Protein AF-A0A933JNE2-F1 (afdb_monomer_lite)

Structure (mmCIF, N/CA/C/O backbone):
data_AF-A0A933JNE2-F1
#
_entry.id   AF-A0A933JNE2-F1
#
loop_
_atom_site.group_PDB
_atom_site.id
_atom_site.type_symbol
_atom_site.label_atom_id
_atom_site.label_alt_id
_atom_site.label_comp_id
_atom_site.label_asym_id
_atom_site.label_entity_id
_atom_site.label_seq_id
_atom_site.pdbx_PDB_ins_code
_atom_site.Cartn_x
_atom_site.Cartn_y
_atom_site.Cartn_z
_atom_site.occupancy
_atom_site.B_iso_or_equiv
_atom_site.auth_seq_id
_atom_site.auth_comp_id
_atom_site.auth_asym_id
_atom_site.auth_atom_id
_atom_site.pdbx_PDB_model_num
ATOM 1 N N . MET A 1 1 ? -47.353 36.370 -9.604 1.00 39.28 1 MET A N 1
ATOM 2 C CA . MET A 1 1 ? -47.146 35.500 -8.425 1.00 39.28 1 MET A CA 1
ATOM 3 C C . MET A 1 1 ? -45.690 35.075 -8.412 1.00 39.28 1 MET A C 1
ATOM 5 O O . MET A 1 1 ? -45.284 34.356 -9.314 1.00 39.28 1 MET A O 1
ATOM 9 N N . ALA A 1 2 ? -44.898 35.591 -7.473 1.00 29.66 2 ALA A N 1
ATOM 10 C CA . ALA A 1 2 ? -43.509 35.173 -7.297 1.00 29.66 2 ALA A CA 1
ATOM 11 C C . ALA A 1 2 ? -43.471 33.804 -6.597 1.00 29.66 2 ALA A C 1
ATOM 13 O O . ALA A 1 2 ? -44.218 33.590 -5.641 1.00 29.66 2 ALA A O 1
ATOM 14 N N . GLN A 1 3 ? -42.635 32.882 -7.083 1.00 29.09 3 GLN A N 1
ATOM 15 C CA . GLN A 1 3 ? -42.349 31.626 -6.384 1.00 29.09 3 GLN A CA 1
ATOM 16 C C . GLN A 1 3 ? -41.684 31.934 -5.031 1.00 29.09 3 GLN A C 1
ATOM 18 O O . GLN A 1 3 ? -40.798 32.792 -4.984 1.00 29.09 3 GLN A O 1
ATOM 23 N N . PRO A 1 4 ? -42.073 31.263 -3.931 1.00 31.86 4 PRO A N 1
ATOM 24 C CA . PRO A 1 4 ? -41.374 31.417 -2.665 1.00 31.86 4 PRO A CA 1
ATOM 25 C C . PRO A 1 4 ? -39.956 30.858 -2.804 1.00 31.86 4 PRO A C 1
ATOM 27 O O . PRO A 1 4 ? -39.759 29.740 -3.281 1.00 31.86 4 PRO A O 1
ATOM 30 N N . ALA A 1 5 ? -38.967 31.652 -2.393 1.00 30.69 5 ALA A N 1
ATOM 31 C CA . ALA A 1 5 ? -37.583 31.215 -2.306 1.00 30.69 5 ALA A CA 1
ATOM 32 C C . ALA A 1 5 ? -37.489 29.999 -1.372 1.00 30.69 5 ALA A C 1
ATOM 34 O O . ALA A 1 5 ? -37.900 30.070 -0.212 1.00 30.69 5 ALA A O 1
ATOM 35 N N . SER A 1 6 ? -36.946 28.887 -1.876 1.00 28.55 6 SER A N 1
ATOM 36 C CA . SER A 1 6 ? -36.643 27.720 -1.050 1.00 28.55 6 SER A CA 1
ATOM 37 C C . SER A 1 6 ? -35.710 28.126 0.098 1.00 28.55 6 SER A C 1
ATOM 39 O O . SER A 1 6 ? -34.719 28.826 -0.144 1.00 28.55 6 SER A O 1
ATOM 41 N N . PRO A 1 7 ? -35.982 27.707 1.346 1.00 31.91 7 PRO A N 1
ATOM 42 C CA . PRO A 1 7 ? -35.099 28.002 2.462 1.00 31.91 7 PRO A CA 1
ATOM 43 C C . PRO A 1 7 ? -33.737 27.350 2.210 1.00 31.91 7 PRO A C 1
ATOM 45 O O . PRO A 1 7 ? -33.644 26.137 2.027 1.00 31.91 7 PRO A O 1
ATOM 48 N N . LYS A 1 8 ? -32.674 28.165 2.204 1.00 31.14 8 LYS A N 1
ATOM 49 C CA . LYS A 1 8 ? -31.290 27.685 2.153 1.00 31.14 8 LYS A CA 1
ATOM 50 C C . LYS A 1 8 ? -31.056 26.774 3.360 1.00 31.14 8 LYS A C 1
ATOM 52 O O . LYS A 1 8 ? -31.113 27.221 4.505 1.00 31.14 8 LYS A O 1
ATOM 57 N N . SER A 1 9 ? -30.831 25.490 3.107 1.00 33.97 9 SER A N 1
ATOM 58 C CA . SER A 1 9 ? -30.460 24.516 4.128 1.00 33.97 9 SER A CA 1
ATOM 59 C C . SER A 1 9 ? -29.060 24.847 4.649 1.00 33.97 9 SER A C 1
ATOM 61 O O . SER A 1 9 ? -28.072 24.608 3.961 1.00 33.97 9 SER A O 1
ATOM 63 N N . GLY A 1 10 ? -28.970 25.428 5.844 1.00 33.34 10 GLY A N 1
ATOM 64 C CA . GLY A 1 10 ? -27.703 25.635 6.544 1.00 33.34 10 GLY A CA 1
ATOM 65 C C . GLY A 1 10 ? -27.459 24.513 7.548 1.00 33.34 10 GLY A C 1
ATOM 66 O O . GLY A 1 10 ? -28.303 24.273 8.413 1.00 33.34 10 GLY A O 1
ATOM 67 N N . ALA A 1 11 ? -26.314 23.838 7.454 1.00 32.31 11 ALA A N 1
ATOM 68 C CA . ALA A 1 11 ? -25.819 22.988 8.530 1.00 32.31 11 ALA A CA 1
ATOM 69 C C . ALA A 1 11 ? -25.201 23.881 9.615 1.00 32.31 11 ALA A C 1
ATOM 71 O O . ALA A 1 11 ? -24.413 24.774 9.315 1.00 32.31 11 ALA A O 1
ATOM 72 N N . ARG A 1 12 ? -25.560 23.656 10.882 1.00 32.06 12 ARG A N 1
ATOM 73 C CA . ARG A 1 12 ? -24.868 24.269 12.025 1.00 32.06 12 ARG A CA 1
ATOM 74 C C . ARG A 1 12 ? -24.023 23.200 12.686 1.00 32.06 12 ARG A C 1
ATOM 76 O O . ARG A 1 12 ? -24.576 22.182 13.097 1.00 32.06 12 ARG A O 1
ATOM 83 N N . ILE A 1 13 ? -22.722 23.453 12.785 1.00 32.38 13 ILE A N 1
ATOM 84 C CA . ILE A 1 13 ? -21.795 22.620 13.545 1.00 32.38 13 ILE A CA 1
ATOM 85 C C . ILE A 1 13 ? -21.547 23.314 14.877 1.00 32.38 13 ILE A C 1
ATOM 87 O O . ILE A 1 13 ? -21.077 24.449 14.916 1.00 32.38 13 ILE A O 1
ATOM 91 N N . ARG A 1 14 ? -21.892 22.638 15.972 1.00 32.91 14 ARG A N 1
ATOM 92 C CA . ARG A 1 14 ? -21.521 23.061 17.324 1.00 32.91 14 ARG A CA 1
ATOM 93 C C . ARG A 1 14 ? -20.392 22.154 17.789 1.00 32.91 14 ARG A C 1
ATOM 95 O O . ARG A 1 14 ? -20.586 20.943 17.848 1.00 32.91 14 ARG A O 1
ATOM 102 N N . LEU A 1 15 ? -19.232 22.746 18.063 1.00 31.47 15 LEU A N 1
ATOM 103 C CA . LEU A 1 15 ? -18.099 22.059 18.672 1.00 31.47 15 LEU A CA 1
ATOM 104 C C . LEU A 1 15 ? -18.174 22.265 20.181 1.00 31.47 15 LEU A C 1
ATOM 106 O O . LEU A 1 15 ? -18.100 23.399 20.654 1.00 31.47 15 LEU A O 1
ATOM 110 N N . GLU A 1 16 ? -18.327 21.179 20.931 1.00 35.25 16 GLU A N 1
ATOM 111 C CA . GLU A 1 16 ? -18.240 21.214 22.390 1.00 35.25 16 GLU A CA 1
ATOM 112 C C . GLU A 1 16 ? -16.967 20.504 22.841 1.00 35.25 16 GLU A C 1
ATOM 114 O O . GLU A 1 16 ? -16.711 19.350 22.487 1.00 35.25 16 GLU A O 1
ATOM 119 N N . ARG A 1 17 ? -16.147 21.226 23.613 1.00 42.09 17 ARG A N 1
ATOM 120 C CA . ARG A 1 17 ? -14.959 20.685 24.274 1.00 42.09 17 ARG A CA 1
ATOM 121 C C . ARG A 1 17 ? -15.436 19.783 25.410 1.00 42.09 17 ARG A C 1
ATOM 123 O O . ARG A 1 17 ? -15.979 20.287 26.389 1.00 42.09 17 ARG A O 1
ATOM 130 N N . LEU A 1 18 ? -15.261 18.469 25.271 1.00 40.31 18 LEU A N 1
ATOM 131 C CA . LEU A 1 18 ? -15.885 17.505 26.184 1.00 40.31 18 LEU A CA 1
ATOM 132 C C . LEU A 1 18 ? -15.128 17.335 27.508 1.00 40.31 18 LEU A C 1
ATOM 134 O O . LEU A 1 18 ? -15.763 17.060 28.521 1.00 40.31 18 LEU A O 1
ATOM 138 N N . ARG A 1 19 ? -13.795 17.500 27.531 1.00 43.75 19 ARG A N 1
ATOM 139 C CA . ARG A 1 19 ? -12.983 17.389 28.758 1.00 43.75 19 ARG A CA 1
ATOM 140 C C . ARG A 1 19 ? -11.591 18.013 28.620 1.00 43.75 19 ARG A C 1
ATOM 142 O O . ARG A 1 19 ? -11.017 18.040 27.533 1.00 43.75 19 ARG A O 1
ATOM 149 N N . THR A 1 20 ? -11.049 18.456 29.751 1.00 39.88 20 THR A N 1
ATOM 150 C CA . THR A 1 20 ? -9.620 18.716 29.977 1.00 39.88 20 THR A CA 1
ATOM 151 C C . THR A 1 20 ? -9.209 17.966 31.229 1.00 39.88 20 THR A C 1
ATOM 153 O O . THR A 1 20 ? -9.529 18.413 32.328 1.00 39.88 20 THR A O 1
ATOM 156 N N . ASP A 1 21 ? -8.513 16.846 31.072 1.00 39.81 21 ASP A N 1
ATOM 157 C CA . ASP A 1 21 ? -7.804 16.238 32.195 1.00 39.81 21 ASP A CA 1
ATOM 158 C C . ASP A 1 21 ? -6.364 16.759 32.155 1.00 39.81 21 ASP A C 1
ATOM 160 O O . ASP A 1 21 ? -5.617 16.418 31.244 1.00 39.81 21 ASP A O 1
ATOM 164 N N . GLY A 1 22 ? -6.044 17.650 33.102 1.00 41.50 22 GLY A N 1
ATOM 165 C CA . GLY A 1 22 ? -4.709 18.114 33.512 1.00 41.50 22 GLY A CA 1
ATOM 166 C C . GLY A 1 22 ? -3.630 18.290 32.434 1.00 41.50 22 GLY A C 1
ATOM 167 O O . GLY A 1 22 ? -3.086 17.309 31.948 1.00 41.50 22 GLY A O 1
ATOM 168 N N . ASP A 1 23 ? -3.271 19.546 32.155 1.00 35.56 23 ASP A N 1
ATOM 169 C CA . ASP A 1 23 ? -2.060 20.130 31.534 1.00 35.56 23 ASP A CA 1
ATOM 170 C C . ASP A 1 23 ? -1.286 19.451 30.383 1.00 35.56 23 ASP A C 1
ATOM 172 O O . ASP A 1 23 ? -0.431 20.117 29.800 1.00 35.56 23 ASP A O 1
ATOM 176 N N . ARG A 1 24 ? -1.546 18.204 29.969 1.00 39.09 24 ARG A N 1
ATOM 177 C CA . ARG A 1 24 ? -0.808 17.531 28.879 1.00 39.09 24 ARG A CA 1
ATOM 178 C C . ARG A 1 24 ? -1.603 16.514 28.048 1.00 39.09 24 ARG A C 1
ATOM 180 O O . ARG A 1 24 ? -1.019 15.917 27.148 1.00 39.09 24 ARG A O 1
ATOM 187 N N . ALA A 1 25 ? -2.901 16.306 28.282 1.00 40.25 25 ALA A N 1
ATOM 188 C CA . ALA A 1 25 ? -3.691 15.335 27.515 1.00 40.25 25 ALA A CA 1
ATOM 189 C C . ALA A 1 25 ? -4.644 16.016 26.513 1.00 40.25 25 ALA A C 1
ATOM 191 O O . ALA A 1 25 ? -5.371 16.944 26.864 1.00 40.25 25 ALA A O 1
ATOM 192 N N . GLY A 1 26 ? -4.624 15.547 25.259 1.00 41.38 26 GLY A N 1
ATOM 193 C CA . GLY A 1 26 ? -5.385 16.095 24.130 1.00 41.38 26 GLY A CA 1
ATOM 194 C C . GLY A 1 26 ? -6.882 16.296 24.394 1.00 41.38 26 GLY A C 1
ATOM 195 O O . GLY A 1 26 ? -7.504 15.585 25.185 1.00 41.38 26 GLY A O 1
ATOM 196 N N . ALA A 1 27 ? -7.466 17.291 23.728 1.00 41.12 27 ALA A N 1
ATOM 197 C CA . ALA A 1 27 ? -8.881 17.612 23.853 1.00 41.12 27 ALA A CA 1
ATOM 198 C C . ALA A 1 27 ? -9.731 16.763 22.889 1.00 41.12 27 ALA A C 1
ATOM 200 O O . ALA A 1 27 ? -9.460 16.675 21.691 1.00 41.12 27 ALA A O 1
ATOM 201 N N . ILE A 1 28 ? -10.796 16.157 23.420 1.00 41.47 28 ILE A N 1
ATOM 202 C CA . ILE A 1 28 ? -11.819 15.469 22.625 1.00 41.47 28 ILE A CA 1
ATOM 203 C C . ILE A 1 28 ? -12.909 16.485 22.284 1.00 41.47 28 ILE A C 1
ATOM 205 O O . ILE A 1 28 ? -13.459 17.138 23.179 1.00 41.47 28 ILE A O 1
ATOM 209 N N . TYR A 1 29 ? -13.228 16.606 20.998 1.00 41.78 29 TYR A N 1
ATOM 210 C CA . TYR A 1 29 ? -14.284 17.481 20.506 1.00 41.78 29 TYR A CA 1
ATOM 211 C C . TYR A 1 29 ? -15.392 16.622 19.907 1.00 41.78 29 TYR A C 1
ATOM 213 O O . TYR A 1 29 ? -15.140 15.704 19.127 1.00 41.78 29 TYR A O 1
ATOM 221 N N . SER A 1 30 ? -16.635 16.933 20.256 1.00 36.19 30 SER A N 1
ATOM 222 C CA . SER A 1 30 ? -17.784 16.431 19.504 1.00 36.19 30 SER A CA 1
ATOM 223 C C . SER A 1 30 ? -18.273 17.525 18.568 1.00 36.19 30 SER A C 1
ATOM 225 O O . SER A 1 30 ? -18.368 18.689 18.960 1.00 36.19 30 SER A O 1
ATOM 227 N N . ALA A 1 31 ? -18.554 17.154 17.323 1.00 34.78 31 ALA A N 1
ATOM 228 C CA . ALA A 1 31 ? -19.227 17.997 16.355 1.00 34.78 31 ALA A CA 1
ATOM 229 C C . ALA A 1 31 ? -20.646 17.458 16.162 1.00 34.78 31 ALA A C 1
ATOM 231 O O . ALA A 1 31 ? -20.853 16.312 15.758 1.00 34.78 31 ALA A O 1
ATOM 232 N N . GLU A 1 32 ? -21.642 18.288 16.455 1.00 34.62 32 GLU A N 1
ATOM 233 C CA . GLU A 1 32 ? -23.030 17.969 16.141 1.00 34.62 32 GLU A CA 1
ATOM 234 C C . GLU A 1 32 ? -23.385 18.574 14.782 1.00 34.62 32 GLU A C 1
ATOM 236 O O . GLU A 1 32 ? -23.378 19.796 14.639 1.00 34.62 32 GLU A O 1
ATOM 241 N N . VAL A 1 33 ? -23.722 17.736 13.796 1.00 34.25 33 VAL A N 1
ATOM 242 C CA . VAL A 1 33 ? -24.198 18.189 12.483 1.00 34.25 33 VAL A CA 1
ATOM 243 C C . VAL A 1 33 ? -25.713 18.027 12.437 1.00 34.25 33 VAL A C 1
ATOM 245 O O . VAL A 1 33 ? -26.245 16.911 12.434 1.00 34.25 33 VAL A O 1
ATOM 248 N N . ARG A 1 34 ? -26.427 19.157 12.402 1.00 33.75 34 ARG A N 1
ATOM 249 C CA . ARG A 1 34 ? -27.883 19.181 12.200 1.00 33.75 34 ARG A CA 1
ATOM 250 C C . ARG A 1 34 ? -28.217 19.456 10.743 1.00 33.75 34 ARG A C 1
ATOM 252 O O . ARG A 1 34 ? -27.881 20.523 10.232 1.00 33.75 34 ARG A O 1
ATOM 259 N N . THR A 1 35 ? -28.935 18.533 10.113 1.00 40.62 35 THR A N 1
ATOM 260 C CA . THR A 1 35 ? -29.678 18.803 8.874 1.00 40.62 35 THR A CA 1
ATOM 261 C C . THR A 1 35 ? -31.159 19.024 9.209 1.00 40.62 35 THR A C 1
ATOM 263 O O . THR A 1 35 ? -31.573 18.874 10.360 1.00 40.62 35 THR A O 1
ATOM 266 N N . GLN A 1 36 ? -31.988 19.384 8.222 1.00 35.78 36 GLN A N 1
ATOM 267 C CA . GLN A 1 36 ? -33.435 19.554 8.431 1.00 35.78 36 GLN A CA 1
ATOM 268 C C . GLN A 1 36 ? -34.155 18.251 8.838 1.00 35.78 36 GLN A C 1
ATOM 270 O O . GLN A 1 36 ? -35.266 18.322 9.363 1.00 35.78 36 GLN A O 1
ATOM 275 N N . HIS A 1 37 ? -33.543 17.075 8.630 1.00 29.48 37 HIS A N 1
ATOM 276 C CA . HIS A 1 37 ? -34.217 15.778 8.792 1.00 29.48 37 HIS A CA 1
ATOM 277 C C . HIS A 1 37 ? -33.430 14.724 9.587 1.00 29.48 37 HIS A C 1
ATOM 279 O O . HIS A 1 37 ? -34.010 13.710 9.971 1.00 29.48 37 HIS A O 1
ATOM 285 N N . THR A 1 38 ? -32.152 14.954 9.894 1.00 30.89 38 THR A N 1
ATOM 286 C CA . THR A 1 38 ? -31.308 14.012 10.643 1.00 30.89 38 THR A CA 1
ATOM 287 C C . THR A 1 38 ? -30.329 14.728 11.572 1.00 30.89 38 THR A C 1
ATOM 289 O O . THR A 1 38 ? -29.866 15.842 11.311 1.00 30.89 38 THR A O 1
ATOM 292 N N . ARG A 1 39 ? -30.010 14.061 12.685 1.00 32.91 39 ARG A N 1
ATOM 293 C CA . ARG A 1 39 ? -28.972 14.464 13.636 1.00 32.91 39 ARG A CA 1
ATOM 294 C C . ARG A 1 39 ? -27.818 13.478 13.492 1.00 32.91 39 ARG A C 1
ATOM 296 O O . ARG A 1 39 ? -28.020 12.295 13.745 1.00 32.91 39 ARG A O 1
ATOM 303 N N . HIS A 1 40 ? -26.650 13.961 13.087 1.00 37.72 40 HIS A N 1
ATOM 304 C CA . HIS A 1 40 ? -25.430 13.159 13.027 1.00 37.72 40 HIS A CA 1
ATOM 305 C C . HIS A 1 40 ? -24.471 13.653 14.112 1.00 37.72 40 HIS A C 1
ATOM 307 O O . HIS A 1 40 ? -24.239 14.859 14.238 1.00 37.72 40 HIS A O 1
ATOM 313 N N . SER A 1 41 ? -23.941 12.737 14.919 1.00 32.44 41 SER A N 1
ATOM 314 C CA . SER A 1 41 ? -22.856 13.021 15.860 1.00 32.44 41 SER A CA 1
ATOM 315 C C . SER A 1 41 ? -21.535 12.587 15.243 1.00 32.44 41 SER A C 1
ATOM 317 O O . SER A 1 41 ? -21.427 11.474 14.737 1.00 32.44 41 SER A O 1
ATOM 319 N N . LEU A 1 42 ? -20.540 13.463 15.295 1.00 35.41 42 LEU A N 1
ATOM 320 C CA . LEU A 1 42 ? -19.166 13.209 14.886 1.00 35.41 42 LEU A CA 1
ATOM 321 C C . LEU A 1 42 ? -18.289 13.356 16.133 1.00 35.41 42 LEU A C 1
ATOM 323 O O . LEU A 1 42 ? -18.215 14.442 16.702 1.00 35.41 42 LEU A O 1
ATOM 327 N N . GLU A 1 43 ? -17.627 12.288 16.571 1.00 35.19 43 GLU A N 1
ATOM 328 C CA . GLU A 1 43 ? -16.579 12.395 17.594 1.00 35.19 43 GLU A CA 1
ATOM 329 C C . GLU A 1 43 ? -15.221 12.546 16.908 1.00 35.19 43 GLU A C 1
ATOM 331 O O . GLU A 1 43 ? -14.829 11.701 16.102 1.00 35.19 43 GLU A O 1
ATOM 336 N N . VAL A 1 44 ? -14.519 13.638 17.216 1.00 37.56 44 VAL A N 1
ATOM 337 C CA . VAL A 1 44 ? -13.175 13.933 16.715 1.00 37.56 44 VAL A CA 1
ATOM 338 C C . VAL A 1 44 ? -12.232 13.995 17.913 1.00 37.56 44 VAL A C 1
ATOM 340 O O . VAL A 1 44 ? -12.310 14.887 18.760 1.00 37.56 44 VAL A O 1
ATOM 343 N N . VAL A 1 45 ? -11.342 13.011 18.008 1.00 38.16 45 VAL A N 1
ATOM 344 C CA . VAL A 1 45 ? -10.314 12.957 19.051 1.00 38.16 45 VAL A CA 1
ATOM 345 C C . VAL A 1 45 ? -9.063 13.642 18.511 1.00 38.16 45 VAL A C 1
ATOM 347 O O . VAL A 1 45 ? -8.475 13.150 17.553 1.00 38.16 45 VAL A O 1
ATOM 350 N N . PHE A 1 46 ? -8.643 14.751 19.123 1.00 40.78 46 PHE A N 1
ATOM 351 C CA . PHE A 1 46 ? -7.347 15.363 18.833 1.00 40.78 46 PHE A CA 1
ATOM 352 C C . PHE A 1 46 ? -6.360 15.009 19.949 1.00 40.78 46 PHE A C 1
ATOM 354 O O . PHE A 1 46 ? -6.632 15.232 21.131 1.00 40.78 46 PHE A O 1
ATOM 361 N N . ALA A 1 47 ? -5.201 14.467 19.578 1.00 35.44 47 ALA A N 1
ATOM 362 C CA . ALA A 1 47 ? -4.085 14.220 20.485 1.00 35.44 47 ALA A CA 1
ATOM 363 C C . ALA A 1 47 ? -2.926 15.167 20.121 1.00 35.44 47 ALA A C 1
ATOM 365 O O . ALA A 1 47 ? -2.209 14.898 19.165 1.00 35.44 47 ALA A O 1
ATOM 366 N N . GLY A 1 48 ? -2.749 16.287 20.838 1.00 33.91 48 GLY A N 1
ATOM 367 C CA . GLY A 1 48 ? -1.633 17.218 20.585 1.00 33.91 48 GLY A CA 1
ATOM 368 C C . GLY A 1 48 ? -1.884 18.682 20.968 1.00 33.91 48 GLY A C 1
ATOM 369 O O . GLY A 1 48 ? -3.017 19.056 21.252 1.00 33.91 48 GLY A O 1
ATOM 370 N N . ILE A 1 49 ? -0.797 19.469 21.021 1.00 32.75 49 ILE A N 1
ATOM 371 C CA . ILE A 1 49 ? -0.583 20.664 21.874 1.00 32.75 49 ILE A CA 1
ATOM 372 C C . ILE A 1 49 ? -1.347 21.930 21.436 1.00 32.75 49 ILE A C 1
ATOM 374 O O . ILE A 1 49 ? -1.582 22.801 22.266 1.00 32.75 49 ILE A O 1
ATOM 378 N N . GLU A 1 50 ? -1.856 22.008 20.210 1.00 31.58 50 GLU A N 1
ATOM 379 C CA . GLU A 1 50 ? -2.815 23.042 19.804 1.00 31.58 50 GLU A CA 1
ATOM 380 C C . GLU A 1 50 ? -3.839 22.448 18.828 1.00 31.58 50 GLU A C 1
ATOM 382 O O . GLU A 1 50 ? -3.487 21.578 18.026 1.00 31.58 50 GLU A O 1
ATOM 387 N N . PRO A 1 51 ? -5.118 22.867 18.887 1.00 32.41 51 PRO A N 1
ATOM 388 C CA . PRO A 1 51 ? -6.107 22.418 17.920 1.00 32.41 51 PRO A CA 1
ATOM 389 C C . PRO A 1 51 ? -5.691 22.886 16.516 1.00 32.41 51 PRO A C 1
ATOM 391 O O . PRO A 1 51 ? -5.382 24.070 16.350 1.00 32.41 51 PRO A O 1
ATOM 394 N N . PRO A 1 52 ? -5.733 22.024 15.482 1.00 34.38 52 PRO A N 1
ATOM 395 C CA . PRO A 1 52 ? -5.645 22.519 14.118 1.00 34.38 52 PRO A CA 1
ATOM 396 C C . PRO A 1 52 ? -6.781 23.523 13.894 1.00 34.38 52 PRO A C 1
ATOM 398 O O . PRO A 1 52 ? -7.918 23.315 14.333 1.00 34.38 52 PRO A O 1
ATOM 401 N N . ARG A 1 53 ? -6.476 24.641 13.228 1.00 27.86 53 ARG A N 1
ATOM 402 C CA . ARG A 1 53 ? -7.497 25.603 12.801 1.00 27.86 53 ARG A CA 1
ATOM 403 C C . ARG A 1 53 ? -8.447 24.902 11.833 1.00 27.86 53 ARG A C 1
ATOM 405 O O . ARG A 1 53 ? -8.129 24.714 10.665 1.00 27.86 53 ARG A O 1
ATOM 412 N N . VAL A 1 54 ? -9.627 24.538 12.322 1.00 28.42 54 VAL A N 1
ATOM 413 C CA . VAL A 1 54 ? -10.729 24.082 11.476 1.00 28.42 54 VAL A CA 1
ATOM 414 C C . VAL A 1 54 ? -11.355 25.320 10.841 1.00 28.42 54 VAL A C 1
ATOM 416 O O . VAL A 1 54 ? -12.070 26.072 11.503 1.00 28.42 54 VAL A O 1
ATOM 419 N N . THR A 1 55 ? -11.068 25.552 9.563 1.00 24.52 55 THR A N 1
ATOM 420 C CA . THR A 1 55 ? -11.721 26.614 8.792 1.00 24.52 55 THR A CA 1
ATOM 421 C C . THR A 1 55 ? -13.039 26.081 8.237 1.00 24.52 55 THR A C 1
ATOM 423 O O . THR A 1 55 ? -13.064 25.090 7.510 1.00 24.52 55 THR A O 1
ATOM 426 N N . LEU A 1 56 ? -14.150 26.729 8.593 1.00 25.95 56 LEU A N 1
ATOM 427 C CA . LEU A 1 56 ? -15.451 26.489 7.970 1.00 25.95 56 LEU A CA 1
ATOM 428 C C . LEU A 1 56 ? -15.426 27.049 6.543 1.00 25.95 56 LEU A C 1
ATOM 430 O O . LEU A 1 56 ? -15.307 28.259 6.363 1.00 25.95 56 LEU A O 1
ATOM 434 N N . LEU A 1 57 ? -15.588 26.189 5.537 1.00 24.36 57 LEU A N 1
ATOM 435 C CA . LEU A 1 57 ? -16.016 26.628 4.210 1.00 24.36 57 LEU A CA 1
ATOM 436 C C . LEU A 1 57 ? -17.544 26.775 4.254 1.00 24.36 57 LEU A C 1
ATOM 438 O O . LEU A 1 57 ? -18.287 25.806 4.094 1.00 24.36 57 LEU A O 1
ATOM 442 N N . GLU A 1 58 ? -18.034 27.978 4.567 1.00 24.19 58 GLU A N 1
ATOM 443 C CA . GLU A 1 58 ? -19.459 28.288 4.433 1.00 24.19 58 GLU A CA 1
ATOM 444 C C . GLU A 1 58 ? -19.855 28.245 2.952 1.00 24.19 58 GLU A C 1
ATOM 446 O O . GLU A 1 58 ? -19.364 29.026 2.141 1.00 24.19 58 GLU A O 1
ATOM 451 N N . GLY A 1 59 ? -20.792 27.360 2.605 1.00 28.78 59 GLY A N 1
ATOM 452 C CA . GLY A 1 59 ? -21.463 27.384 1.304 1.00 28.78 59 GLY A CA 1
ATOM 453 C C . GLY A 1 59 ? -20.980 26.376 0.265 1.00 28.78 59 GLY A C 1
ATOM 454 O O . GLY A 1 59 ? -21.517 26.384 -0.842 1.00 28.78 59 GLY A O 1
ATOM 455 N N . GLU A 1 60 ? -20.058 25.472 0.593 1.00 28.59 60 GLU A N 1
ATOM 456 C CA . GLU A 1 60 ? -19.712 24.390 -0.328 1.00 28.59 60 GLU A CA 1
ATOM 457 C C . GLU A 1 60 ? -20.633 23.179 -0.134 1.00 28.59 60 GLU A C 1
ATOM 459 O O . GLU A 1 60 ? -20.887 22.698 0.973 1.00 28.59 60 GLU A O 1
ATOM 464 N N . THR A 1 61 ? -21.183 22.705 -1.250 1.00 33.09 61 THR A N 1
ATOM 465 C CA . THR A 1 61 ? -21.803 21.385 -1.370 1.00 33.09 61 THR A CA 1
ATOM 466 C C . THR A 1 61 ? -20.816 20.331 -0.863 1.00 33.09 61 THR A C 1
ATOM 468 O O . THR A 1 61 ? -19.607 20.510 -1.008 1.00 33.09 61 THR A O 1
ATOM 471 N N . LEU A 1 62 ? -21.306 19.225 -0.276 1.00 33.22 62 LEU A N 1
ATOM 472 C CA . LEU A 1 62 ? -20.455 18.045 -0.058 1.00 33.22 62 LEU A CA 1
ATOM 473 C C . LEU A 1 62 ? -19.659 17.819 -1.350 1.00 33.22 62 LEU A C 1
ATOM 475 O O . LEU A 1 62 ? -20.296 17.745 -2.407 1.00 33.22 62 LEU A O 1
ATOM 479 N N . PRO A 1 63 ? -18.315 17.768 -1.305 1.00 36.78 63 PRO A N 1
ATOM 480 C CA . PRO A 1 63 ? -17.539 17.632 -2.525 1.00 36.78 63 PRO A CA 1
ATOM 481 C C . PRO A 1 63 ? -18.031 16.381 -3.258 1.00 36.78 63 PRO A C 1
ATOM 483 O O . PRO A 1 63 ? -18.330 15.375 -2.610 1.00 36.78 63 PRO A O 1
ATOM 486 N N . SER A 1 64 ? -18.206 16.475 -4.579 1.00 38.22 64 SER A N 1
ATOM 487 C CA . SER A 1 64 ? -18.977 15.512 -5.389 1.00 38.22 64 SER A CA 1
ATOM 488 C C . SER A 1 64 ? -18.619 14.052 -5.103 1.00 38.22 64 SER A C 1
ATOM 490 O O . SER A 1 64 ? -19.510 13.216 -4.972 1.00 38.22 64 SER A O 1
ATOM 492 N N . TRP A 1 65 ? -17.340 13.772 -4.845 1.00 39.75 65 TRP A N 1
ATOM 493 C CA . TRP A 1 65 ? -16.839 12.448 -4.476 1.00 39.75 65 TRP A CA 1
ATOM 494 C C . TRP A 1 65 ? -17.505 11.838 -3.226 1.00 39.75 65 TRP A C 1
ATOM 496 O O . TRP A 1 65 ? -17.657 10.620 -3.147 1.00 39.75 65 TRP A O 1
ATOM 506 N N . ALA A 1 66 ? -17.923 12.645 -2.245 1.00 33.50 66 ALA A N 1
ATOM 507 C CA . ALA A 1 66 ? -18.566 12.185 -1.012 1.00 33.50 66 ALA A CA 1
ATOM 508 C C . ALA A 1 66 ? -20.054 11.858 -1.226 1.00 33.50 66 ALA A C 1
ATOM 510 O O . ALA A 1 66 ? -20.544 10.849 -0.717 1.00 33.50 66 ALA A O 1
ATOM 511 N N . ALA A 1 67 ? -20.760 12.667 -2.024 1.00 35.19 67 ALA A N 1
ATOM 512 C CA . ALA A 1 67 ? -22.128 12.369 -2.450 1.00 35.19 67 ALA A CA 1
ATOM 513 C C . ALA A 1 67 ? -22.170 11.121 -3.355 1.00 35.19 67 ALA A C 1
ATOM 515 O O . ALA A 1 67 ? -23.055 10.277 -3.221 1.00 35.19 67 ALA A O 1
ATOM 516 N N . GLU A 1 68 ? -21.163 10.961 -4.214 1.00 40.38 68 GLU A N 1
ATOM 517 C CA . GLU A 1 68 ? -21.002 9.818 -5.115 1.00 40.38 68 GLU A CA 1
ATOM 518 C C . GLU A 1 68 ? -20.585 8.541 -4.378 1.00 40.38 68 GLU A C 1
ATOM 520 O O . GLU A 1 68 ? -21.109 7.477 -4.690 1.00 40.38 68 GLU A O 1
ATOM 525 N N . SER A 1 69 ? -19.727 8.616 -3.355 1.00 38.00 69 SER A N 1
ATOM 526 C CA . SER A 1 69 ? -19.347 7.446 -2.542 1.00 38.00 69 SER A CA 1
ATOM 527 C C . SER A 1 69 ? -20.531 6.891 -1.743 1.00 38.00 69 SER A C 1
ATOM 529 O O . SER A 1 69 ? -20.713 5.677 -1.660 1.00 38.00 69 SER A O 1
ATOM 531 N N . LEU A 1 70 ? -21.387 7.772 -1.214 1.00 37.38 70 LEU A N 1
ATOM 532 C CA . LEU A 1 70 ? -22.641 7.382 -0.561 1.00 37.38 70 LEU A CA 1
ATOM 533 C C . LEU A 1 70 ? -23.678 6.856 -1.574 1.00 37.38 70 LEU A C 1
ATOM 535 O O . LEU A 1 70 ? -24.404 5.907 -1.277 1.00 37.38 70 LEU A O 1
ATOM 539 N N . GLY A 1 71 ? -23.712 7.406 -2.793 1.00 35.16 71 GLY A N 1
ATOM 540 C CA . GLY A 1 71 ? -24.545 6.904 -3.893 1.00 35.16 71 GLY A CA 1
ATOM 541 C C . GLY A 1 71 ? -24.102 5.535 -4.426 1.00 35.16 71 GLY A C 1
ATOM 542 O O . GLY A 1 71 ? -24.934 4.658 -4.665 1.00 35.16 71 GLY A O 1
ATOM 543 N N . ALA A 1 72 ? -22.794 5.307 -4.554 1.00 38.09 72 ALA A N 1
ATOM 544 C CA . ALA A 1 72 ? -22.207 4.034 -4.963 1.00 38.09 72 ALA A CA 1
ATOM 545 C C . ALA A 1 72 ? -22.453 2.940 -3.915 1.00 38.09 72 ALA A C 1
ATOM 547 O O . ALA A 1 72 ? -22.793 1.812 -4.280 1.00 38.09 72 ALA A O 1
ATOM 548 N N . LEU A 1 73 ? -22.383 3.296 -2.627 1.00 36.09 73 LEU A N 1
ATOM 549 C CA . LEU A 1 73 ? -22.758 2.434 -1.507 1.00 36.09 73 LEU A CA 1
ATOM 550 C C . LEU A 1 73 ? -24.232 2.004 -1.604 1.00 36.09 73 LEU A C 1
ATOM 552 O O . LEU A 1 73 ? -24.531 0.810 -1.556 1.00 36.09 73 LEU A O 1
ATOM 556 N N . ALA A 1 74 ? -25.148 2.945 -1.847 1.00 33.03 74 ALA A N 1
ATOM 557 C CA . ALA A 1 74 ? -26.567 2.642 -2.042 1.00 33.03 74 ALA A CA 1
ATOM 558 C C . ALA A 1 74 ? -26.820 1.746 -3.276 1.00 33.03 74 ALA A C 1
ATOM 560 O O . ALA A 1 74 ? -27.624 0.813 -3.222 1.00 33.03 74 ALA A O 1
ATOM 561 N N . ALA A 1 75 ? -26.093 1.965 -4.378 1.00 37.06 75 ALA A N 1
ATOM 562 C CA . ALA A 1 75 ? -26.207 1.162 -5.598 1.00 37.06 75 ALA A CA 1
ATOM 563 C C . ALA A 1 75 ? -25.601 -0.249 -5.464 1.00 37.06 75 ALA A C 1
ATOM 565 O O . ALA A 1 75 ? -26.024 -1.181 -6.153 1.00 37.06 75 ALA A O 1
ATOM 566 N N . GLN A 1 76 ? -24.591 -0.431 -4.613 1.00 36.28 76 GLN A N 1
ATOM 567 C CA . GLN A 1 76 ? -24.003 -1.739 -4.314 1.00 36.28 76 GLN A CA 1
ATOM 568 C C . GLN A 1 76 ? -24.921 -2.567 -3.402 1.00 36.28 76 GLN A C 1
ATOM 570 O O . GLN A 1 76 ? -25.108 -3.757 -3.651 1.00 36.28 76 GLN A O 1
ATOM 575 N N . ILE A 1 77 ? -25.578 -1.923 -2.431 1.00 35.28 77 ILE A N 1
ATOM 576 C CA . ILE A 1 77 ? -26.584 -2.543 -1.551 1.00 35.28 77 ILE A CA 1
ATOM 577 C C . ILE A 1 77 ? -27.852 -2.921 -2.338 1.00 35.28 77 ILE A C 1
ATOM 579 O O . ILE A 1 77 ? -28.381 -4.014 -2.167 1.00 35.28 77 ILE A O 1
ATOM 583 N N . GLY A 1 78 ? -28.300 -2.088 -3.284 1.00 32.94 78 GLY A N 1
ATOM 584 C CA . GLY A 1 78 ? -29.467 -2.391 -4.127 1.00 32.94 78 GLY A CA 1
ATOM 585 C C . GLY A 1 78 ? -29.295 -3.590 -5.075 1.00 32.94 78 GLY A C 1
ATOM 586 O O . GLY A 1 78 ? -30.285 -4.153 -5.539 1.00 32.94 78 GLY A O 1
ATOM 587 N N . ARG A 1 79 ? -28.054 -4.011 -5.357 1.00 37.91 79 ARG A N 1
ATOM 588 C CA . ARG A 1 79 ? -27.741 -5.132 -6.263 1.00 37.91 79 ARG A CA 1
ATOM 589 C C . ARG A 1 79 ? -27.670 -6.501 -5.575 1.00 37.91 79 ARG A C 1
ATOM 591 O O . ARG A 1 79 ? -27.666 -7.506 -6.278 1.00 37.91 79 ARG A O 1
ATOM 598 N N . SER A 1 80 ? -27.658 -6.571 -4.240 1.00 33.91 80 SER A N 1
ATOM 599 C CA . SER A 1 80 ? -27.483 -7.831 -3.493 1.00 33.91 80 SER A CA 1
ATOM 600 C C . SER A 1 80 ? -28.770 -8.641 -3.256 1.00 33.91 80 SER A C 1
ATOM 602 O O . SER A 1 80 ? -28.709 -9.725 -2.686 1.00 33.91 80 SER A O 1
ATOM 604 N N . GLY A 1 81 ? -29.934 -8.181 -3.735 1.00 29.86 81 GLY A N 1
ATOM 605 C CA . GLY A 1 81 ? -31.105 -9.041 -3.982 1.00 29.86 81 GLY A CA 1
ATOM 606 C C . GLY A 1 81 ? -31.761 -9.736 -2.775 1.00 29.86 81 GLY A C 1
ATOM 607 O O . GLY A 1 81 ? -32.639 -10.574 -2.978 1.00 29.86 81 GLY A O 1
ATOM 608 N N . ALA A 1 82 ? -31.408 -9.402 -1.533 1.00 31.73 82 ALA A N 1
ATOM 609 C CA . ALA A 1 82 ? -31.991 -10.029 -0.346 1.00 31.73 82 ALA A CA 1
ATOM 610 C C . ALA A 1 82 ? -33.386 -9.452 -0.020 1.00 31.73 82 ALA A C 1
ATOM 612 O O . ALA A 1 82 ? -33.542 -8.567 0.819 1.00 31.73 82 ALA A O 1
ATOM 613 N N . ARG A 1 83 ? -34.433 -9.962 -0.683 1.00 30.67 83 ARG A N 1
ATOM 614 C CA . ARG A 1 83 ? -35.833 -9.754 -0.269 1.00 30.67 83 ARG A CA 1
ATOM 615 C C . ARG A 1 83 ? -36.169 -10.691 0.896 1.00 30.67 83 ARG A C 1
ATOM 617 O O . ARG A 1 83 ? -36.695 -11.777 0.686 1.00 30.67 83 ARG A O 1
ATOM 624 N N . GLY A 1 84 ? -35.874 -10.266 2.119 1.00 28.00 84 GLY A N 1
ATOM 625 C CA . GLY A 1 84 ? -36.371 -10.882 3.352 1.00 28.00 84 GLY A CA 1
ATOM 626 C C . GLY A 1 84 ? -36.951 -9.794 4.250 1.00 28.00 84 GLY A C 1
ATOM 627 O O . GLY A 1 84 ? -36.309 -8.771 4.455 1.00 28.00 84 GLY A O 1
ATOM 628 N N . ALA A 1 85 ? -38.188 -9.965 4.712 1.00 27.19 85 ALA A N 1
ATOM 629 C CA . ALA A 1 85 ? -38.917 -8.974 5.499 1.00 27.19 85 ALA A CA 1
ATOM 630 C C . ALA A 1 85 ? -38.191 -8.621 6.814 1.00 27.19 85 ALA A C 1
ATOM 632 O O . ALA A 1 85 ? -37.882 -9.509 7.606 1.00 27.19 85 ALA A O 1
ATOM 633 N N . TRP A 1 86 ? -37.971 -7.326 7.057 1.00 28.34 86 TRP A N 1
ATOM 634 C CA . TRP A 1 86 ? -37.377 -6.802 8.293 1.00 28.34 86 TRP A CA 1
ATOM 635 C C . TRP A 1 86 ? -38.463 -6.366 9.302 1.00 28.34 86 TRP A C 1
ATOM 637 O O . TRP A 1 86 ? -39.528 -5.900 8.881 1.00 28.34 86 TRP A O 1
ATOM 647 N N . PRO A 1 87 ? -38.249 -6.490 10.630 1.00 26.94 87 PRO A N 1
ATOM 648 C CA . PRO A 1 87 ? -39.289 -6.238 11.632 1.00 26.94 87 PRO A CA 1
ATOM 649 C C . PRO A 1 87 ? -39.585 -4.741 11.826 1.00 26.94 87 PRO A C 1
ATOM 651 O O . PRO A 1 87 ? -38.682 -3.920 11.959 1.00 26.94 87 PRO A O 1
ATOM 654 N N . GLN A 1 88 ? -40.870 -4.389 11.951 1.00 25.67 88 GLN A N 1
ATOM 655 C CA . GLN A 1 88 ? -41.386 -3.017 12.127 1.00 25.67 88 GLN A CA 1
ATOM 656 C C . GLN A 1 88 ? -41.096 -2.353 13.498 1.00 25.67 88 GLN A C 1
ATOM 658 O O . GLN A 1 88 ? -41.660 -1.303 13.815 1.00 25.67 88 GLN A O 1
ATOM 663 N N . SER A 1 89 ? -40.226 -2.906 14.342 1.00 25.59 89 SER A N 1
ATOM 664 C CA . SER A 1 89 ? -40.050 -2.450 15.728 1.00 25.59 89 SER A CA 1
ATOM 665 C C . SER A 1 89 ? -38.816 -1.562 15.938 1.00 25.59 89 SER A C 1
ATOM 667 O O . SER A 1 89 ? -37.911 -1.937 16.674 1.00 25.59 89 SER A O 1
ATOM 669 N N . LEU A 1 90 ? -38.772 -0.359 15.350 1.00 24.56 90 LEU A N 1
ATOM 670 C CA . LEU A 1 90 ? -37.744 0.656 15.664 1.00 24.56 90 LEU A CA 1
ATOM 671 C C . LEU A 1 90 ? -38.338 2.075 15.783 1.00 24.56 90 LEU A C 1
ATOM 673 O O . LEU A 1 90 ? -37.985 2.995 15.047 1.00 24.56 90 LEU A O 1
ATOM 677 N N . ARG A 1 91 ? -39.227 2.285 16.765 1.00 23.78 91 ARG A N 1
ATOM 678 C CA . ARG A 1 91 ? -39.691 3.622 17.194 1.00 23.78 91 ARG A CA 1
ATOM 679 C C . ARG A 1 91 ? -39.283 3.907 18.642 1.00 23.78 91 ARG A C 1
ATOM 681 O O . ARG A 1 91 ? -40.101 3.758 19.541 1.00 23.78 91 ARG A O 1
ATOM 688 N N . ARG A 1 92 ? -38.022 4.308 18.844 1.00 23.94 92 ARG A N 1
ATOM 689 C CA . ARG A 1 92 ? -37.490 5.194 19.913 1.00 23.94 92 ARG A CA 1
ATOM 690 C C . ARG A 1 92 ? -35.974 5.007 19.990 1.00 23.94 92 ARG A C 1
ATOM 692 O O . ARG A 1 92 ? -35.513 3.937 20.359 1.00 23.94 92 ARG A O 1
ATOM 699 N N . TRP A 1 93 ? -35.214 6.047 19.660 1.00 25.83 93 TRP A N 1
ATOM 700 C CA . TRP A 1 93 ? -33.785 6.116 19.968 1.00 25.83 93 TRP A CA 1
ATOM 701 C C . TRP A 1 93 ? -33.614 7.038 21.177 1.00 25.83 93 TRP A C 1
ATOM 703 O O . TRP A 1 93 ? -34.079 8.179 21.162 1.00 25.83 93 TRP A O 1
ATOM 713 N N . ARG A 1 94 ? -33.019 6.513 22.249 1.00 25.69 94 ARG A N 1
ATOM 714 C CA . ARG A 1 94 ? -32.414 7.304 23.326 1.00 25.69 94 ARG A CA 1
ATOM 715 C C . ARG A 1 94 ? -30.926 7.383 23.002 1.00 25.69 94 ARG A C 1
ATOM 717 O O . ARG A 1 94 ? -30.375 6.382 22.558 1.00 25.69 94 ARG A O 1
ATOM 724 N N . ALA A 1 95 ? -30.304 8.539 23.230 1.00 26.31 95 ALA A N 1
ATOM 725 C CA . ALA A 1 95 ? -28.848 8.643 23.175 1.00 26.31 95 ALA A CA 1
ATOM 726 C C . ALA A 1 95 ? -28.232 7.532 24.045 1.00 26.31 95 ALA A C 1
ATOM 728 O O . ALA A 1 95 ? -28.737 7.332 25.159 1.00 26.31 95 ALA A O 1
ATOM 729 N N . PRO A 1 96 ? -27.221 6.784 23.560 1.00 36.44 96 PRO A N 1
ATOM 730 C CA . PRO A 1 96 ? -26.571 5.789 24.391 1.00 36.44 96 PRO A CA 1
ATOM 731 C C . PRO A 1 96 ? -26.025 6.496 25.641 1.00 36.44 96 PRO A C 1
ATOM 733 O O . PRO A 1 96 ? -25.410 7.561 25.524 1.00 36.44 96 PRO A O 1
ATOM 736 N N . PRO A 1 97 ? -26.314 5.965 26.838 1.00 34.53 97 PRO A N 1
ATOM 737 C CA . PRO A 1 97 ? -25.770 6.502 28.072 1.00 34.53 97 PRO A CA 1
ATOM 738 C C . PRO A 1 97 ? -24.253 6.307 28.016 1.00 34.53 97 PRO A C 1
ATOM 740 O O . PRO A 1 97 ? -23.813 5.176 27.872 1.00 34.53 97 PRO A O 1
ATOM 743 N N . GLU A 1 98 ? -23.494 7.406 28.054 1.00 44.44 98 GLU A N 1
ATOM 744 C CA . GLU A 1 98 ? -22.021 7.447 28.060 1.00 44.44 98 GLU A CA 1
ATOM 745 C C . GLU A 1 98 ? -21.365 6.560 26.987 1.00 44.44 98 GLU A C 1
ATOM 747 O O . GLU A 1 98 ? -21.113 5.376 27.197 1.00 44.44 98 GLU A O 1
ATOM 752 N N . ALA A 1 99 ? -21.057 7.132 25.816 1.00 54.34 99 ALA A N 1
ATOM 753 C CA . ALA A 1 99 ? -20.323 6.419 24.775 1.00 54.34 99 ALA A CA 1
ATOM 754 C C . ALA A 1 99 ? -18.989 5.900 25.340 1.00 54.34 99 ALA A C 1
ATOM 756 O O . ALA A 1 99 ? -18.033 6.649 25.539 1.00 54.34 99 ALA A O 1
ATOM 757 N N . THR A 1 100 ? -18.936 4.602 25.633 1.00 66.31 100 THR A N 1
ATOM 758 C CA . THR A 1 100 ? -17.704 3.950 26.053 1.00 66.31 100 THR A CA 1
ATOM 759 C C . THR A 1 100 ? -16.716 4.027 24.896 1.00 66.31 100 THR A C 1
ATOM 761 O O . THR A 1 100 ? -17.057 3.749 23.741 1.00 66.31 100 THR A O 1
ATOM 764 N N . LEU A 1 101 ? -15.490 4.457 25.199 1.00 72.75 101 LEU A N 1
ATOM 765 C CA . LEU A 1 101 ? -14.417 4.477 24.211 1.00 72.75 101 LEU A CA 1
ATOM 766 C C . LEU A 1 101 ? -14.209 3.052 23.659 1.00 72.75 101 LEU A C 1
ATOM 768 O O . LEU A 1 101 ? -14.320 2.083 24.431 1.00 72.75 101 LEU A O 1
ATOM 772 N N . PRO A 1 102 ? -13.908 2.905 22.352 1.00 83.06 102 PRO A N 1
ATOM 773 C CA . PRO A 1 102 ? -13.545 1.613 21.788 1.00 83.06 102 PRO A CA 1
ATOM 774 C C . PRO A 1 102 ? -12.401 0.979 22.588 1.00 83.06 102 PRO A C 1
ATOM 776 O O . PRO A 1 102 ? -11.483 1.666 23.036 1.00 83.06 102 PRO A O 1
ATOM 779 N N . ALA A 1 103 ? -12.470 -0.335 22.789 1.00 91.12 103 ALA A N 1
ATOM 780 C CA . ALA A 1 103 ? -11.400 -1.098 23.435 1.00 91.12 103 ALA A CA 1
ATOM 781 C C . ALA A 1 103 ? -10.436 -1.716 22.414 1.00 91.12 103 ALA A C 1
ATOM 783 O O . ALA A 1 103 ? -9.316 -2.082 22.768 1.00 91.12 103 ALA A O 1
ATOM 784 N N . PHE A 1 104 ? -10.862 -1.810 21.154 1.00 96.12 104 PHE A N 1
ATOM 785 C CA . PHE A 1 104 ? -10.138 -2.495 20.093 1.00 96.12 104 PHE A CA 1
ATOM 786 C C . PHE A 1 104 ? -10.055 -1.603 18.857 1.00 96.12 104 PHE A C 1
ATOM 788 O O . PHE A 1 104 ? -11.039 -0.978 18.458 1.00 96.12 104 PHE A O 1
ATOM 795 N N . TYR A 1 105 ? -8.880 -1.551 18.245 1.00 97.00 105 TYR A N 1
ATOM 796 C CA . TYR A 1 105 ? -8.600 -0.693 17.102 1.00 97.00 105 TYR A CA 1
ATOM 797 C C . TYR A 1 105 ? -7.938 -1.508 16.000 1.00 97.00 105 TYR A C 1
ATOM 799 O O . TYR A 1 105 ? -6.938 -2.179 16.245 1.00 97.00 105 TYR A O 1
ATOM 807 N N . VAL A 1 106 ? -8.486 -1.424 14.790 1.00 97.94 106 VAL A N 1
ATOM 808 C CA . VAL A 1 106 ? -7.852 -1.930 13.571 1.00 97.94 106 VAL A CA 1
ATOM 809 C C . VAL A 1 106 ? -7.446 -0.727 12.736 1.00 97.94 106 VAL A C 1
ATOM 811 O O . VAL A 1 106 ? -8.316 0.009 12.281 1.00 97.94 106 VAL A O 1
ATOM 814 N N . LEU A 1 107 ? -6.149 -0.498 12.563 1.00 97.69 107 LEU A N 1
ATOM 815 C CA . LEU A 1 107 ? -5.632 0.664 11.837 1.00 97.69 107 LEU A CA 1
ATOM 816 C C . LEU A 1 107 ? -4.998 0.221 10.516 1.00 97.69 107 LEU A C 1
ATOM 818 O O . LEU A 1 107 ? -4.278 -0.780 10.480 1.00 97.69 107 LEU A O 1
ATOM 822 N N . ASP A 1 108 ? -5.211 0.968 9.437 1.00 97.38 108 ASP A N 1
ATOM 823 C CA . ASP A 1 108 ? -4.313 0.875 8.288 1.00 97.38 108 ASP A CA 1
ATOM 824 C C . ASP A 1 108 ? -2.901 1.363 8.655 1.00 97.38 108 ASP A C 1
ATOM 826 O O . ASP A 1 108 ? -2.696 2.026 9.673 1.00 97.38 108 ASP A O 1
ATOM 830 N N . VAL A 1 109 ? -1.913 0.994 7.844 1.00 97.19 109 VAL A N 1
ATOM 831 C CA . VAL A 1 109 ? -0.509 1.351 8.048 1.00 97.19 109 VAL A CA 1
ATOM 832 C C . VAL A 1 109 ? -0.095 2.517 7.165 1.00 97.19 109 VAL A C 1
ATOM 834 O O . VAL A 1 109 ? 0.362 3.534 7.684 1.00 97.19 109 VAL A O 1
ATOM 837 N N . ASP A 1 110 ? -0.211 2.365 5.848 1.00 93.88 110 ASP A N 1
ATOM 838 C CA . ASP A 1 110 ? 0.255 3.376 4.901 1.00 93.88 110 ASP A CA 1
ATOM 839 C C . ASP A 1 110 ? -0.696 4.588 4.977 1.00 93.88 110 ASP A C 1
ATOM 841 O O . ASP A 1 110 ? -1.897 4.418 5.135 1.00 93.88 110 ASP A O 1
ATOM 845 N N . ASP A 1 111 ? -0.161 5.813 4.987 1.00 90.38 111 ASP A N 1
ATOM 846 C CA . ASP A 1 111 ? -0.918 7.079 5.083 1.00 90.38 111 ASP A CA 1
ATOM 847 C C . ASP A 1 111 ? -1.763 7.294 6.366 1.00 90.38 111 ASP A C 1
ATOM 849 O O . ASP A 1 111 ? -2.194 8.414 6.657 1.00 90.38 111 ASP A O 1
ATOM 853 N N . VAL A 1 112 ? -1.886 6.282 7.228 1.00 92.81 112 VAL A N 1
ATOM 854 C CA . VAL A 1 112 ? -2.489 6.375 8.567 1.00 92.81 112 VAL A CA 1
ATOM 855 C C . VAL A 1 112 ? -1.434 6.402 9.666 1.00 92.81 112 VAL A C 1
ATOM 857 O O . VAL A 1 112 ? -1.434 7.324 10.487 1.00 92.81 112 VAL A O 1
ATOM 860 N N . VAL A 1 113 ? -0.526 5.424 9.678 1.00 95.56 113 VAL A N 1
ATOM 861 C CA . VAL A 1 113 ? 0.552 5.293 10.673 1.00 95.56 113 VAL A CA 1
ATOM 862 C C . VAL A 1 113 ? 1.880 5.768 10.095 1.00 95.56 113 VAL A C 1
ATOM 864 O O . VAL A 1 113 ? 2.597 6.506 10.767 1.00 95.56 113 VAL A O 1
ATOM 867 N N . LEU A 1 114 ? 2.205 5.371 8.862 1.00 95.75 114 LEU A N 1
ATOM 868 C CA . LEU A 1 114 ? 3.459 5.711 8.197 1.00 95.75 114 LEU A CA 1
ATOM 869 C C . LEU A 1 114 ? 3.327 6.942 7.297 1.00 95.75 114 LEU A C 1
ATOM 871 O O . LEU A 1 114 ? 2.378 7.079 6.524 1.00 95.75 114 LEU A O 1
ATOM 875 N N . ASP A 1 115 ? 4.345 7.796 7.352 1.00 93.31 115 ASP A N 1
ATOM 876 C CA . ASP A 1 115 ? 4.485 8.981 6.515 1.00 93.31 115 ASP A CA 1
ATOM 877 C C . ASP A 1 115 ? 5.006 8.629 5.114 1.00 93.31 115 ASP A C 1
ATOM 879 O O . ASP A 1 115 ? 6.206 8.702 4.805 1.00 93.31 115 ASP A O 1
ATOM 883 N N . MET A 1 116 ? 4.082 8.207 4.251 1.00 91.31 116 MET A N 1
ATOM 884 C CA . MET A 1 116 ? 4.410 7.824 2.879 1.00 91.31 116 MET A CA 1
ATOM 885 C C . MET A 1 116 ? 4.709 9.032 1.990 1.00 91.31 116 MET A C 1
ATOM 887 O O . MET A 1 116 ? 5.543 8.931 1.089 1.00 91.31 116 MET A O 1
ATOM 891 N N . ASP A 1 117 ? 4.096 10.188 2.252 1.00 88.88 117 ASP A N 1
ATOM 892 C CA . ASP A 1 117 ? 4.346 11.403 1.471 1.00 88.88 117 ASP A CA 1
ATOM 893 C C . ASP A 1 117 ? 5.766 11.948 1.663 1.00 88.88 117 ASP A C 1
ATOM 895 O O . ASP A 1 117 ? 6.354 12.446 0.703 1.00 88.88 117 ASP A O 1
ATOM 899 N N . ARG A 1 118 ? 6.355 11.794 2.855 1.00 89.19 118 ARG A N 1
ATOM 900 C CA . ARG A 1 118 ? 7.755 12.170 3.107 1.00 89.19 118 ARG A CA 1
ATOM 901 C C . ARG A 1 118 ? 8.750 11.153 2.552 1.00 89.19 118 ARG A C 1
ATOM 903 O O . ARG A 1 118 ? 9.802 11.534 2.043 1.00 89.19 118 ARG A O 1
ATOM 910 N N . SER A 1 119 ? 8.442 9.863 2.657 1.00 92.94 119 SER A N 1
ATOM 911 C CA . SER A 1 119 ? 9.372 8.790 2.277 1.00 92.94 119 SER A CA 1
ATOM 912 C C . SER A 1 119 ? 9.393 8.511 0.767 1.00 92.94 119 SER A C 1
ATOM 914 O O . SER A 1 119 ? 10.448 8.178 0.220 1.00 92.94 119 SER A O 1
ATOM 916 N N . ARG A 1 120 ? 8.273 8.711 0.056 1.00 93.56 120 ARG A N 1
ATOM 917 C CA . ARG A 1 120 ? 8.168 8.450 -1.391 1.00 93.56 120 ARG A CA 1
ATOM 918 C C . ARG A 1 120 ? 9.161 9.261 -2.242 1.00 93.56 120 ARG A C 1
ATOM 920 O O . ARG A 1 120 ? 9.838 8.629 -3.052 1.00 93.56 120 ARG A O 1
ATOM 927 N N . PRO A 1 121 ? 9.313 10.593 -2.092 1.00 94.50 121 PRO A N 1
ATOM 928 C CA . PRO A 1 121 ? 10.265 11.359 -2.902 1.00 94.50 121 PRO A CA 1
ATOM 929 C C . PRO A 1 121 ? 11.715 10.882 -2.750 1.00 94.50 121 PRO A C 1
ATOM 931 O O . PRO A 1 121 ? 12.466 10.867 -3.723 1.00 94.50 121 PRO A O 1
ATOM 934 N N . VAL A 1 122 ? 12.103 10.439 -1.547 1.00 96.56 122 VAL A N 1
ATOM 935 C CA . VAL A 1 122 ? 13.436 9.870 -1.285 1.00 96.56 122 VAL A CA 1
ATOM 936 C C . VAL A 1 122 ? 13.625 8.568 -2.066 1.00 96.56 122 VAL A C 1
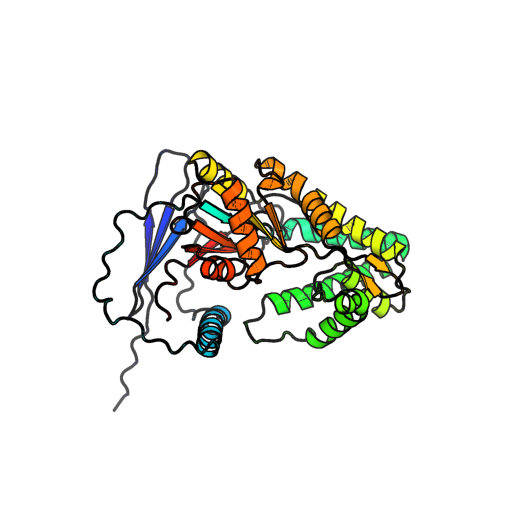ATOM 938 O O . VAL A 1 122 ? 14.647 8.383 -2.727 1.00 96.56 122 VAL A O 1
ATOM 941 N N . ALA A 1 123 ? 12.618 7.694 -2.053 1.00 97.56 123 ALA A N 1
ATOM 942 C CA . ALA A 1 123 ? 12.633 6.444 -2.805 1.00 97.56 123 ALA A CA 1
ATOM 943 C C . ALA A 1 123 ? 12.671 6.672 -4.327 1.00 97.56 123 ALA A C 1
ATOM 945 O O . ALA A 1 123 ? 13.442 6.034 -5.042 1.00 97.56 123 ALA A O 1
ATOM 946 N N . GLU A 1 124 ? 11.885 7.627 -4.834 1.00 97.50 124 GLU A N 1
ATOM 947 C CA . GLU A 1 124 ? 11.898 8.023 -6.248 1.00 97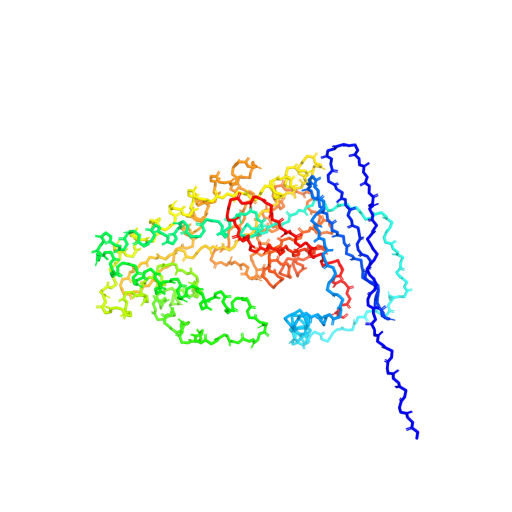.50 124 GLU A CA 1
ATOM 948 C C . GLU A 1 124 ? 13.256 8.593 -6.676 1.00 97.50 124 GLU A C 1
ATOM 950 O O . GLU A 1 124 ? 13.716 8.323 -7.788 1.00 97.50 124 GLU A O 1
ATOM 955 N N . HIS A 1 125 ? 13.917 9.359 -5.804 1.00 97.81 125 HIS A N 1
ATOM 956 C CA . HIS A 1 125 ? 15.264 9.860 -6.058 1.00 97.81 125 HIS A CA 1
ATOM 957 C C . HIS A 1 125 ? 16.288 8.719 -6.143 1.00 97.81 125 HIS A C 1
ATOM 959 O O . HIS A 1 125 ? 17.069 8.686 -7.093 1.00 97.81 125 HIS A O 1
ATOM 965 N N . ALA A 1 126 ? 16.245 7.751 -5.221 1.00 98.50 126 ALA A N 1
ATOM 966 C CA . ALA A 1 126 ? 17.127 6.580 -5.243 1.00 98.50 126 ALA A CA 1
ATOM 967 C C . ALA A 1 126 ? 16.939 5.723 -6.509 1.00 98.50 126 ALA A C 1
ATOM 969 O O . ALA A 1 126 ? 17.918 5.315 -7.136 1.00 98.50 126 ALA A O 1
ATOM 970 N N . LEU A 1 127 ? 15.687 5.537 -6.946 1.00 98.31 127 LEU A N 1
ATOM 971 C CA . LEU A 1 127 ? 15.364 4.910 -8.232 1.00 98.31 127 LEU A CA 1
ATOM 972 C C . LEU A 1 127 ? 16.021 5.662 -9.401 1.00 98.31 127 LEU A C 1
ATOM 974 O O . LEU A 1 127 ? 16.635 5.052 -10.275 1.00 98.31 127 LEU A O 1
ATOM 978 N N . GLY A 1 128 ? 15.933 6.995 -9.404 1.00 98.25 128 GLY A N 1
ATOM 979 C CA . GLY A 1 128 ? 16.563 7.846 -10.414 1.00 98.25 128 GLY A CA 1
ATOM 980 C C . GLY A 1 128 ? 18.084 7.785 -10.433 1.00 98.25 128 GLY A C 1
ATOM 981 O O . GLY A 1 128 ? 18.676 7.763 -11.513 1.00 98.25 128 GLY A O 1
ATOM 982 N N . ALA A 1 129 ? 18.711 7.748 -9.257 1.00 98.50 129 ALA A N 1
ATOM 983 C CA . ALA A 1 129 ? 20.155 7.606 -9.117 1.00 98.50 129 ALA A CA 1
ATOM 984 C C . ALA A 1 129 ? 20.621 6.267 -9.707 1.00 98.50 129 ALA A C 1
ATOM 986 O O . ALA A 1 129 ? 21.460 6.261 -10.605 1.00 98.50 129 ALA A O 1
ATOM 987 N N . SER A 1 130 ? 19.969 5.161 -9.330 1.00 98.50 130 SER A N 1
ATOM 988 C CA . SER A 1 130 ? 20.277 3.826 -9.861 1.00 98.50 130 SER A CA 1
ATOM 989 C C . SER A 1 130 ? 20.135 3.752 -11.391 1.00 98.50 130 SER A C 1
ATOM 991 O O . SER A 1 130 ? 20.988 3.200 -12.090 1.00 98.50 130 SER A O 1
ATOM 993 N N . LEU A 1 131 ? 19.097 4.384 -11.952 1.00 98.56 131 LEU A N 1
ATOM 994 C CA . LEU A 1 131 ? 18.924 4.485 -13.405 1.00 98.56 131 LEU A CA 1
ATOM 995 C C . LEU A 1 131 ? 19.980 5.373 -14.072 1.00 98.56 131 LEU A C 1
ATOM 997 O O . LEU A 1 131 ? 20.403 5.085 -15.193 1.00 98.56 131 LEU A O 1
ATOM 1001 N N . SER A 1 132 ? 20.394 6.454 -13.413 1.00 98.44 132 SER A N 1
ATOM 1002 C CA . SER A 1 132 ? 21.412 7.380 -13.919 1.00 98.44 132 SER A CA 1
ATOM 1003 C C . SER A 1 132 ? 22.790 6.734 -13.967 1.00 98.44 132 SER A C 1
ATOM 1005 O O . SER A 1 132 ? 23.492 6.907 -14.961 1.00 98.44 132 SER A O 1
ATOM 1007 N N . ASP A 1 133 ? 23.139 5.932 -12.963 1.00 98.25 133 ASP A N 1
ATOM 1008 C CA . ASP A 1 133 ? 24.386 5.163 -12.940 1.00 98.25 133 ASP A CA 1
ATOM 1009 C C . ASP A 1 133 ? 24.448 4.171 -14.108 1.00 98.25 133 ASP A C 1
ATOM 1011 O O . ASP A 1 133 ? 25.498 3.971 -14.721 1.00 98.25 133 ASP A O 1
ATOM 1015 N N . ARG A 1 134 ? 23.304 3.573 -14.465 1.00 97.94 134 ARG A N 1
ATOM 1016 C CA . ARG A 1 134 ? 23.221 2.582 -15.544 1.00 97.94 134 ARG A CA 1
ATOM 1017 C C . ARG A 1 134 ? 23.159 3.196 -16.942 1.00 97.94 134 ARG A C 1
ATOM 1019 O O . ARG A 1 134 ? 23.786 2.672 -17.861 1.00 97.94 134 ARG A O 1
ATOM 1026 N N . TYR A 1 135 ? 22.364 4.247 -17.123 1.00 98.12 135 TYR A N 1
ATOM 1027 C CA . TYR A 1 135 ? 21.985 4.768 -18.443 1.00 98.12 135 TYR A CA 1
ATOM 1028 C C . TYR A 1 135 ? 22.481 6.196 -18.721 1.00 98.12 135 TYR A C 1
ATOM 1030 O O . TYR A 1 135 ? 22.218 6.731 -19.801 1.00 98.12 135 TYR A O 1
ATOM 1038 N N . GLY A 1 136 ? 23.200 6.808 -17.778 1.00 98.38 136 GLY A N 1
ATOM 1039 C CA . GLY A 1 136 ? 23.624 8.207 -17.810 1.00 98.38 136 GLY A CA 1
ATOM 1040 C C . GLY A 1 136 ? 22.543 9.156 -17.284 1.00 98.38 136 GLY A C 1
ATOM 1041 O O . GLY A 1 136 ? 21.347 8.908 -17.443 1.00 98.38 136 GLY A O 1
ATOM 1042 N N . SER A 1 137 ? 22.959 10.280 -16.691 1.00 98.06 137 SER A N 1
ATOM 1043 C CA . SER A 1 137 ? 22.083 11.185 -15.927 1.00 98.06 137 SER A CA 1
ATOM 1044 C C . SER A 1 137 ? 20.841 11.651 -16.691 1.00 98.06 137 SER A C 1
ATOM 1046 O O . SER A 1 137 ? 19.734 11.586 -16.168 1.00 98.06 137 SER A O 1
ATOM 1048 N N . THR A 1 138 ? 20.986 12.077 -17.951 1.00 98.31 138 THR A N 1
ATOM 1049 C CA . THR A 1 138 ? 19.848 12.561 -18.753 1.00 98.31 138 THR A CA 1
ATOM 1050 C C . THR A 1 138 ? 18.807 11.469 -18.999 1.00 98.31 138 THR A C 1
ATOM 1052 O O . THR A 1 138 ? 17.606 11.718 -18.883 1.00 98.31 138 THR A O 1
ATOM 1055 N N . ARG A 1 139 ? 19.251 10.253 -19.337 1.00 98.38 139 ARG A N 1
ATOM 1056 C CA . ARG A 1 139 ? 18.355 9.132 -19.645 1.00 98.38 139 ARG A CA 1
ATOM 1057 C C . ARG A 1 139 ? 17.771 8.519 -18.376 1.00 98.38 139 ARG A C 1
ATOM 1059 O O . ARG A 1 139 ? 16.579 8.230 -18.361 1.00 98.38 139 ARG A O 1
ATOM 1066 N N . GLY A 1 140 ? 18.569 8.378 -17.318 1.00 98.44 140 GLY A N 1
ATOM 1067 C CA . GLY A 1 140 ? 18.105 7.889 -16.021 1.00 98.44 140 GLY A CA 1
ATOM 1068 C C . GLY A 1 140 ? 17.007 8.769 -15.430 1.00 98.44 140 GLY A C 1
ATOM 1069 O O . GLY A 1 140 ? 15.966 8.271 -15.010 1.00 98.44 140 GLY A O 1
ATOM 1070 N N . GLU A 1 141 ? 17.174 10.087 -15.515 1.00 98.31 141 GLU A N 1
ATOM 1071 C CA . GLU A 1 141 ? 16.154 11.045 -15.095 1.00 98.31 141 GLU A CA 1
ATOM 1072 C C . GLU A 1 141 ? 14.888 10.993 -15.979 1.00 98.31 141 GLU A C 1
ATOM 1074 O O . GLU A 1 141 ? 13.772 11.104 -15.471 1.00 98.31 141 GLU A O 1
ATOM 1079 N N . SER A 1 142 ? 15.025 10.772 -17.293 1.00 98.56 142 SER A N 1
ATOM 1080 C CA . SER A 1 142 ? 13.869 10.554 -18.182 1.00 98.56 142 SER A CA 1
ATOM 1081 C C . SER A 1 142 ? 13.067 9.308 -17.792 1.00 98.56 142 SER A C 1
ATOM 1083 O O . SER A 1 142 ? 11.844 9.370 -17.667 1.00 98.56 142 SER A O 1
ATOM 1085 N N . LEU A 1 143 ? 13.758 8.196 -17.520 1.00 98.75 143 LEU A N 1
ATOM 1086 C CA . LEU A 1 143 ? 13.148 6.948 -17.059 1.00 98.75 143 LEU A CA 1
ATOM 1087 C C . LEU A 1 143 ? 12.466 7.123 -15.696 1.00 98.75 143 LEU A C 1
ATOM 1089 O O . LEU A 1 143 ? 11.325 6.695 -15.530 1.00 98.75 143 LEU A O 1
ATOM 1093 N N . ARG A 1 144 ? 13.109 7.816 -14.745 1.00 98.50 144 ARG A N 1
ATOM 1094 C CA . ARG A 1 144 ? 12.506 8.144 -13.443 1.00 98.50 144 ARG A CA 1
ATOM 1095 C C . ARG A 1 144 ? 11.187 8.893 -13.620 1.00 98.50 144 ARG A C 1
ATOM 1097 O O . ARG A 1 144 ? 10.184 8.508 -13.022 1.00 98.50 144 ARG A O 1
ATOM 1104 N N . ARG A 1 145 ? 11.161 9.934 -14.460 1.00 98.50 145 ARG A N 1
ATOM 1105 C CA . ARG A 1 145 ? 9.928 10.687 -14.744 1.00 98.50 145 ARG A CA 1
ATOM 1106 C C . ARG A 1 145 ? 8.838 9.813 -15.356 1.00 98.50 145 ARG A C 1
ATOM 1108 O O . ARG A 1 145 ? 7.683 9.981 -14.983 1.00 98.50 145 ARG A O 1
ATOM 1115 N N . ALA A 1 146 ? 9.186 8.884 -16.245 1.00 98.50 146 ALA A N 1
ATOM 1116 C CA . ALA A 1 146 ? 8.221 7.949 -16.822 1.00 98.50 146 ALA A CA 1
ATOM 1117 C C . ALA A 1 146 ? 7.620 7.007 -15.761 1.00 98.50 146 ALA A C 1
ATOM 1119 O O . ALA A 1 146 ? 6.401 6.841 -15.714 1.00 98.50 146 ALA A O 1
ATOM 1120 N N . VAL A 1 147 ? 8.440 6.471 -14.847 1.00 98.44 147 VAL A N 1
ATOM 1121 C CA . VAL A 1 147 ? 7.959 5.660 -13.710 1.00 98.44 147 VAL A CA 1
ATOM 1122 C C . VAL A 1 147 ? 7.003 6.464 -12.822 1.00 98.44 147 VAL A C 1
ATOM 1124 O O . VAL A 1 147 ? 5.911 5.990 -12.503 1.00 98.44 147 VAL A O 1
ATOM 1127 N N . VAL A 1 148 ? 7.379 7.695 -12.458 1.00 97.44 148 VAL A N 1
ATOM 1128 C CA . VAL A 1 148 ? 6.543 8.589 -11.636 1.00 97.44 148 VAL A CA 1
ATOM 1129 C C . VAL A 1 148 ? 5.239 8.946 -12.356 1.00 97.44 148 VAL A C 1
ATOM 1131 O O . VAL A 1 148 ? 4.173 8.901 -11.747 1.00 97.44 148 VAL A O 1
ATOM 1134 N N . ALA A 1 149 ? 5.281 9.228 -13.660 1.00 97.50 149 ALA A N 1
ATOM 1135 C CA . ALA A 1 149 ? 4.082 9.503 -14.452 1.00 97.50 149 ALA A CA 1
ATOM 1136 C C . ALA A 1 149 ? 3.114 8.307 -14.464 1.00 97.50 149 ALA A C 1
ATOM 1138 O O . ALA A 1 149 ? 1.906 8.494 -14.294 1.00 97.50 149 ALA A O 1
ATOM 1139 N N . GLY A 1 150 ? 3.640 7.084 -14.590 1.00 97.69 150 GLY A N 1
ATOM 1140 C CA . GLY A 1 150 ? 2.862 5.853 -14.461 1.00 97.69 150 GLY A CA 1
ATOM 1141 C C . GLY A 1 150 ? 2.210 5.711 -13.083 1.00 97.69 150 GLY A C 1
ATOM 1142 O O . GLY A 1 150 ? 1.017 5.423 -12.982 1.00 97.69 150 GLY A O 1
ATOM 1143 N N . TYR A 1 151 ? 2.955 5.990 -12.012 1.00 96.06 151 TYR A N 1
ATOM 1144 C CA . TYR A 1 151 ? 2.412 5.996 -10.650 1.00 96.06 151 TYR A CA 1
ATOM 1145 C C . TYR A 1 151 ? 1.287 7.030 -10.472 1.00 96.06 151 TYR A C 1
ATOM 1147 O O . TYR A 1 151 ? 0.253 6.727 -9.874 1.00 96.06 151 TYR A O 1
ATOM 1155 N N . GLU A 1 152 ? 1.426 8.224 -11.048 1.00 95.06 152 GLU A N 1
ATOM 1156 C CA . GLU A 1 152 ? 0.402 9.269 -10.976 1.00 95.06 152 GLU A CA 1
ATOM 1157 C C . GLU A 1 152 ? -0.890 8.908 -11.734 1.00 95.06 152 GLU A C 1
ATOM 1159 O O . GLU A 1 152 ? -1.975 9.273 -11.279 1.00 95.06 152 GLU A O 1
ATOM 1164 N N . ILE A 1 153 ? -0.827 8.131 -12.826 1.00 96.56 153 ILE A N 1
ATOM 1165 C CA . ILE A 1 153 ? -2.033 7.556 -13.464 1.00 96.56 153 ILE A CA 1
ATOM 1166 C C . ILE A 1 153 ? -2.800 6.689 -12.453 1.00 96.56 153 ILE A C 1
ATOM 1168 O O . ILE A 1 153 ? -4.016 6.831 -12.298 1.00 96.56 153 ILE A O 1
ATOM 1172 N N . LEU A 1 154 ? -2.091 5.826 -11.721 1.00 94.81 154 LEU A N 1
ATOM 1173 C CA . LEU A 1 154 ? -2.693 4.922 -10.740 1.00 94.81 154 LEU A CA 1
ATOM 1174 C C . LEU A 1 154 ? -3.272 5.669 -9.536 1.00 94.81 154 LEU A C 1
ATOM 1176 O O . LEU A 1 154 ? -4.372 5.346 -9.089 1.00 94.81 154 LEU A O 1
ATOM 1180 N N . ARG A 1 155 ? -2.574 6.691 -9.024 1.00 90.19 155 ARG A N 1
ATOM 1181 C CA . ARG A 1 155 ? -3.091 7.538 -7.935 1.00 90.19 155 ARG A CA 1
ATOM 1182 C C . ARG A 1 155 ? -4.353 8.282 -8.343 1.00 90.19 155 ARG A C 1
ATOM 1184 O O . ARG A 1 155 ? -5.290 8.348 -7.550 1.00 90.19 155 ARG A O 1
ATOM 1191 N N . ARG A 1 156 ? -4.390 8.837 -9.561 1.00 90.88 156 ARG A N 1
ATOM 1192 C CA . ARG A 1 156 ? -5.597 9.489 -10.087 1.00 90.88 156 ARG A CA 1
ATOM 1193 C C . ARG A 1 156 ? -6.763 8.513 -10.138 1.00 90.88 156 ARG A C 1
ATOM 1195 O O . ARG A 1 156 ? -7.844 8.877 -9.698 1.00 90.88 156 ARG A O 1
ATOM 1202 N N . GLN A 1 157 ? -6.539 7.278 -10.592 1.00 92.31 157 GLN A N 1
ATOM 1203 C CA . GLN A 1 157 ? -7.582 6.253 -10.574 1.00 92.31 157 GLN A CA 1
ATOM 1204 C C . GLN A 1 157 ? -8.017 5.875 -9.151 1.00 92.31 157 GLN A C 1
ATOM 1206 O O . GLN A 1 157 ? -9.210 5.723 -8.910 1.00 92.31 157 GLN A O 1
ATOM 1211 N N . LEU A 1 158 ? -7.083 5.728 -8.208 1.00 84.62 158 LEU A N 1
ATOM 1212 C CA . LEU A 1 158 ? -7.397 5.395 -6.813 1.00 84.62 158 LEU A CA 1
ATOM 1213 C C . LEU A 1 158 ? -8.252 6.478 -6.138 1.00 84.62 158 LEU A C 1
ATOM 1215 O O . LEU A 1 158 ? -9.116 6.168 -5.326 1.00 84.62 158 LEU A O 1
ATOM 1219 N N . ARG A 1 159 ? -8.003 7.744 -6.485 1.00 81.75 159 ARG A N 1
ATOM 1220 C CA . ARG A 1 159 ? -8.724 8.916 -5.968 1.00 81.75 159 ARG A CA 1
ATOM 1221 C C . ARG A 1 159 ? -9.971 9.270 -6.780 1.00 81.75 159 ARG A C 1
ATOM 1223 O O . ARG A 1 159 ? -10.712 10.165 -6.375 1.00 81.75 159 ARG A O 1
ATOM 1230 N N . ALA A 1 160 ? -10.184 8.627 -7.927 1.00 80.94 160 ALA A N 1
ATOM 1231 C CA . ALA A 1 160 ? -11.352 8.878 -8.752 1.00 80.94 160 ALA A CA 1
ATOM 1232 C C . ALA A 1 160 ? -12.618 8.425 -8.007 1.00 80.94 160 ALA A C 1
ATOM 1234 O O . ALA A 1 160 ? -12.580 7.424 -7.284 1.00 80.94 160 ALA A O 1
ATOM 1235 N N . PRO A 1 161 ? -13.753 9.122 -8.186 1.00 78.56 161 PRO A N 1
ATOM 1236 C CA . PRO A 1 161 ? -15.010 8.659 -7.629 1.00 78.56 161 PRO A CA 1
ATOM 1237 C C . PRO A 1 161 ? -15.352 7.238 -8.075 1.00 78.56 161 PRO A C 1
ATOM 1239 O O . PRO A 1 161 ? -14.979 6.797 -9.165 1.00 78.56 161 PRO A O 1
ATOM 1242 N N . ALA A 1 162 ? -16.097 6.519 -7.238 1.00 76.31 162 ALA A N 1
ATOM 1243 C CA . ALA A 1 162 ? -16.517 5.162 -7.552 1.00 76.31 162 ALA A CA 1
ATOM 1244 C C . ALA A 1 162 ? -17.284 5.116 -8.888 1.00 76.31 162 ALA A C 1
ATOM 1246 O O . ALA A 1 162 ? -18.258 5.837 -9.085 1.00 76.31 162 ALA A O 1
ATOM 1247 N N . GLY A 1 163 ? -16.849 4.242 -9.800 1.00 82.12 163 GLY A N 1
ATOM 1248 C CA . GLY A 1 163 ? -17.419 4.119 -11.148 1.00 82.12 163 GLY A CA 1
ATOM 1249 C C . GLY A 1 163 ? -16.791 5.043 -12.197 1.00 82.12 163 GLY A C 1
ATOM 1250 O O . GLY A 1 163 ? -17.059 4.863 -13.383 1.00 82.12 163 GLY A O 1
ATOM 1251 N N . THR A 1 164 ? -15.919 5.968 -11.794 1.00 88.94 164 THR A N 1
ATOM 1252 C CA . THR A 1 164 ? -15.178 6.840 -12.709 1.00 88.94 164 THR A CA 1
ATOM 1253 C C . THR A 1 164 ? -13.842 6.208 -13.085 1.00 88.94 164 THR A C 1
ATOM 1255 O O . THR A 1 164 ? -13.072 5.761 -12.231 1.00 88.94 164 THR A O 1
ATOM 1258 N N . ILE A 1 165 ? -13.554 6.189 -14.386 1.00 93.00 165 ILE A N 1
ATOM 1259 C CA . ILE A 1 165 ? -12.285 5.717 -14.938 1.00 93.00 165 ILE A CA 1
ATOM 1260 C C . ILE A 1 165 ? -11.441 6.939 -15.297 1.00 93.00 165 ILE A C 1
ATOM 1262 O O . ILE A 1 165 ? -11.870 7.776 -16.090 1.00 93.00 165 ILE A O 1
ATOM 1266 N N . ALA A 1 166 ? -10.255 7.049 -14.704 1.00 93.00 166 ALA A N 1
ATOM 1267 C CA . ALA A 1 166 ? -9.328 8.137 -14.984 1.00 93.00 166 ALA A CA 1
ATOM 1268 C C . ALA A 1 166 ? -8.754 8.028 -16.408 1.00 93.00 166 ALA A C 1
ATOM 1270 O O . ALA A 1 166 ? -8.532 6.935 -16.933 1.00 93.00 166 ALA A O 1
ATOM 1271 N N . GLU A 1 167 ? -8.470 9.176 -17.022 1.00 94.94 167 GLU A N 1
ATOM 1272 C CA . GLU A 1 167 ? -7.841 9.240 -18.341 1.00 94.94 167 GLU A CA 1
ATOM 1273 C C . GLU A 1 167 ? -6.497 8.489 -18.366 1.00 94.94 167 GLU A C 1
ATOM 1275 O O . GLU A 1 167 ? -5.694 8.578 -17.431 1.00 94.94 167 GLU A O 1
ATOM 1280 N N . GLY A 1 168 ? -6.272 7.717 -19.434 1.00 95.88 168 GLY A N 1
ATOM 1281 C CA . GLY A 1 168 ? -5.078 6.888 -19.630 1.00 95.88 168 GLY A CA 1
ATOM 1282 C C . GLY A 1 168 ? -5.029 5.609 -18.785 1.00 95.88 168 GLY A C 1
ATOM 1283 O O . GLY A 1 168 ? -4.246 4.712 -19.092 1.00 95.88 168 GLY A O 1
ATOM 1284 N N . TYR A 1 169 ? -5.879 5.465 -17.761 1.00 97.50 169 TYR A N 1
ATOM 1285 C CA . TYR A 1 169 ? -5.852 4.290 -16.886 1.00 97.50 169 TYR A CA 1
ATOM 1286 C C . TYR A 1 169 ? -6.133 2.963 -17.616 1.00 97.50 169 TYR A C 1
ATOM 1288 O O . TYR A 1 169 ? -5.378 2.021 -17.379 1.00 97.50 169 TYR A O 1
ATOM 1296 N N . PRO A 1 170 ? -7.132 2.838 -18.518 1.00 97.88 170 PRO A N 1
ATOM 1297 C CA . PRO A 1 170 ? -7.398 1.567 -19.199 1.00 97.88 170 PRO A CA 1
ATOM 1298 C C . PRO A 1 170 ? -6.224 1.062 -20.039 1.00 97.88 170 PRO A C 1
ATOM 1300 O O . PRO A 1 170 ? -5.880 -0.117 -19.978 1.00 97.88 170 PRO A O 1
ATOM 1303 N N . GLU A 1 171 ? -5.585 1.959 -20.792 1.00 98.12 171 GLU A N 1
ATOM 1304 C CA . GLU A 1 171 ? -4.407 1.637 -21.599 1.00 98.12 171 GLU A CA 1
ATOM 1305 C C . GLU A 1 171 ? -3.232 1.239 -20.703 1.00 98.12 171 GLU A C 1
ATOM 1307 O O . GLU A 1 171 ? -2.593 0.207 -20.915 1.00 98.12 171 GLU A O 1
ATOM 1312 N N . PHE A 1 172 ? -2.998 2.001 -19.634 1.00 98.19 172 PHE A N 1
ATOM 1313 C CA . PHE A 1 172 ? -1.933 1.706 -18.686 1.00 98.19 172 PHE A CA 1
ATOM 1314 C C . PHE A 1 172 ? -2.145 0.365 -17.967 1.00 98.19 172 PHE A C 1
ATOM 1316 O O . PHE A 1 172 ? -1.213 -0.428 -17.824 1.00 98.19 172 PHE A O 1
ATOM 1323 N N . LEU A 1 173 ? -3.386 0.053 -17.582 1.00 98.12 173 LEU A N 1
ATOM 1324 C CA . LEU A 1 173 ? -3.757 -1.230 -16.988 1.00 98.12 173 LEU A CA 1
ATOM 1325 C C . LEU A 1 173 ? -3.543 -2.397 -17.962 1.00 98.12 173 LEU A C 1
ATOM 1327 O O . LEU A 1 173 ? -3.114 -3.472 -17.535 1.00 98.12 173 LEU A O 1
ATOM 1331 N N . ALA A 1 174 ? -3.800 -2.204 -19.258 1.00 98.19 174 ALA A N 1
ATOM 1332 C CA . ALA A 1 174 ? -3.519 -3.219 -20.271 1.00 98.19 174 ALA A CA 1
ATOM 1333 C C . ALA A 1 174 ? -2.014 -3.526 -20.353 1.00 98.19 174 ALA A C 1
ATOM 1335 O O . ALA A 1 174 ? -1.632 -4.698 -20.380 1.00 98.19 174 ALA A O 1
ATOM 1336 N N . ARG A 1 175 ? -1.155 -2.500 -20.288 1.00 98.50 175 ARG A N 1
ATOM 1337 C CA . ARG A 1 175 ? 0.311 -2.664 -20.250 1.00 98.50 175 ARG A CA 1
ATOM 1338 C C . ARG A 1 175 ? 0.789 -3.361 -18.977 1.00 98.50 175 ARG A C 1
ATOM 1340 O O . ARG A 1 175 ? 1.594 -4.288 -19.053 1.00 98.50 175 ARG A O 1
ATOM 1347 N N . ILE A 1 176 ? 0.241 -2.985 -17.819 1.00 98.44 176 ILE A N 1
ATOM 1348 C CA . ILE A 1 176 ? 0.488 -3.683 -16.547 1.00 98.44 176 ILE A CA 1
ATOM 1349 C C . ILE A 1 176 ? 0.124 -5.164 -16.682 1.00 98.44 176 ILE A C 1
ATOM 1351 O O . ILE A 1 176 ? 0.916 -6.037 -16.340 1.00 98.44 176 ILE A O 1
ATOM 1355 N N . THR A 1 177 ? -1.059 -5.456 -17.222 1.00 97.94 177 THR A N 1
ATOM 1356 C CA . THR A 1 177 ? -1.555 -6.829 -17.383 1.00 97.94 177 THR A CA 1
ATOM 1357 C C . THR A 1 177 ? -0.693 -7.630 -18.357 1.00 97.94 177 THR A C 1
ATOM 1359 O O . THR A 1 177 ? -0.416 -8.799 -18.098 1.00 97.94 177 THR A O 1
ATOM 1362 N N . HIS A 1 178 ? -0.211 -7.011 -19.438 1.00 98.12 178 HIS A N 1
ATOM 1363 C CA . HIS A 1 178 ? 0.717 -7.642 -20.377 1.00 98.12 178 HIS A CA 1
ATOM 1364 C C . HIS A 1 178 ? 2.005 -8.101 -19.682 1.00 98.12 178 HIS A C 1
ATOM 1366 O O . HIS A 1 178 ? 2.412 -9.259 -19.829 1.00 98.12 178 HIS A O 1
ATOM 1372 N N . TRP A 1 179 ? 2.618 -7.215 -18.894 1.00 98.50 179 TRP A N 1
ATOM 1373 C CA . TRP A 1 179 ? 3.822 -7.519 -18.123 1.00 98.50 179 TRP A CA 1
ATOM 1374 C C . TRP A 1 179 ? 3.561 -8.498 -16.974 1.00 98.50 179 TRP A C 1
ATOM 1376 O O . TRP A 1 179 ? 4.474 -9.208 -16.574 1.00 98.50 179 TRP A O 1
ATOM 1386 N N . GLN A 1 180 ? 2.329 -8.590 -16.472 1.00 98.25 180 GLN A N 1
ATOM 1387 C CA . GLN A 1 180 ? 1.927 -9.478 -15.374 1.00 98.25 180 GLN A CA 1
ATOM 1388 C C . GLN A 1 180 ? 1.153 -10.723 -15.845 1.00 98.25 180 GLN A C 1
ATOM 1390 O O . GLN A 1 180 ? 0.445 -11.351 -15.058 1.00 98.25 180 GLN A O 1
ATOM 1395 N N . ARG A 1 181 ? 1.282 -11.130 -17.114 1.00 98.25 181 ARG A N 1
ATOM 1396 C CA . ARG A 1 181 ? 0.571 -12.306 -17.651 1.00 98.25 181 ARG A CA 1
ATOM 1397 C C . ARG A 1 181 ? 0.906 -13.610 -16.916 1.00 98.25 181 ARG A C 1
ATOM 1399 O O . ARG A 1 181 ? 0.015 -14.430 -16.729 1.00 98.25 181 ARG A O 1
ATOM 1406 N N . GLY A 1 182 ? 2.146 -13.783 -16.451 1.00 97.19 182 GLY A N 1
ATOM 1407 C CA . GLY A 1 182 ? 2.565 -14.923 -15.625 1.00 97.19 182 GLY A CA 1
ATOM 1408 C C . GLY A 1 182 ? 1.853 -14.959 -14.270 1.00 97.19 182 GLY A C 1
ATOM 1409 O O . GLY A 1 182 ? 1.312 -15.989 -13.877 1.00 97.19 182 GLY A O 1
ATOM 1410 N N . LEU A 1 183 ? 1.767 -13.809 -13.596 1.00 96.19 183 LEU A N 1
ATOM 1411 C CA . LEU A 1 183 ? 0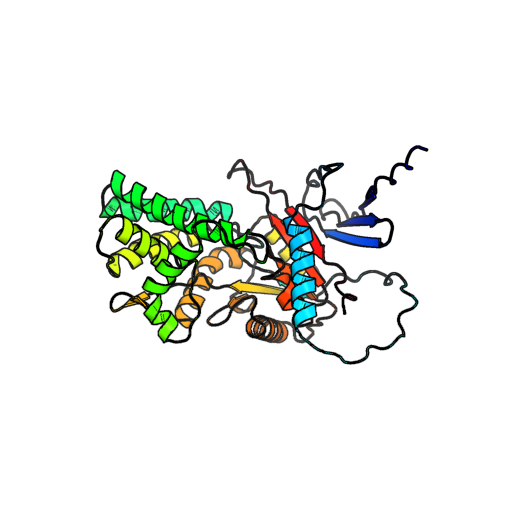.981 -13.625 -12.374 1.00 96.19 183 LEU A CA 1
ATOM 1412 C C . LEU A 1 183 ? -0.503 -13.958 -12.594 1.00 96.19 183 LEU A C 1
ATOM 1414 O O . LEU A 1 183 ? -1.100 -14.673 -11.787 1.00 96.19 183 LEU A O 1
ATOM 1418 N N . VAL A 1 184 ? -1.102 -13.458 -13.679 1.00 96.38 184 VAL A N 1
ATOM 1419 C CA . VAL A 1 184 ? -2.523 -13.690 -13.994 1.00 96.38 184 VAL A CA 1
ATOM 1420 C C . VAL A 1 184 ? -2.781 -15.158 -14.335 1.00 96.38 184 VAL A C 1
ATOM 1422 O O . VAL A 1 184 ? -3.764 -15.727 -13.864 1.00 96.38 184 VAL A O 1
ATOM 1425 N N . ALA A 1 185 ? -1.885 -15.802 -15.089 1.00 96.69 185 ALA A N 1
ATOM 1426 C CA . ALA A 1 185 ? -1.969 -17.228 -15.405 1.00 96.69 185 ALA A CA 1
ATOM 1427 C C . ALA A 1 185 ? -1.903 -18.114 -14.147 1.00 96.69 185 ALA A C 1
ATOM 1429 O O . ALA A 1 185 ? -2.546 -19.160 -14.102 1.00 96.69 185 ALA A O 1
ATOM 1430 N N . ALA A 1 186 ? -1.199 -17.666 -13.102 1.00 95.25 186 ALA A N 1
ATOM 1431 C CA . ALA A 1 186 ? -1.172 -18.312 -11.789 1.00 95.25 186 ALA A CA 1
ATOM 1432 C C . ALA A 1 186 ? -2.431 -18.043 -10.929 1.00 95.25 186 ALA A C 1
ATOM 1434 O O . ALA A 1 186 ? -2.501 -18.476 -9.780 1.00 95.25 186 ALA A O 1
ATOM 1435 N N . GLY A 1 187 ? -3.437 -17.338 -11.460 1.00 94.25 187 GLY A N 1
ATOM 1436 C CA . GLY A 1 187 ? -4.709 -17.074 -10.779 1.00 94.25 187 GLY A CA 1
ATOM 1437 C C . GLY A 1 187 ? -4.686 -15.879 -9.821 1.00 94.25 187 GLY A C 1
ATOM 1438 O O . GLY A 1 187 ? -5.614 -15.707 -9.027 1.00 94.25 187 GLY A O 1
ATOM 1439 N N . HIS A 1 188 ? -3.649 -15.041 -9.870 1.00 93.50 188 HIS A N 1
ATOM 1440 C CA . HIS A 1 188 ? -3.554 -13.841 -9.043 1.00 93.50 188 HIS A CA 1
ATOM 1441 C C . HIS A 1 188 ? -4.126 -12.603 -9.751 1.00 93.50 188 HIS A C 1
ATOM 1443 O O . HIS A 1 188 ? -4.173 -12.517 -10.977 1.00 93.50 188 HIS A O 1
ATOM 1449 N N . ARG A 1 189 ? -4.554 -11.606 -8.964 1.00 92.62 189 ARG A N 1
ATOM 1450 C CA . ARG A 1 189 ? -4.980 -10.301 -9.495 1.00 92.62 189 ARG A CA 1
ATOM 1451 C C . ARG A 1 189 ? -3.774 -9.404 -9.780 1.00 92.62 189 ARG A C 1
ATOM 1453 O O . ARG A 1 189 ? -2.860 -9.397 -8.951 1.00 92.62 189 ARG A O 1
ATOM 1460 N N . PRO A 1 190 ? -3.806 -8.586 -10.850 1.00 95.06 190 PRO A N 1
ATOM 1461 C CA . PRO A 1 190 ? -2.728 -7.654 -11.151 1.00 95.06 190 PRO A CA 1
ATOM 1462 C C . PRO A 1 190 ? -2.345 -6.771 -9.955 1.00 95.06 190 PRO A C 1
ATOM 1464 O O . PRO A 1 190 ? -3.197 -6.156 -9.308 1.00 95.06 190 PRO A O 1
ATOM 1467 N N . LYS A 1 191 ? -1.044 -6.681 -9.678 1.00 95.31 191 LYS A N 1
ATOM 1468 C CA . LYS A 1 191 ? -0.457 -5.794 -8.668 1.00 95.31 191 LYS A CA 1
ATOM 1469 C C . LYS A 1 191 ? -0.174 -4.454 -9.332 1.00 95.31 191 LYS A C 1
ATOM 1471 O O . LYS A 1 191 ? 0.950 -4.170 -9.740 1.00 95.31 191 LYS A O 1
ATOM 1476 N N . VAL A 1 192 ? -1.221 -3.647 -9.495 1.00 95.44 192 VAL A N 1
ATOM 1477 C CA . VAL A 1 192 ? -1.165 -2.427 -10.320 1.00 95.44 192 VAL A CA 1
ATOM 1478 C C . VAL A 1 192 ? -0.134 -1.407 -9.832 1.00 95.44 192 VAL A C 1
ATOM 1480 O O . VAL A 1 192 ? 0.431 -0.700 -10.648 1.00 95.44 192 VAL A O 1
ATOM 1483 N N . PHE A 1 193 ? 0.181 -1.386 -8.534 1.00 94.69 193 PHE A N 1
ATOM 1484 C CA . PHE A 1 193 ? 1.198 -0.510 -7.941 1.00 94.69 193 PHE A CA 1
ATOM 1485 C C . PHE A 1 193 ? 2.617 -1.129 -7.879 1.00 94.69 193 PHE A C 1
ATOM 1487 O O . PHE A 1 193 ? 3.478 -0.587 -7.188 1.00 94.69 193 PHE A O 1
ATOM 1494 N N . SER A 1 194 ? 2.898 -2.242 -8.570 1.00 96.94 194 SER A N 1
ATOM 1495 C CA . SER A 1 194 ? 4.244 -2.850 -8.609 1.00 96.94 194 SER A CA 1
ATOM 1496 C C . SER A 1 194 ? 5.263 -1.917 -9.270 1.00 96.94 194 SER A C 1
ATOM 1498 O O . SER A 1 194 ? 5.094 -1.501 -10.417 1.00 96.94 194 SER A O 1
ATOM 1500 N N . ARG A 1 195 ? 6.363 -1.628 -8.567 1.00 97.88 195 ARG A N 1
ATOM 1501 C CA . ARG A 1 195 ? 7.437 -0.741 -9.057 1.00 97.88 195 ARG A CA 1
ATOM 1502 C C . ARG A 1 195 ? 8.222 -1.395 -10.186 1.00 97.88 195 ARG A C 1
ATOM 1504 O O . ARG A 1 195 ? 8.631 -0.718 -11.121 1.00 97.88 195 ARG A O 1
ATOM 1511 N N . GLU A 1 196 ? 8.342 -2.713 -10.136 1.00 98.50 196 GLU A N 1
ATOM 1512 C CA . GLU A 1 196 ? 8.934 -3.547 -11.173 1.00 98.50 196 GLU A CA 1
ATOM 1513 C C . GLU A 1 196 ? 8.182 -3.395 -12.496 1.00 98.50 196 GLU A C 1
ATOM 1515 O O . GLU A 1 196 ? 8.796 -3.178 -13.539 1.00 98.50 196 GLU A O 1
ATOM 1520 N N . THR A 1 197 ? 6.847 -3.424 -12.446 1.00 98.50 197 THR A N 1
ATOM 1521 C CA . THR A 1 197 ? 6.018 -3.267 -13.648 1.00 98.50 197 THR A CA 1
ATOM 1522 C C . THR A 1 197 ? 6.078 -1.846 -14.200 1.00 98.50 197 THR A C 1
ATOM 1524 O O . THR A 1 197 ? 6.213 -1.669 -15.410 1.00 98.50 197 THR A O 1
ATOM 1527 N N . LEU A 1 198 ? 6.034 -0.830 -13.330 1.00 98.56 198 LEU A N 1
ATOM 1528 C CA . LEU A 1 198 ? 6.176 0.569 -13.749 1.00 98.56 198 LEU A CA 1
ATOM 1529 C C . LEU A 1 198 ? 7.530 0.824 -14.426 1.00 98.56 198 LEU A C 1
ATOM 1531 O O . LEU A 1 198 ? 7.593 1.519 -15.439 1.00 98.56 198 LEU A O 1
ATOM 1535 N N . LEU A 1 199 ? 8.606 0.233 -13.900 1.00 98.75 199 LEU A N 1
ATOM 1536 C CA . LEU A 1 199 ? 9.934 0.328 -14.494 1.00 98.75 199 LEU A CA 1
ATOM 1537 C C . LEU A 1 199 ? 10.027 -0.409 -15.836 1.00 98.75 199 LEU A C 1
ATOM 1539 O O . LEU A 1 199 ? 10.595 0.138 -16.778 1.00 98.75 199 LEU A O 1
ATOM 1543 N N . ALA A 1 200 ? 9.457 -1.610 -15.956 1.00 98.75 200 ALA A N 1
ATOM 1544 C CA . ALA A 1 200 ? 9.437 -2.348 -17.221 1.00 98.75 200 ALA A CA 1
ATOM 1545 C C . ALA A 1 200 ? 8.738 -1.558 -18.340 1.00 98.75 200 ALA A C 1
ATOM 1547 O O . ALA A 1 200 ? 9.273 -1.446 -19.440 1.00 98.75 200 ALA A O 1
ATOM 1548 N N . ILE A 1 201 ? 7.593 -0.945 -18.027 1.00 98.81 201 ILE A N 1
ATOM 1549 C CA . ILE A 1 201 ? 6.863 -0.040 -18.925 1.00 98.81 201 ILE A CA 1
ATOM 1550 C C . ILE A 1 201 ? 7.743 1.156 -19.324 1.00 98.81 201 ILE A C 1
ATOM 1552 O O . ILE A 1 201 ? 7.860 1.465 -20.507 1.00 98.81 201 ILE A O 1
ATOM 1556 N N . ALA A 1 202 ? 8.411 1.804 -18.365 1.00 98.75 202 ALA A N 1
ATOM 1557 C CA . ALA A 1 202 ? 9.280 2.944 -18.659 1.00 98.75 202 ALA A CA 1
ATOM 1558 C C . ALA A 1 202 ? 10.476 2.573 -19.558 1.00 98.75 202 ALA A C 1
ATOM 1560 O O . ALA A 1 202 ? 10.843 3.353 -20.440 1.00 98.75 202 ALA A O 1
ATOM 1561 N N . LEU A 1 203 ? 11.080 1.399 -19.348 1.00 98.75 203 LEU A N 1
ATOM 1562 C CA . LEU A 1 203 ? 12.160 0.871 -20.187 1.00 98.75 203 LEU A CA 1
ATOM 1563 C C . LEU A 1 203 ? 11.665 0.576 -21.610 1.00 98.75 203 LEU A C 1
ATOM 1565 O O . LEU A 1 203 ? 12.314 0.989 -22.572 1.00 98.75 203 LEU A O 1
ATOM 1569 N N . GLU A 1 204 ? 10.499 -0.062 -21.739 1.00 98.56 204 GLU A N 1
ATOM 1570 C CA . GLU A 1 204 ? 9.831 -0.322 -23.021 1.00 98.56 204 GLU A CA 1
ATOM 1571 C C . GLU A 1 204 ? 9.563 0.981 -23.793 1.00 98.56 204 GLU A C 1
ATOM 1573 O O . GLU A 1 204 ? 9.922 1.077 -24.966 1.00 98.56 204 GLU A O 1
ATOM 1578 N N . ASP A 1 205 ? 9.043 2.016 -23.124 1.00 98.38 205 ASP A N 1
ATOM 1579 C CA . ASP A 1 205 ? 8.767 3.333 -23.729 1.00 98.38 205 ASP A CA 1
ATOM 1580 C C . ASP A 1 205 ? 10.027 4.031 -24.259 1.00 98.38 205 ASP A C 1
ATOM 1582 O O . ASP A 1 205 ? 9.954 4.879 -25.149 1.00 98.38 205 ASP A O 1
ATOM 1586 N N . HIS A 1 206 ? 11.196 3.670 -23.730 1.00 98.44 206 HIS A N 1
ATOM 1587 C CA . HIS A 1 206 ? 12.493 4.181 -24.172 1.00 98.44 206 HIS A CA 1
ATOM 1588 C C . HIS A 1 206 ? 13.233 3.209 -25.104 1.00 98.44 206 HIS A C 1
ATOM 1590 O O . HIS A 1 206 ? 14.421 3.413 -25.369 1.00 98.44 206 HIS A O 1
ATOM 1596 N N . ALA A 1 207 ? 12.554 2.168 -25.601 1.00 98.38 207 ALA A N 1
ATOM 1597 C CA . ALA A 1 207 ? 13.120 1.112 -26.439 1.00 98.38 207 ALA A CA 1
ATOM 1598 C C . ALA A 1 207 ? 14.365 0.446 -25.817 1.00 98.38 207 ALA A C 1
ATOM 1600 O O . ALA A 1 207 ? 15.327 0.109 -26.512 1.00 98.38 207 ALA A O 1
ATOM 1601 N N . LEU A 1 208 ? 14.362 0.277 -24.491 1.00 98.31 208 LEU A N 1
ATOM 1602 C CA . LEU A 1 208 ? 15.411 -0.406 -23.741 1.00 98.31 208 LEU A CA 1
ATOM 1603 C C . LEU A 1 208 ? 14.979 -1.835 -23.389 1.00 98.31 208 LEU A C 1
ATOM 1605 O O . LEU A 1 208 ? 13.799 -2.080 -23.130 1.00 98.31 208 LEU A O 1
ATOM 1609 N N . PRO A 1 209 ? 15.924 -2.790 -23.338 1.00 97.94 209 PRO A N 1
ATOM 1610 C CA . PRO A 1 209 ? 15.615 -4.143 -22.903 1.00 97.94 209 PRO A CA 1
ATOM 1611 C C . PRO A 1 209 ? 15.197 -4.162 -21.427 1.00 97.94 209 PRO A C 1
ATOM 1613 O O . PRO A 1 209 ? 15.812 -3.514 -20.576 1.00 97.94 209 PRO A O 1
ATOM 1616 N N . VAL A 1 210 ? 14.168 -4.952 -21.118 1.00 98.38 210 VAL A N 1
ATOM 1617 C CA . VAL A 1 210 ? 13.722 -5.202 -19.743 1.00 98.38 210 VAL A CA 1
ATOM 1618 C C . VAL A 1 210 ? 14.479 -6.408 -19.192 1.00 98.38 210 VAL A C 1
ATOM 1620 O O . VAL A 1 210 ? 14.097 -7.560 -19.388 1.00 98.38 210 VAL A O 1
ATOM 1623 N N . GLU A 1 211 ? 15.593 -6.133 -18.522 1.00 97.94 211 GLU A N 1
ATOM 1624 C CA . GLU A 1 211 ? 16.473 -7.149 -17.941 1.00 97.94 211 GLU A CA 1
ATOM 1625 C C . GLU A 1 211 ? 16.162 -7.366 -16.455 1.00 97.94 211 GLU A C 1
ATOM 1627 O O . GLU A 1 211 ? 16.087 -6.410 -15.681 1.00 97.94 211 GLU A O 1
ATOM 1632 N N . ALA A 1 212 ? 16.055 -8.628 -16.021 1.00 98.00 212 ALA A N 1
ATOM 1633 C CA . ALA A 1 212 ? 15.683 -8.968 -14.643 1.00 98.00 212 ALA A CA 1
ATOM 1634 C C . ALA A 1 212 ? 16.641 -8.374 -13.597 1.00 98.00 212 ALA A C 1
ATOM 1636 O O . ALA A 1 212 ? 16.196 -7.866 -12.569 1.00 98.00 212 ALA A O 1
ATOM 1637 N N . LEU A 1 213 ? 17.950 -8.391 -13.874 1.00 97.50 213 LEU A N 1
ATOM 1638 C CA . LEU A 1 213 ? 18.963 -7.825 -12.978 1.00 97.50 213 LEU A CA 1
ATOM 1639 C C . LEU A 1 213 ? 18.836 -6.305 -12.844 1.00 97.50 213 LEU A C 1
ATOM 1641 O O . LEU A 1 213 ? 18.988 -5.786 -11.742 1.00 97.50 213 LEU A O 1
ATOM 1645 N N . VAL A 1 214 ? 18.526 -5.602 -13.938 1.00 98.06 214 VAL A N 1
ATOM 1646 C CA . VAL A 1 214 ? 18.319 -4.148 -13.911 1.00 98.06 214 VAL A CA 1
ATOM 1647 C C . VAL A 1 214 ? 17.057 -3.814 -13.128 1.00 98.06 214 VAL A C 1
ATOM 1649 O O . VAL A 1 214 ? 17.108 -2.975 -12.232 1.00 98.06 214 VAL A O 1
ATOM 1652 N N . VAL A 1 215 ? 15.941 -4.490 -13.430 1.00 98.50 215 VAL A N 1
ATOM 1653 C CA . VAL A 1 215 ? 14.668 -4.258 -12.735 1.00 98.50 215 VAL A CA 1
ATOM 1654 C C . VAL A 1 215 ? 14.834 -4.473 -11.238 1.00 98.50 215 VAL A C 1
ATOM 1656 O O . VAL A 1 215 ? 14.471 -3.600 -10.454 1.00 98.50 215 VAL A O 1
ATOM 1659 N N . ARG A 1 216 ? 15.444 -5.595 -10.847 1.00 97.75 216 ARG A N 1
ATOM 1660 C CA . ARG A 1 216 ? 15.710 -5.904 -9.445 1.00 97.75 216 ARG A CA 1
ATOM 1661 C C . ARG A 1 216 ? 16.590 -4.843 -8.787 1.00 97.75 216 ARG A C 1
ATOM 1663 O O . ARG A 1 216 ? 16.183 -4.301 -7.774 1.00 97.75 216 ARG A O 1
ATOM 1670 N N . ALA A 1 217 ? 17.750 -4.514 -9.358 1.00 98.19 217 ALA A N 1
ATOM 1671 C CA . ALA A 1 217 ? 18.684 -3.572 -8.736 1.00 98.19 217 ALA A CA 1
ATOM 1672 C C . ALA A 1 217 ? 18.071 -2.176 -8.525 1.00 98.19 217 ALA A C 1
ATOM 1674 O O . ALA A 1 217 ? 18.205 -1.595 -7.450 1.00 98.19 217 ALA A O 1
ATOM 1675 N N . VAL A 1 218 ? 17.360 -1.653 -9.528 1.00 98.56 218 VAL A N 1
ATOM 1676 C CA . VAL A 1 218 ? 16.729 -0.325 -9.453 1.00 98.56 218 VAL A CA 1
ATOM 1677 C C . VAL A 1 218 ? 15.574 -0.311 -8.449 1.00 98.56 218 VAL A C 1
ATOM 1679 O O . VAL A 1 218 ? 15.410 0.650 -7.697 1.00 98.56 218 VAL A O 1
ATOM 1682 N N . VAL A 1 219 ? 14.756 -1.366 -8.430 1.00 98.19 219 VAL A N 1
ATOM 1683 C CA . VAL A 1 219 ? 13.599 -1.451 -7.531 1.00 98.19 219 VAL A CA 1
ATOM 1684 C C . VAL A 1 219 ? 14.025 -1.766 -6.096 1.00 98.19 219 VAL A C 1
ATOM 1686 O O . VAL A 1 219 ? 13.450 -1.206 -5.167 1.00 98.19 219 VAL A O 1
ATOM 1689 N N . ASP A 1 220 ? 15.061 -2.577 -5.890 1.00 97.94 220 ASP A N 1
ATOM 1690 C CA . ASP A 1 220 ? 15.649 -2.802 -4.566 1.00 97.94 220 ASP A CA 1
ATOM 1691 C C . ASP A 1 220 ? 16.185 -1.476 -3.995 1.00 97.94 220 ASP A C 1
ATOM 1693 O O . ASP A 1 220 ? 15.832 -1.126 -2.870 1.00 97.94 220 ASP A O 1
ATOM 1697 N N . ALA A 1 221 ? 16.880 -0.657 -4.799 1.00 98.38 221 ALA A N 1
ATOM 1698 C CA . ALA A 1 221 ? 17.315 0.683 -4.383 1.00 98.38 221 ALA A CA 1
ATOM 1699 C C . ALA A 1 221 ? 16.139 1.603 -3.989 1.00 98.38 221 ALA A C 1
ATOM 1701 O O . ALA A 1 221 ? 16.227 2.339 -3.003 1.00 98.38 221 ALA A O 1
ATOM 1702 N N . TYR A 1 222 ? 15.015 1.548 -4.717 1.00 98.44 222 TYR A N 1
ATOM 1703 C CA . TYR A 1 222 ? 13.787 2.262 -4.340 1.00 98.44 222 TYR A CA 1
ATOM 1704 C C . TYR A 1 222 ? 13.279 1.811 -2.964 1.00 98.44 222 TYR A C 1
ATOM 1706 O O . TYR A 1 222 ? 12.997 2.642 -2.100 1.00 98.44 222 TYR A O 1
ATOM 1714 N N . TRP A 1 223 ? 13.146 0.501 -2.750 1.00 97.62 223 TRP A N 1
ATOM 1715 C CA . TRP A 1 223 ? 12.558 -0.040 -1.524 1.00 97.62 223 TRP A CA 1
ATOM 1716 C C . TRP A 1 223 ? 13.464 0.122 -0.305 1.00 97.62 223 TRP A C 1
ATOM 1718 O O . TRP A 1 223 ? 12.955 0.422 0.775 1.00 97.62 223 TRP A O 1
ATOM 1728 N N . GLU A 1 224 ? 14.780 -0.005 -0.465 1.00 97.94 224 GLU A N 1
ATOM 1729 C CA . GLU A 1 224 ? 15.764 0.267 0.590 1.00 97.94 224 GLU A CA 1
ATOM 1730 C C . GLU A 1 224 ? 15.714 1.732 1.036 1.00 97.94 224 GLU A C 1
ATOM 1732 O O . GLU A 1 224 ? 15.667 2.024 2.238 1.00 97.94 224 GLU A O 1
ATOM 1737 N N . ALA A 1 225 ? 15.652 2.661 0.078 1.00 98.12 225 ALA A N 1
ATOM 1738 C CA . ALA A 1 225 ? 15.506 4.081 0.365 1.00 98.12 225 ALA A CA 1
ATOM 1739 C C . ALA A 1 225 ? 14.161 4.386 1.040 1.00 98.12 225 ALA A C 1
ATOM 1741 O O . ALA A 1 225 ? 14.119 5.140 2.014 1.00 98.12 225 ALA A O 1
ATOM 1742 N N . LEU A 1 226 ? 13.070 3.759 0.584 1.00 96.88 226 LEU A N 1
ATOM 1743 C CA . LEU A 1 226 ? 11.750 3.913 1.195 1.00 96.88 226 LEU A CA 1
ATOM 1744 C C . LEU A 1 226 ? 11.729 3.393 2.638 1.00 96.88 226 LEU A C 1
ATOM 1746 O O . LEU A 1 226 ? 11.219 4.082 3.518 1.00 96.88 226 LEU A O 1
ATOM 1750 N N . ALA A 1 227 ? 12.294 2.211 2.897 1.00 96.75 227 ALA A N 1
ATOM 1751 C CA . ALA A 1 227 ? 12.409 1.639 4.240 1.00 96.75 227 ALA A CA 1
ATOM 1752 C C . ALA A 1 227 ? 13.226 2.556 5.163 1.00 96.75 227 ALA A C 1
ATOM 1754 O O . ALA A 1 227 ? 12.777 2.921 6.248 1.00 96.75 227 ALA A O 1
ATOM 1755 N N . SER A 1 228 ? 14.383 3.027 4.690 1.00 97.06 228 SER A N 1
ATOM 1756 C CA . SER A 1 228 ? 15.269 3.920 5.449 1.00 97.06 228 SER A CA 1
ATOM 1757 C C . SER A 1 228 ? 14.624 5.273 5.768 1.00 97.06 228 SER A C 1
ATOM 1759 O O . SER A 1 228 ? 14.848 5.841 6.844 1.00 97.06 228 SER A O 1
ATOM 1761 N N . ALA A 1 229 ? 13.804 5.792 4.851 1.00 96.12 229 ALA A N 1
ATOM 1762 C CA . ALA A 1 229 ? 13.082 7.050 5.010 1.00 96.12 229 ALA A CA 1
ATOM 1763 C C . ALA A 1 229 ? 11.728 6.900 5.727 1.00 96.12 229 ALA A C 1
ATOM 1765 O O . ALA A 1 229 ? 11.130 7.912 6.090 1.00 96.12 229 ALA A O 1
ATOM 1766 N N . SER A 1 230 ? 11.234 5.676 5.938 1.00 95.69 230 SER A N 1
ATOM 1767 C CA . SER A 1 230 ? 9.930 5.435 6.563 1.00 95.69 230 SER A CA 1
ATOM 1768 C C . SER A 1 230 ? 9.925 5.923 8.009 1.00 95.69 230 SER A C 1
ATOM 1770 O O . SER A 1 230 ? 10.841 5.647 8.788 1.00 95.69 230 SER A O 1
ATOM 1772 N N . ARG A 1 231 ? 8.884 6.665 8.382 1.00 95.31 231 ARG A N 1
ATOM 1773 C CA . ARG A 1 231 ? 8.685 7.201 9.733 1.00 95.31 231 ARG A CA 1
ATOM 1774 C C . ARG A 1 231 ? 7.228 7.040 10.128 1.00 95.31 231 ARG A C 1
ATOM 1776 O O . ARG A 1 231 ? 6.348 7.100 9.273 1.00 95.31 231 ARG A O 1
ATOM 1783 N N . VAL A 1 232 ? 6.989 6.846 11.420 1.00 95.00 232 VAL A N 1
ATOM 1784 C CA . VAL A 1 232 ? 5.643 6.918 11.991 1.00 95.00 232 VAL A CA 1
ATOM 1785 C C . VAL A 1 232 ? 5.276 8.389 12.161 1.00 95.00 232 VAL A C 1
ATOM 1787 O O . VAL A 1 232 ? 6.106 9.175 12.620 1.00 95.00 232 VAL A O 1
ATOM 1790 N N . TYR A 1 233 ? 4.046 8.769 11.820 1.00 88.44 233 TYR A N 1
ATOM 1791 C CA . TYR A 1 233 ? 3.553 10.107 12.126 1.00 88.44 233 TYR A CA 1
ATOM 1792 C C . TYR A 1 233 ? 3.595 10.379 13.635 1.00 88.44 233 TYR A C 1
ATOM 1794 O O . TYR A 1 233 ? 3.193 9.533 14.437 1.00 88.44 233 TYR A O 1
ATOM 1802 N N . ALA A 1 234 ? 4.033 11.574 14.036 1.00 85.75 234 ALA A N 1
ATOM 1803 C CA . ALA A 1 234 ? 4.149 11.927 15.452 1.00 85.75 234 ALA A CA 1
ATOM 1804 C C . ALA A 1 234 ? 2.808 11.794 16.203 1.00 85.75 234 ALA A C 1
ATOM 1806 O O . ALA A 1 234 ? 2.763 11.269 17.317 1.00 85.75 234 ALA A O 1
ATOM 1807 N N . ASP A 1 235 ? 1.704 12.195 15.573 1.00 82.00 235 ASP A N 1
ATOM 1808 C CA . ASP A 1 235 ? 0.357 12.080 16.135 1.00 82.00 235 ASP A CA 1
ATOM 1809 C C . ASP A 1 235 ? -0.163 10.631 16.148 1.00 82.00 235 ASP A C 1
ATOM 1811 O O . ASP A 1 235 ? -0.827 10.235 17.103 1.00 82.00 235 ASP A O 1
ATOM 1815 N N . ALA A 1 236 ? 0.181 9.811 15.148 1.00 89.75 236 ALA A N 1
ATOM 1816 C CA . ALA A 1 236 ? -0.137 8.382 15.144 1.00 89.75 236 ALA A CA 1
ATOM 1817 C C . ALA A 1 236 ? 0.602 7.645 16.271 1.00 89.75 236 ALA A C 1
ATOM 1819 O O . ALA A 1 236 ? 0.003 6.832 16.975 1.00 89.75 236 ALA A O 1
ATOM 1820 N N . SER A 1 237 ? 1.878 7.978 16.493 1.00 90.06 237 SER A N 1
ATOM 1821 C CA . SER A 1 237 ? 2.670 7.475 17.620 1.00 90.06 237 SER A CA 1
ATOM 1822 C C . SER A 1 237 ? 2.040 7.858 18.965 1.00 90.06 237 SER A C 1
ATOM 1824 O O . SER A 1 237 ? 1.815 6.996 19.823 1.00 90.06 237 SER A O 1
ATOM 1826 N N . ALA A 1 238 ? 1.667 9.133 19.130 1.00 82.88 238 ALA A N 1
ATOM 1827 C CA . ALA A 1 238 ? 1.002 9.625 20.335 1.00 82.88 238 ALA A CA 1
ATOM 1828 C C . ALA A 1 238 ? -0.362 8.952 20.565 1.00 82.88 238 ALA A C 1
ATOM 1830 O O . ALA A 1 238 ? -0.687 8.579 21.698 1.00 82.88 238 ALA A O 1
ATOM 1831 N N . LEU A 1 239 ? -1.147 8.758 19.500 1.00 86.25 239 LEU A N 1
ATOM 1832 C CA . LEU A 1 239 ? -2.431 8.066 19.544 1.00 86.25 239 LEU A CA 1
ATOM 1833 C C . LEU A 1 239 ? -2.257 6.618 20.005 1.00 86.25 239 LEU A C 1
ATOM 1835 O O . LEU A 1 239 ? -2.870 6.231 20.997 1.00 86.25 239 LEU A O 1
ATOM 1839 N N . ILE A 1 240 ? -1.410 5.834 19.333 1.00 90.75 240 ILE A N 1
ATOM 1840 C CA . ILE A 1 240 ? -1.191 4.416 19.655 1.00 90.75 240 ILE A CA 1
ATOM 1841 C C . ILE A 1 240 ? -0.700 4.262 21.097 1.00 90.75 240 ILE A C 1
ATOM 1843 O O . ILE A 1 240 ? -1.274 3.478 21.853 1.00 90.75 240 ILE A O 1
ATOM 1847 N N . SER A 1 241 ? 0.270 5.080 21.513 1.00 86.81 241 SER A N 1
ATOM 1848 C CA . SER A 1 241 ? 0.785 5.076 22.888 1.00 86.81 241 SER A CA 1
ATOM 1849 C C . SER A 1 241 ? -0.315 5.384 23.911 1.00 86.81 241 SER A C 1
ATOM 1851 O O . SER A 1 241 ? -0.435 4.710 24.933 1.00 86.81 241 SER A O 1
ATOM 1853 N N . THR A 1 242 ? -1.167 6.374 23.624 1.00 85.56 242 THR A N 1
ATOM 1854 C CA . THR A 1 242 ? -2.293 6.747 24.497 1.00 85.56 242 THR A CA 1
ATOM 1855 C C . THR A 1 242 ? -3.337 5.635 24.585 1.00 85.56 242 THR A C 1
ATOM 1857 O O . THR A 1 242 ? -3.855 5.362 25.670 1.00 85.56 242 THR A O 1
ATOM 1860 N N . LEU A 1 243 ? -3.653 4.984 23.463 1.00 88.38 243 LEU A N 1
ATOM 1861 C CA . LEU A 1 243 ? -4.584 3.857 23.412 1.00 88.38 243 LEU A CA 1
ATOM 1862 C C . LEU A 1 243 ? -4.064 2.689 24.260 1.00 88.38 243 LEU A C 1
ATOM 1864 O O . LEU A 1 243 ? -4.777 2.204 25.141 1.00 88.38 243 LEU A O 1
ATOM 1868 N N . GLN A 1 244 ? -2.805 2.300 24.062 1.00 91.19 244 GLN A N 1
ATOM 1869 C CA . GLN A 1 244 ? -2.169 1.212 24.806 1.00 91.19 244 GLN A CA 1
ATOM 1870 C C . GLN A 1 244 ? -2.074 1.513 26.309 1.00 91.19 244 GLN A C 1
ATOM 1872 O O . GLN A 1 244 ? -2.405 0.652 27.124 1.00 91.19 244 GLN A O 1
ATOM 1877 N N . ALA A 1 245 ? -1.714 2.742 26.697 1.00 87.75 245 ALA A N 1
ATOM 1878 C CA . ALA A 1 245 ? -1.660 3.160 28.102 1.00 87.75 245 ALA A CA 1
ATOM 1879 C C . ALA A 1 245 ? -3.029 3.092 28.805 1.00 87.75 245 ALA A C 1
ATOM 1881 O O . ALA A 1 245 ? -3.101 2.921 30.021 1.00 87.75 245 ALA A O 1
ATOM 1882 N N . ARG A 1 246 ? -4.124 3.194 28.042 1.00 89.69 246 ARG A N 1
ATOM 1883 C CA . ARG A 1 246 ? -5.505 3.037 28.528 1.00 89.69 246 ARG A CA 1
ATOM 1884 C C . ARG A 1 246 ? -6.018 1.596 28.441 1.00 89.69 246 ARG A C 1
ATOM 1886 O O . ARG A 1 246 ? -7.199 1.355 28.676 1.00 89.69 246 ARG A O 1
ATOM 1893 N N . GLY A 1 247 ? -5.149 0.646 28.103 1.00 93.06 247 GLY A N 1
ATOM 1894 C CA . GLY A 1 247 ? -5.480 -0.771 27.986 1.00 93.06 247 GLY A CA 1
ATOM 1895 C C . GLY A 1 247 ? -6.189 -1.154 26.686 1.00 93.06 247 GLY A C 1
ATOM 1896 O O . GLY A 1 247 ? -6.585 -2.313 26.551 1.00 93.06 247 GLY A O 1
ATOM 1897 N N . ALA A 1 248 ? -6.340 -0.233 25.728 1.00 93.50 248 ALA A N 1
ATOM 1898 C CA . ALA A 1 248 ? -6.891 -0.572 24.423 1.00 93.50 248 ALA A CA 1
ATOM 1899 C C . ALA A 1 248 ? -5.905 -1.437 23.627 1.00 93.50 248 ALA A C 1
ATOM 1901 O O . ALA A 1 248 ? -4.683 -1.311 23.749 1.00 93.50 248 ALA A O 1
ATOM 1902 N N . LYS A 1 249 ? -6.448 -2.325 22.798 1.00 97.00 249 LYS A N 1
ATOM 1903 C CA . LYS A 1 249 ? -5.673 -3.203 21.922 1.00 97.00 249 LYS A CA 1
ATOM 1904 C C . LYS A 1 249 ? -5.669 -2.628 20.511 1.00 97.00 249 LYS A C 1
ATOM 1906 O O . LYS A 1 249 ? -6.704 -2.179 20.020 1.00 97.00 249 LYS A O 1
ATOM 1911 N N . VAL A 1 250 ? -4.510 -2.655 19.865 1.00 97.38 250 VAL A N 1
ATOM 1912 C CA . VAL A 1 250 ? -4.305 -2.136 18.509 1.00 97.38 250 VAL A CA 1
ATOM 1913 C C . VAL A 1 250 ? -3.811 -3.275 17.631 1.00 97.38 250 VAL A C 1
ATOM 1915 O O . VAL A 1 250 ? -2.960 -4.049 18.054 1.00 97.38 250 VAL A O 1
ATOM 1918 N N . HIS A 1 251 ? -4.345 -3.359 16.419 1.00 98.50 251 HIS A N 1
ATOM 1919 C CA . HIS A 1 251 ? -3.899 -4.274 15.377 1.00 98.50 251 HIS A CA 1
ATOM 1920 C C . HIS A 1 251 ? -3.816 -3.515 14.058 1.00 98.50 251 HIS A C 1
ATOM 1922 O O . HIS A 1 251 ? -4.670 -2.679 13.765 1.00 98.50 251 HIS A O 1
ATOM 1928 N N . LEU A 1 252 ? -2.795 -3.786 13.256 1.00 98.50 252 LEU A N 1
ATOM 1929 C CA . LEU A 1 252 ? -2.573 -3.115 11.983 1.00 98.50 252 LEU A CA 1
ATOM 1930 C C . LEU A 1 252 ? -2.964 -4.014 10.805 1.00 98.50 252 LEU A C 1
ATOM 1932 O O . LEU A 1 252 ? -2.729 -5.226 10.813 1.00 98.50 252 LEU A O 1
ATOM 1936 N N . ALA A 1 253 ? -3.544 -3.421 9.765 1.00 98.31 253 ALA A N 1
ATOM 1937 C CA . ALA A 1 253 ? -4.062 -4.134 8.603 1.00 98.31 253 ALA A CA 1
ATOM 1938 C C . ALA A 1 253 ? -3.730 -3.399 7.299 1.00 98.31 253 ALA A C 1
ATOM 1940 O O . ALA A 1 253 ? -4.380 -2.419 6.949 1.00 98.31 253 ALA A O 1
ATOM 1941 N N . THR A 1 254 ? -2.764 -3.912 6.535 1.00 97.75 254 THR A N 1
ATOM 1942 C CA . THR A 1 254 ? -2.246 -3.259 5.320 1.00 97.75 254 THR A CA 1
ATOM 1943 C C . THR A 1 254 ? -2.283 -4.182 4.105 1.00 97.75 254 THR A C 1
ATOM 1945 O O . THR A 1 254 ? -2.209 -5.407 4.233 1.00 97.75 254 THR A O 1
ATOM 1948 N N . ASN A 1 255 ? -2.388 -3.600 2.910 1.00 95.38 255 ASN A N 1
ATOM 1949 C CA . ASN A 1 255 ? -2.158 -4.319 1.660 1.00 95.38 255 ASN A CA 1
ATOM 1950 C C . ASN A 1 255 ? -0.657 -4.478 1.393 1.00 95.38 255 ASN A C 1
ATOM 1952 O O . ASN A 1 255 ? 0.183 -3.720 1.875 1.00 95.38 255 ASN A O 1
ATOM 1956 N N . SER A 1 256 ? -0.310 -5.481 0.599 1.00 91.56 256 SER A N 1
ATOM 1957 C CA . SER A 1 256 ? 1.064 -5.663 0.148 1.00 91.56 256 SER A CA 1
ATOM 1958 C C . SER A 1 256 ? 1.530 -4.591 -0.829 1.00 91.56 256 SER A C 1
ATOM 1960 O O . SER A 1 256 ? 0.732 -4.020 -1.571 1.00 91.56 256 SER A O 1
ATOM 196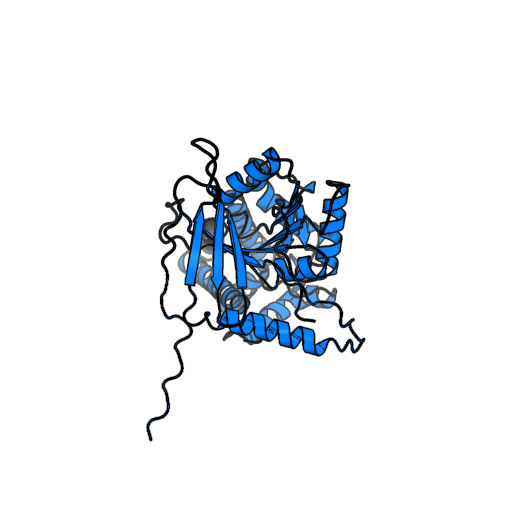2 N N . ASP A 1 257 ? 2.846 -4.387 -0.871 1.00 92.12 257 ASP A N 1
ATOM 1963 C CA . ASP A 1 257 ? 3.527 -3.546 -1.859 1.00 92.12 257 ASP A CA 1
ATOM 1964 C C . ASP A 1 257 ? 3.536 -4.181 -3.263 1.00 92.12 257 ASP A C 1
ATOM 1966 O O . ASP A 1 257 ? 3.791 -3.492 -4.250 1.00 92.12 257 ASP A O 1
ATOM 1970 N N . GLY A 1 258 ? 3.211 -5.478 -3.364 1.00 91.50 258 GLY A N 1
ATOM 1971 C CA . GLY A 1 258 ? 3.100 -6.181 -4.639 1.00 91.50 258 GLY A CA 1
ATOM 1972 C C . GLY A 1 258 ? 4.446 -6.430 -5.312 1.00 91.50 258 GLY A C 1
ATOM 1973 O O . GLY A 1 258 ? 4.541 -6.235 -6.517 1.00 91.50 258 GLY A O 1
ATOM 1974 N N . PHE A 1 259 ? 5.456 -6.846 -4.541 1.00 95.69 259 PHE A N 1
ATOM 1975 C CA . PHE A 1 259 ? 6.773 -7.242 -5.049 1.00 95.69 259 PHE A CA 1
ATOM 1976 C C . PHE A 1 259 ? 6.660 -8.345 -6.103 1.00 95.69 259 PHE A C 1
ATOM 1978 O O . PHE A 1 259 ? 5.979 -9.349 -5.874 1.00 95.69 259 PHE A O 1
ATOM 1985 N N . LEU A 1 260 ? 7.333 -8.163 -7.239 1.00 97.56 260 LEU A N 1
ATOM 1986 C CA . LEU A 1 260 ? 7.300 -9.090 -8.372 1.00 97.56 260 LEU A CA 1
ATOM 1987 C C . LEU A 1 260 ? 8.706 -9.514 -8.790 1.00 97.56 260 LEU A C 1
ATOM 1989 O O . LEU A 1 260 ? 9.672 -8.775 -8.628 1.00 97.56 260 LEU A O 1
ATOM 1993 N N . HIS A 1 261 ? 8.798 -10.685 -9.417 1.00 97.00 261 HIS A N 1
ATOM 1994 C CA . HIS A 1 261 ? 10.039 -11.200 -9.995 1.00 97.00 261 HIS A CA 1
ATOM 1995 C C . HIS A 1 261 ? 9.883 -11.321 -11.505 1.00 97.00 261 HIS A C 1
ATOM 1997 O O . HIS A 1 261 ? 8.887 -11.866 -11.975 1.00 97.00 261 HIS A O 1
ATOM 2003 N N . LEU A 1 262 ? 10.836 -10.806 -12.283 1.00 98.25 262 LEU A N 1
ATOM 2004 C CA . LEU A 1 262 ? 10.817 -10.981 -13.737 1.00 98.25 262 LEU A CA 1
ATOM 2005 C C . LEU A 1 262 ? 11.370 -12.367 -14.089 1.00 98.25 262 LEU A C 1
ATOM 2007 O O . LEU A 1 262 ? 12.533 -12.654 -13.816 1.00 98.25 262 LEU A O 1
ATOM 2011 N N . SER A 1 263 ? 10.551 -13.198 -14.727 1.00 97.25 263 SER A N 1
ATOM 2012 C CA . SER A 1 263 ? 10.914 -14.532 -15.205 1.00 97.25 263 SER A CA 1
ATOM 2013 C C . SER A 1 263 ? 10.322 -14.766 -16.593 1.00 97.25 263 SER A C 1
ATOM 2015 O O . SER A 1 263 ? 9.156 -14.464 -16.829 1.00 97.25 263 SER A O 1
ATOM 2017 N N . GLU A 1 264 ? 11.120 -15.275 -17.533 1.00 95.00 264 GLU A N 1
ATOM 2018 C CA . GLU A 1 264 ? 10.651 -15.641 -18.885 1.00 95.00 264 GLU A CA 1
ATOM 2019 C C . GLU A 1 264 ? 9.875 -14.512 -19.607 1.00 95.00 264 GLU A C 1
ATOM 2021 O O . GLU A 1 264 ? 8.875 -14.724 -20.294 1.00 95.00 264 GLU A O 1
ATOM 2026 N N . GLY A 1 265 ? 10.329 -13.266 -19.431 1.00 95.81 265 GLY A N 1
ATOM 2027 C CA . GLY A 1 265 ? 9.734 -12.090 -20.073 1.00 95.81 265 GLY A CA 1
ATOM 2028 C C . GLY A 1 265 ? 8.382 -11.650 -19.498 1.00 95.81 265 GLY A C 1
ATOM 2029 O O . GLY A 1 265 ? 7.693 -10.851 -20.131 1.00 95.81 265 GLY A O 1
ATOM 2030 N N . THR A 1 266 ? 7.981 -12.157 -18.330 1.00 98.31 266 THR A N 1
ATOM 2031 C CA . THR A 1 266 ? 6.798 -11.711 -17.579 1.00 98.31 266 THR A CA 1
ATOM 2032 C C . THR A 1 266 ? 7.102 -11.628 -16.087 1.00 98.31 266 THR A C 1
ATOM 2034 O O . THR A 1 266 ? 8.024 -12.256 -15.579 1.00 98.31 266 THR A O 1
ATOM 2037 N N . PHE A 1 267 ? 6.305 -10.872 -15.345 1.00 98.38 267 PHE A N 1
ATOM 2038 C CA . PHE A 1 267 ? 6.345 -10.894 -13.895 1.00 98.38 267 PHE A CA 1
ATOM 2039 C C . PHE A 1 267 ? 5.586 -12.092 -13.326 1.00 98.38 267 PHE A C 1
ATOM 2041 O O . PHE A 1 267 ? 4.463 -12.395 -13.746 1.00 98.38 267 PHE A O 1
ATOM 2048 N N . VAL A 1 268 ? 6.216 -12.733 -12.346 1.00 97.12 268 VAL A N 1
ATOM 2049 C CA . VAL A 1 268 ? 5.655 -13.758 -11.467 1.00 97.12 268 VAL A CA 1
ATOM 2050 C C . VAL A 1 268 ? 5.603 -13.227 -10.037 1.00 97.12 268 VAL A C 1
ATOM 2052 O O . VAL A 1 268 ? 6.246 -12.230 -9.699 1.00 97.12 268 VAL A O 1
ATOM 2055 N N . TYR A 1 269 ? 4.801 -13.877 -9.202 1.00 96.38 269 TYR A N 1
ATOM 2056 C CA . TYR A 1 269 ? 4.448 -13.364 -7.890 1.00 96.38 269 TYR A CA 1
ATOM 2057 C C . TYR A 1 269 ? 4.542 -14.455 -6.829 1.00 96.38 269 TYR A C 1
ATOM 2059 O O . TYR A 1 269 ? 3.905 -15.498 -6.957 1.00 96.38 269 TYR A O 1
ATOM 2067 N N . ASP A 1 270 ? 5.317 -14.185 -5.780 1.00 96.31 270 ASP A N 1
ATOM 2068 C CA . ASP A 1 270 ? 5.394 -15.013 -4.581 1.00 96.31 270 ASP A CA 1
ATOM 2069 C C . ASP A 1 270 ? 4.751 -14.253 -3.404 1.00 96.31 270 ASP A C 1
ATOM 2071 O O . ASP A 1 270 ? 5.320 -13.277 -2.901 1.00 96.31 270 ASP A O 1
ATOM 2075 N N . PRO A 1 271 ? 3.562 -14.681 -2.937 1.00 95.44 271 PRO A N 1
ATOM 2076 C CA . PRO A 1 271 ? 2.899 -14.053 -1.801 1.00 95.44 271 PRO A CA 1
ATOM 2077 C C . PRO A 1 271 ? 3.686 -14.132 -0.489 1.00 95.44 271 PRO A C 1
ATOM 2079 O O . PRO A 1 271 ? 3.475 -13.298 0.389 1.00 95.44 271 PRO A O 1
ATOM 2082 N N . ALA A 1 272 ? 4.532 -15.147 -0.293 1.00 95.69 272 ALA A N 1
ATOM 2083 C CA . ALA A 1 272 ? 5.322 -15.281 0.927 1.00 95.69 272 ALA A CA 1
ATOM 2084 C C . ALA A 1 272 ? 6.465 -14.264 0.951 1.00 95.69 272 ALA A C 1
ATOM 2086 O O . ALA A 1 272 ? 6.580 -13.520 1.927 1.00 95.69 272 ALA A O 1
ATOM 2087 N N . ASP A 1 273 ? 7.229 -14.178 -0.138 1.00 95.81 273 ASP A N 1
ATOM 2088 C CA . ASP A 1 273 ? 8.276 -13.169 -0.322 1.00 95.81 273 ASP A CA 1
ATOM 2089 C C . ASP A 1 273 ? 7.715 -11.747 -0.187 1.00 95.81 273 ASP A C 1
ATOM 2091 O O . ASP A 1 273 ? 8.218 -10.944 0.599 1.00 95.81 273 ASP A O 1
ATOM 2095 N N . ALA A 1 274 ? 6.596 -11.451 -0.855 1.00 95.81 274 ALA A N 1
ATOM 2096 C CA . ALA A 1 274 ? 6.002 -10.119 -0.812 1.00 95.81 274 ALA A CA 1
ATOM 2097 C C . ALA A 1 274 ? 5.588 -9.685 0.609 1.00 95.81 274 ALA A C 1
ATOM 2099 O O . ALA A 1 274 ? 5.796 -8.527 0.983 1.00 95.81 274 ALA A O 1
ATOM 2100 N N . ARG A 1 275 ? 5.075 -10.607 1.440 1.00 96.06 275 ARG A N 1
ATOM 2101 C CA . ARG A 1 275 ? 4.800 -10.323 2.862 1.00 96.06 275 ARG A CA 1
ATOM 2102 C C . ARG A 1 275 ? 6.072 -10.063 3.657 1.00 96.06 275 ARG A C 1
ATOM 2104 O O . ARG A 1 275 ? 6.088 -9.123 4.449 1.00 96.06 275 ARG A O 1
ATOM 2111 N N . LEU A 1 276 ? 7.106 -10.884 3.462 1.00 96.62 276 LEU A N 1
ATOM 2112 C CA . LEU A 1 276 ? 8.385 -10.739 4.163 1.00 96.62 276 LEU A CA 1
ATOM 2113 C C . LEU A 1 276 ? 9.029 -9.388 3.845 1.00 96.62 276 LEU A C 1
ATOM 2115 O O . LEU A 1 276 ? 9.400 -8.654 4.759 1.00 96.62 276 LEU A O 1
ATOM 2119 N N . ARG A 1 277 ? 9.076 -9.013 2.564 1.00 96.94 277 ARG A N 1
ATOM 2120 C CA . ARG A 1 277 ? 9.634 -7.732 2.115 1.00 96.94 277 ARG A CA 1
ATOM 2121 C C . ARG A 1 277 ? 8.813 -6.532 2.600 1.00 96.94 277 ARG A C 1
ATOM 2123 O O . ARG A 1 277 ? 9.396 -5.548 3.051 1.00 96.94 277 ARG A O 1
ATOM 2130 N N . LYS A 1 278 ? 7.473 -6.619 2.589 1.00 96.81 278 LYS A N 1
ATOM 2131 C CA . LYS A 1 278 ? 6.591 -5.570 3.143 1.00 96.81 278 LYS A CA 1
ATOM 2132 C C . LYS A 1 278 ? 6.848 -5.376 4.638 1.00 96.81 278 LYS A C 1
ATOM 2134 O O . LYS A 1 278 ? 6.945 -4.236 5.083 1.00 96.81 278 LYS A O 1
ATOM 2139 N N . TRP A 1 279 ? 6.976 -6.461 5.407 1.00 97.44 279 TRP A N 1
ATOM 2140 C CA . TRP A 1 279 ? 7.321 -6.370 6.828 1.00 97.44 279 TRP A CA 1
ATOM 2141 C C . TRP A 1 279 ? 8.693 -5.724 7.028 1.00 97.44 279 TRP A C 1
ATOM 2143 O O . TRP A 1 279 ? 8.770 -4.715 7.719 1.00 97.44 279 TRP A O 1
ATOM 2153 N N . ALA A 1 280 ? 9.735 -6.229 6.361 1.00 96.81 280 ALA A N 1
ATOM 2154 C CA . ALA A 1 280 ? 11.098 -5.706 6.481 1.00 96.81 280 ALA A CA 1
ATOM 2155 C C . ALA A 1 280 ? 11.191 -4.201 6.165 1.00 96.81 280 ALA A C 1
ATOM 2157 O O . ALA A 1 280 ? 11.962 -3.480 6.793 1.00 96.81 280 ALA A O 1
ATOM 2158 N N . ARG A 1 281 ? 10.366 -3.700 5.234 1.00 96.31 281 ARG A N 1
ATOM 2159 C CA . ARG A 1 281 ? 10.258 -2.263 4.942 1.00 96.31 281 ARG A CA 1
ATOM 2160 C C . ARG A 1 281 ? 9.727 -1.452 6.127 1.00 96.31 281 ARG A C 1
ATOM 2162 O O . ARG A 1 281 ? 10.218 -0.358 6.387 1.00 96.31 281 ARG A O 1
ATOM 2169 N N . MET A 1 282 ? 8.671 -1.934 6.780 1.00 97.50 282 MET A N 1
ATOM 2170 C CA . MET A 1 282 ? 7.934 -1.177 7.801 1.00 97.50 282 MET A CA 1
ATOM 2171 C C . MET A 1 282 ? 8.499 -1.380 9.211 1.00 97.50 282 MET A C 1
ATOM 2173 O O . MET A 1 282 ? 8.370 -0.490 10.052 1.00 97.50 282 MET A O 1
ATOM 2177 N N . GLU A 1 283 ? 9.114 -2.535 9.466 1.00 97.81 283 GLU A N 1
ATOM 2178 C CA . GLU A 1 283 ? 9.609 -2.971 10.773 1.00 97.81 283 GLU A CA 1
ATOM 2179 C C . GLU A 1 283 ? 10.463 -1.912 11.485 1.00 97.81 283 GLU A C 1
ATOM 2181 O O . GLU A 1 283 ? 10.131 -1.599 12.631 1.00 97.81 283 GLU A O 1
ATOM 2186 N N . PRO A 1 284 ? 11.476 -1.279 10.851 1.00 97.75 284 PRO A N 1
ATOM 2187 C CA . PRO A 1 284 ? 12.310 -0.301 11.545 1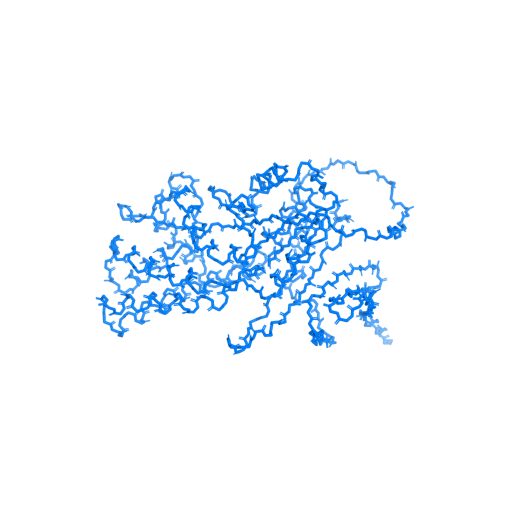.00 97.75 284 PRO A CA 1
ATOM 2188 C C . PRO A 1 284 ? 11.512 0.877 12.107 1.00 97.75 284 PRO A C 1
ATOM 2190 O O . PRO A 1 284 ? 11.822 1.363 13.190 1.00 97.75 284 PRO A O 1
ATOM 2193 N N . ALA A 1 285 ? 10.474 1.327 11.396 1.00 97.38 285 ALA A N 1
ATOM 2194 C CA . ALA A 1 285 ? 9.623 2.426 11.836 1.00 97.38 285 ALA A CA 1
ATOM 2195 C C . ALA A 1 285 ? 8.602 1.965 12.887 1.00 97.38 285 ALA A C 1
ATOM 2197 O O . ALA A 1 285 ? 8.446 2.618 13.918 1.00 97.38 285 ALA A O 1
ATOM 2198 N N . LEU A 1 286 ? 7.930 0.833 12.663 1.00 97.94 286 LEU A N 1
ATOM 2199 C CA . LEU A 1 286 ? 6.878 0.328 13.553 1.00 97.94 286 LEU A CA 1
ATOM 2200 C C . LEU A 1 286 ? 7.420 -0.142 14.913 1.00 97.94 286 LEU A C 1
ATOM 2202 O O . LEU A 1 286 ? 6.780 0.087 15.940 1.00 97.94 286 LEU A O 1
ATOM 2206 N N . MET A 1 287 ? 8.632 -0.697 14.961 1.00 97.50 287 MET A N 1
ATOM 2207 C CA . MET A 1 287 ? 9.273 -1.090 16.222 1.00 97.50 287 MET A CA 1
ATOM 2208 C C . MET A 1 287 ? 9.541 0.105 17.152 1.00 97.50 287 MET A C 1
ATOM 2210 O O . MET A 1 287 ? 9.545 -0.067 18.370 1.00 97.50 287 MET A O 1
ATOM 2214 N N . THR A 1 288 ? 9.692 1.329 16.622 1.00 96.69 288 THR A N 1
ATOM 2215 C CA . THR A 1 288 ? 9.886 2.541 17.453 1.00 96.69 288 THR A CA 1
ATOM 2216 C C . THR A 1 288 ? 8.688 2.868 18.346 1.00 96.69 288 THR A C 1
ATOM 2218 O O . THR A 1 288 ? 8.845 3.566 19.345 1.00 96.69 288 THR A O 1
ATOM 2221 N N . ILE A 1 289 ? 7.509 2.337 18.009 1.00 95.62 289 ILE A N 1
ATOM 2222 C CA . ILE A 1 289 ? 6.262 2.485 18.769 1.00 95.62 289 ILE A CA 1
ATOM 2223 C C . ILE A 1 289 ? 5.781 1.149 19.360 1.00 95.62 289 ILE A C 1
ATOM 2225 O O . ILE A 1 289 ? 4.614 1.008 19.717 1.00 95.62 289 ILE A O 1
ATOM 2229 N N . GLY A 1 290 ? 6.670 0.152 19.448 1.00 96.38 290 GLY A N 1
ATOM 2230 C CA . GLY A 1 290 ? 6.391 -1.136 20.087 1.00 96.38 290 GLY A CA 1
ATOM 2231 C C . GLY A 1 290 ? 5.451 -2.066 19.313 1.00 96.38 290 GLY A C 1
ATOM 2232 O O . GLY A 1 290 ? 4.890 -2.979 19.914 1.00 96.38 290 GLY A O 1
ATOM 2233 N N . ILE A 1 291 ? 5.257 -1.847 18.010 1.00 97.50 291 ILE A N 1
ATOM 2234 C CA . ILE A 1 291 ? 4.460 -2.725 17.142 1.00 97.50 291 ILE A CA 1
ATOM 2235 C C . ILE A 1 291 ? 5.358 -3.833 16.580 1.00 97.50 291 ILE A C 1
ATOM 2237 O O . ILE A 1 291 ? 6.367 -3.544 15.935 1.00 97.50 291 ILE A O 1
ATOM 2241 N N . THR A 1 292 ? 4.970 -5.095 16.780 1.00 96.88 292 THR A N 1
ATOM 2242 C CA . THR A 1 292 ? 5.704 -6.273 16.285 1.00 96.88 292 THR A CA 1
ATOM 2243 C C . THR A 1 292 ? 5.017 -6.912 15.076 1.00 96.88 292 THR A C 1
ATOM 2245 O O . THR A 1 292 ? 3.913 -6.530 14.691 1.00 96.88 292 THR A O 1
ATOM 2248 N N . VAL A 1 293 ? 5.642 -7.918 14.455 1.00 96.62 293 VAL A N 1
ATOM 2249 C CA . VAL A 1 293 ? 5.066 -8.607 13.283 1.00 96.62 293 VAL A CA 1
ATOM 2250 C C . VAL A 1 293 ? 3.727 -9.282 13.604 1.00 96.62 293 VAL A C 1
ATOM 2252 O O . VAL A 1 293 ? 2.846 -9.406 12.748 1.00 96.62 293 VAL A O 1
ATOM 2255 N N . GLU A 1 294 ? 3.529 -9.694 14.855 1.00 97.06 294 GLU A N 1
ATOM 2256 C CA . GLU A 1 294 ? 2.288 -10.296 15.324 1.00 97.06 294 GLU A CA 1
ATOM 2257 C C . GLU A 1 294 ? 1.144 -9.274 15.418 1.00 97.06 294 GLU A C 1
ATOM 2259 O O . GLU A 1 294 ? -0.014 -9.686 15.423 1.00 97.06 294 GLU A O 1
ATOM 2264 N N . ASP A 1 295 ? 1.442 -7.971 15.506 1.00 97.44 295 ASP A N 1
ATOM 2265 C CA . ASP A 1 295 ? 0.452 -6.878 15.526 1.00 97.44 295 ASP A CA 1
ATOM 2266 C C . ASP A 1 295 ? -0.054 -6.536 14.124 1.00 97.44 295 ASP A C 1
ATOM 2268 O O . ASP A 1 295 ? -0.957 -5.718 13.982 1.00 97.44 295 ASP A O 1
ATOM 2272 N N . VAL A 1 296 ? 0.529 -7.120 13.071 1.00 98.12 296 VAL A N 1
ATOM 2273 C CA . VAL A 1 296 ? 0.270 -6.706 11.692 1.00 98.12 296 VAL A CA 1
ATOM 2274 C C . VAL A 1 296 ? -0.266 -7.862 10.859 1.00 98.12 296 VAL A C 1
ATOM 2276 O O . VAL A 1 296 ? 0.263 -8.977 10.825 1.00 98.12 296 VAL A O 1
ATOM 2279 N N . THR A 1 297 ? -1.330 -7.589 10.111 1.00 98.12 297 THR A N 1
ATOM 2280 C CA . THR A 1 297 ? -1.790 -8.450 9.020 1.00 98.12 297 THR A CA 1
ATOM 2281 C C . THR A 1 297 ? -1.502 -7.791 7.680 1.00 98.12 297 THR A C 1
ATOM 2283 O O . THR A 1 297 ? -2.044 -6.737 7.357 1.00 98.12 297 THR A O 1
ATOM 2286 N N . ILE A 1 298 ? -0.641 -8.443 6.896 1.00 97.75 298 ILE A N 1
ATOM 2287 C CA . ILE A 1 298 ? -0.263 -8.022 5.546 1.00 97.75 298 ILE A CA 1
ATOM 2288 C C . ILE A 1 298 ? -1.090 -8.814 4.531 1.00 97.75 298 ILE A C 1
ATOM 2290 O O . ILE A 1 298 ? -1.148 -10.048 4.568 1.00 97.75 298 ILE A O 1
ATOM 2294 N N . GLY A 1 299 ? -1.767 -8.095 3.642 1.00 92.25 299 GLY A N 1
ATOM 2295 C CA . GLY A 1 299 ? -2.715 -8.640 2.683 1.00 92.25 299 GLY A CA 1
ATOM 2296 C C . GLY A 1 299 ? -2.034 -9.249 1.475 1.00 92.25 299 GLY A C 1
ATOM 2297 O O . GLY A 1 299 ? -1.793 -8.531 0.515 1.00 92.25 299 GLY A O 1
ATOM 2298 N N . ASP A 1 300 ? -1.773 -10.559 1.534 1.00 91.94 300 ASP A N 1
ATOM 2299 C CA . ASP A 1 300 ? -1.276 -11.380 0.427 1.00 91.94 300 ASP A CA 1
ATOM 2300 C C . ASP A 1 300 ? -1.567 -12.880 0.640 1.00 91.94 300 ASP A C 1
ATOM 2302 O O . ASP A 1 300 ? -1.390 -13.376 1.760 1.00 91.94 300 ASP A O 1
ATOM 2306 N N . PRO A 1 301 ? -1.976 -13.634 -0.404 1.00 89.50 301 PRO A N 1
ATOM 2307 C CA . PRO A 1 301 ? -2.260 -13.164 -1.771 1.00 89.50 301 PRO A CA 1
ATOM 2308 C C . PRO A 1 301 ? -3.549 -12.330 -1.866 1.00 89.50 301 PRO A C 1
ATOM 2310 O O . PRO A 1 301 ? -3.785 -11.664 -2.871 1.00 89.50 301 PRO A O 1
ATOM 2313 N N . VAL A 1 302 ? -4.367 -12.361 -0.810 1.00 90.88 302 VAL A N 1
ATOM 2314 C CA . VAL A 1 302 ? -5.642 -11.649 -0.692 1.00 90.88 302 VAL A CA 1
ATOM 2315 C C . VAL A 1 302 ? -5.513 -10.545 0.359 1.00 90.88 302 VAL A C 1
ATOM 2317 O O . VAL A 1 302 ? -5.218 -10.835 1.527 1.00 90.88 302 VAL A O 1
ATOM 2320 N N . GLY A 1 303 ? -5.759 -9.306 -0.068 1.00 93.06 303 GLY A N 1
ATOM 2321 C CA . GLY A 1 303 ? -5.769 -8.092 0.751 1.00 93.06 303 GLY A CA 1
ATOM 2322 C C . GLY A 1 303 ? -7.129 -7.386 0.753 1.00 93.06 303 GLY A C 1
ATOM 2323 O O . GLY A 1 303 ? -8.107 -7.898 0.211 1.00 93.06 303 GLY A O 1
ATOM 2324 N N . LYS A 1 304 ? -7.186 -6.203 1.358 1.00 94.06 304 LYS A N 1
ATOM 2325 C CA . LYS A 1 304 ? -8.327 -5.280 1.314 1.00 94.06 304 LYS A CA 1
ATOM 2326 C C . LYS A 1 304 ? -8.713 -4.948 -0.142 1.00 94.06 304 LYS A C 1
ATOM 2328 O O . LYS A 1 304 ? -7.801 -4.832 -0.971 1.00 94.06 304 LYS A O 1
ATOM 2333 N N . PRO A 1 305 ? -10.013 -4.801 -0.472 1.00 93.06 305 PRO A N 1
ATOM 2334 C CA . PRO A 1 305 ? -11.188 -4.837 0.414 1.00 93.06 305 PRO A CA 1
ATOM 2335 C C . PRO A 1 305 ? -11.813 -6.237 0.580 1.00 93.06 305 PRO A C 1
ATOM 2337 O O . PRO A 1 305 ? -12.983 -6.357 0.939 1.00 93.06 305 PRO A O 1
ATOM 2340 N N . GLU A 1 306 ? -11.092 -7.315 0.264 1.00 93.62 306 GLU A N 1
ATOM 2341 C CA . GLU A 1 306 ? -11.695 -8.648 0.187 1.00 93.62 306 GLU A CA 1
ATOM 2342 C C . GLU A 1 306 ? -12.144 -9.165 1.571 1.00 93.62 306 GLU A C 1
ATOM 2344 O O . GLU A 1 306 ? -11.349 -9.144 2.518 1.00 93.62 306 GLU A O 1
ATOM 2349 N N . PRO A 1 307 ? -13.363 -9.730 1.706 1.00 92.88 307 PRO A N 1
ATOM 2350 C CA . PRO A 1 307 ? -13.883 -10.202 2.996 1.00 92.88 307 PRO A CA 1
ATOM 2351 C C . PRO A 1 307 ? -12.970 -11.217 3.697 1.00 92.88 307 PRO A C 1
ATOM 2353 O O . PRO A 1 307 ? -12.795 -11.183 4.916 1.00 92.88 307 PRO A O 1
ATOM 2356 N N . GLY A 1 308 ? -12.326 -12.094 2.918 1.00 94.81 308 GLY A N 1
ATOM 2357 C CA . GLY A 1 308 ? -11.385 -13.088 3.435 1.00 94.81 308 GLY A CA 1
ATOM 2358 C C . GLY A 1 308 ? -10.114 -12.486 4.044 1.00 94.81 308 GLY A C 1
ATOM 2359 O O . GLY A 1 308 ? -9.448 -13.151 4.833 1.00 94.81 308 GLY A O 1
ATOM 2360 N N . PHE A 1 309 ? -9.748 -11.245 3.710 1.00 96.62 309 PHE A N 1
ATOM 2361 C CA . PHE A 1 309 ? -8.683 -10.524 4.409 1.00 96.62 309 PHE A CA 1
ATOM 2362 C C . PHE A 1 309 ? -9.159 -10.026 5.775 1.00 96.62 309 PHE A C 1
ATOM 2364 O O . PHE A 1 309 ? -8.506 -10.311 6.777 1.00 96.62 309 PHE A O 1
ATOM 2371 N N . CYS A 1 310 ? -10.312 -9.355 5.837 1.00 96.94 310 CYS A N 1
ATOM 2372 C CA . CYS A 1 310 ? -10.863 -8.827 7.088 1.00 96.94 310 CYS A CA 1
ATOM 2373 C C . CYS A 1 310 ? -11.103 -9.933 8.123 1.00 96.94 310 CYS A C 1
ATOM 2375 O O . CYS A 1 310 ? -10.703 -9.780 9.276 1.00 96.94 310 CYS A O 1
ATOM 2377 N N . ALA A 1 311 ? -11.662 -11.074 7.702 1.00 96.31 311 ALA A N 1
ATOM 2378 C CA . ALA A 1 311 ? -11.867 -12.231 8.573 1.00 96.31 311 ALA A CA 1
ATOM 2379 C C . ALA A 1 311 ? -10.553 -12.732 9.198 1.00 96.31 311 ALA A C 1
ATOM 2381 O O . ALA A 1 311 ? -10.469 -12.867 10.418 1.00 96.31 311 ALA A O 1
ATOM 2382 N N . ARG A 1 312 ? -9.502 -12.925 8.386 1.00 97.06 312 ARG A N 1
ATOM 2383 C CA . ARG A 1 312 ? -8.175 -13.340 8.879 1.00 97.06 312 ARG A CA 1
ATOM 2384 C C . ARG A 1 312 ? -7.550 -12.308 9.813 1.00 97.06 312 ARG A C 1
ATOM 2386 O O . ARG A 1 312 ? -6.920 -12.684 10.796 1.00 97.06 312 ARG A O 1
ATOM 2393 N N . THR A 1 313 ? -7.701 -11.018 9.515 1.00 98.19 313 THR A N 1
ATOM 2394 C CA . THR A 1 313 ? -7.199 -9.945 10.384 1.00 98.19 313 THR A CA 1
ATOM 2395 C C . THR A 1 313 ? -7.868 -10.005 11.755 1.00 98.19 313 THR A C 1
ATOM 2397 O O . THR A 1 313 ? -7.169 -9.993 12.763 1.00 98.19 313 THR A O 1
ATOM 2400 N N . LEU A 1 314 ? -9.198 -10.127 11.810 1.00 97.94 314 LEU A N 1
ATOM 2401 C CA . LEU A 1 314 ? -9.942 -10.217 13.072 1.00 97.94 314 LEU A CA 1
ATOM 2402 C C . LEU A 1 314 ? -9.646 -11.514 13.837 1.00 97.94 314 LEU A C 1
ATOM 2404 O O . LEU A 1 314 ? -9.592 -11.501 15.064 1.00 97.94 314 LEU A O 1
ATOM 2408 N N . GLU A 1 315 ? -9.423 -12.626 13.138 1.00 97.19 315 GLU A N 1
ATOM 2409 C CA . GLU A 1 315 ? -8.981 -13.882 13.750 1.00 97.19 315 GLU A CA 1
ATOM 2410 C C . GLU A 1 315 ? -7.602 -13.732 14.402 1.00 97.19 315 GLU A C 1
ATOM 2412 O O . GLU A 1 315 ? -7.444 -14.042 15.583 1.00 97.19 315 GLU A O 1
ATOM 2417 N N . ARG A 1 316 ? -6.622 -13.175 13.678 1.00 97.19 316 ARG A N 1
ATOM 2418 C CA . ARG A 1 316 ? -5.287 -12.894 14.230 1.00 97.19 316 ARG A CA 1
ATOM 2419 C C . ARG A 1 316 ? -5.349 -11.910 15.392 1.00 97.19 316 ARG A C 1
ATOM 2421 O O . ARG A 1 316 ? -4.655 -12.110 16.386 1.00 97.19 316 ARG A O 1
ATOM 2428 N N . PHE A 1 317 ? -6.203 -10.893 15.297 1.00 97.75 317 PHE A N 1
ATOM 2429 C CA . PHE A 1 317 ? -6.400 -9.947 16.386 1.00 97.75 317 PHE A CA 1
ATOM 2430 C C . PHE A 1 317 ? -6.965 -10.652 17.628 1.00 97.75 317 PHE A C 1
ATOM 2432 O O . PHE A 1 317 ? -6.451 -10.465 18.728 1.00 97.75 317 PHE A O 1
ATOM 2439 N N . ARG A 1 318 ? -7.939 -11.557 17.459 1.00 97.50 318 ARG A N 1
ATOM 2440 C CA . ARG A 1 318 ? -8.517 -12.348 18.557 1.00 97.50 318 ARG A CA 1
ATOM 2441 C C . ARG A 1 318 ? -7.508 -13.271 19.244 1.00 97.50 318 ARG A C 1
ATOM 2443 O O . ARG A 1 318 ? -7.611 -13.472 20.447 1.00 97.50 318 ARG A O 1
ATOM 2450 N N . VAL A 1 319 ? -6.512 -13.800 18.531 1.00 96.75 319 VAL A N 1
ATOM 2451 C CA . VAL A 1 319 ? -5.429 -14.587 19.159 1.00 96.75 319 VAL A CA 1
ATOM 2452 C C . VAL A 1 319 ? -4.662 -13.750 20.191 1.00 96.75 319 VAL A C 1
ATOM 2454 O O . VAL A 1 319 ? -4.275 -14.263 21.238 1.00 96.75 319 VAL A O 1
ATOM 2457 N N . ARG A 1 320 ? -4.475 -12.452 19.926 1.00 93.56 320 ARG A N 1
ATOM 2458 C CA . ARG A 1 320 ? -3.771 -11.515 20.820 1.00 93.56 320 ARG A CA 1
ATOM 2459 C C . ARG A 1 320 ? -4.677 -10.820 21.832 1.00 93.56 320 ARG A C 1
ATOM 2461 O O . ARG A 1 320 ? -4.210 -10.382 22.882 1.00 93.56 320 ARG A O 1
ATOM 2468 N N . ALA A 1 321 ? -5.954 -10.707 21.504 1.00 95.56 321 ALA A N 1
ATOM 2469 C CA . ALA A 1 321 ? -6.998 -10.133 22.331 1.00 95.56 321 ALA A CA 1
ATOM 2470 C C . ALA A 1 321 ? -8.176 -11.120 22.397 1.00 95.56 321 ALA A C 1
ATOM 2472 O O . ALA A 1 321 ? -9.151 -10.959 21.662 1.00 95.56 321 ALA A O 1
ATOM 2473 N N . PRO A 1 322 ? -8.096 -12.178 23.231 1.00 95.94 322 PRO A N 1
ATOM 2474 C CA . PRO A 1 322 ? -9.156 -13.188 23.324 1.00 95.94 322 PRO A CA 1
ATOM 2475 C C . PRO A 1 322 ? -10.516 -12.616 23.741 1.00 95.94 322 PRO A C 1
ATOM 2477 O O . PRO A 1 322 ? -11.554 -13.206 23.453 1.00 95.94 322 PRO A O 1
ATOM 2480 N N . ASP A 1 323 ? -10.502 -11.454 24.391 1.00 95.12 323 ASP A N 1
ATOM 2481 C CA . ASP A 1 323 ? -11.650 -10.649 24.795 1.00 95.12 323 ASP A CA 1
ATOM 2482 C C . ASP A 1 323 ? -12.158 -9.693 23.698 1.00 95.12 323 ASP A C 1
ATOM 2484 O O . ASP A 1 323 ? -13.000 -8.844 23.986 1.00 95.12 323 ASP A O 1
ATOM 2488 N N . LEU A 1 324 ? -11.670 -9.818 22.452 1.00 95.06 324 LEU A N 1
ATOM 2489 C CA . LEU A 1 324 ? -12.073 -8.990 21.312 1.00 95.06 324 LEU A CA 1
ATOM 2490 C C . LEU A 1 324 ? -13.597 -8.957 21.149 1.00 95.06 324 LEU A C 1
ATOM 2492 O O . LEU A 1 324 ? -14.218 -9.913 20.674 1.00 95.06 324 LEU A O 1
ATOM 2496 N N . ASP A 1 325 ? -14.162 -7.795 21.461 1.00 93.88 325 ASP A N 1
ATOM 2497 C CA . ASP A 1 325 ? -15.567 -7.463 21.287 1.00 93.88 325 ASP A CA 1
ATOM 2498 C C . ASP A 1 325 ? -15.730 -6.544 20.073 1.00 93.88 325 ASP A C 1
ATOM 2500 O O . ASP A 1 325 ? -15.352 -5.364 20.084 1.00 93.88 325 ASP A O 1
ATOM 2504 N N . LEU A 1 326 ? -16.317 -7.092 19.008 1.00 92.50 326 LEU A N 1
ATOM 2505 C CA . LEU A 1 326 ? -16.536 -6.359 17.764 1.00 92.50 326 LEU A CA 1
ATOM 2506 C C . LEU A 1 326 ? -17.443 -5.135 17.963 1.00 92.50 326 LEU A C 1
ATOM 2508 O O . LEU A 1 326 ? -17.239 -4.128 17.283 1.00 92.50 326 LEU A O 1
ATOM 2512 N N . THR A 1 327 ? -18.350 -5.162 18.952 1.00 89.56 327 THR A N 1
ATOM 2513 C CA . THR A 1 327 ? -19.228 -4.027 19.297 1.00 89.56 327 THR A CA 1
ATOM 2514 C C . THR A 1 327 ? -18.460 -2.839 19.896 1.00 89.56 327 THR A C 1
ATOM 2516 O O . THR A 1 327 ? -18.944 -1.707 19.911 1.00 89.56 327 THR A O 1
ATOM 2519 N N . ARG A 1 328 ? -17.220 -3.080 20.342 1.00 92.00 328 ARG A N 1
ATOM 2520 C CA . ARG A 1 328 ? -16.289 -2.093 20.911 1.00 92.00 328 ARG A CA 1
ATOM 2521 C C . ARG A 1 328 ? -15.046 -1.895 20.043 1.00 92.00 328 ARG A C 1
ATOM 2523 O O . ARG A 1 328 ? -14.014 -1.448 20.549 1.00 92.00 328 ARG A O 1
ATOM 2530 N N . THR A 1 329 ? -15.136 -2.240 18.759 1.00 92.81 329 THR A N 1
ATOM 2531 C CA . THR A 1 329 ? -14.030 -2.129 17.802 1.00 92.81 329 THR A CA 1
ATOM 2532 C C . THR A 1 329 ? -14.201 -0.919 16.878 1.00 92.81 329 THR A C 1
ATOM 2534 O O . THR A 1 329 ? -15.308 -0.630 16.419 1.00 92.81 329 THR A O 1
ATOM 2537 N N . LEU A 1 330 ? -13.098 -0.228 16.582 1.00 92.44 330 LEU A N 1
ATOM 2538 C CA . LEU A 1 330 ? -13.012 0.853 15.598 1.00 92.44 330 LEU A CA 1
ATOM 2539 C C . LEU A 1 330 ? -12.032 0.475 14.477 1.00 92.44 330 LEU A C 1
ATOM 2541 O O . LEU A 1 330 ? -10.867 0.193 14.751 1.00 92.44 330 LEU A O 1
ATOM 2545 N N . ALA A 1 331 ? -12.487 0.512 13.225 1.00 94.25 331 ALA A N 1
ATOM 2546 C CA . ALA A 1 331 ? -11.622 0.452 12.047 1.00 94.25 331 ALA A CA 1
ATOM 2547 C C . ALA A 1 331 ? -11.213 1.870 11.625 1.00 94.25 331 ALA A C 1
ATOM 2549 O O . ALA A 1 331 ? -12.068 2.752 11.534 1.00 94.25 331 ALA A O 1
ATOM 2550 N N . VAL A 1 332 ? -9.929 2.098 11.361 1.00 92.69 332 VAL A N 1
ATOM 2551 C CA . VAL A 1 332 ? -9.382 3.400 10.965 1.00 92.69 332 VAL A CA 1
ATOM 2552 C C . VAL A 1 332 ? -8.541 3.242 9.705 1.00 92.69 332 VAL A C 1
ATOM 2554 O O . VAL A 1 332 ? -7.638 2.411 9.673 1.00 92.69 332 VAL A O 1
ATOM 2557 N N . GLY A 1 333 ? -8.811 4.050 8.687 1.00 93.19 333 GLY A N 1
ATOM 2558 C CA . GLY A 1 333 ? -8.101 4.006 7.407 1.00 93.19 333 GLY A CA 1
ATOM 2559 C C . GLY A 1 333 ? -8.053 5.358 6.713 1.00 93.19 333 GLY A C 1
ATOM 2560 O O . GLY A 1 333 ? -8.702 6.299 7.167 1.00 93.19 333 GLY A O 1
ATOM 2561 N N . ASP A 1 334 ? -7.331 5.460 5.605 1.00 87.50 334 ASP A N 1
ATOM 2562 C CA . ASP A 1 334 ? -7.372 6.625 4.713 1.00 87.50 334 ASP A CA 1
ATOM 2563 C C . ASP A 1 334 ? -8.409 6.445 3.583 1.00 87.50 334 ASP A C 1
ATOM 2565 O O . ASP A 1 334 ? -8.847 7.420 2.966 1.00 87.50 334 ASP A O 1
ATOM 2569 N N . SER A 1 335 ? -8.903 5.217 3.376 1.00 84.62 335 SER A N 1
ATOM 2570 C CA . SER A 1 335 ? -9.923 4.873 2.388 1.00 84.62 335 SER A CA 1
ATOM 2571 C C . SER A 1 335 ? -11.192 4.273 3.002 1.00 84.62 335 SER A C 1
ATOM 2573 O O . SER A 1 335 ? -11.195 3.229 3.658 1.00 84.62 335 SER A O 1
ATOM 2575 N N . VAL A 1 336 ? -12.340 4.886 2.685 1.00 81.00 336 VAL A N 1
ATOM 2576 C CA . VAL A 1 336 ? -13.668 4.364 3.060 1.00 81.00 336 VAL A CA 1
ATOM 2577 C C . VAL A 1 336 ? -13.878 2.955 2.506 1.00 81.00 336 VAL A C 1
ATOM 2579 O O . VAL A 1 336 ? -14.277 2.051 3.237 1.00 81.00 336 VAL A O 1
ATOM 2582 N N . SER A 1 337 ? -13.636 2.770 1.208 1.00 81.12 337 SER A N 1
ATOM 2583 C CA . SER A 1 337 ? -13.965 1.535 0.494 1.00 81.12 337 SER A CA 1
ATOM 2584 C C . SER A 1 337 ? -12.958 0.418 0.737 1.00 81.12 337 SER A C 1
ATOM 2586 O O . SER A 1 337 ? -13.340 -0.748 0.669 1.00 81.12 337 SER A O 1
ATOM 2588 N N . ASN A 1 338 ? -11.700 0.758 1.029 1.00 88.44 338 ASN A N 1
ATOM 2589 C CA . ASN A 1 338 ? -10.642 -0.225 1.224 1.00 88.44 338 ASN A CA 1
ATOM 2590 C C . ASN A 1 338 ? -10.441 -0.596 2.699 1.00 88.44 338 ASN A C 1
ATOM 2592 O O . ASN A 1 338 ? -10.248 -1.770 3.002 1.00 88.44 338 ASN A O 1
ATOM 2596 N N . ASP A 1 339 ? -10.538 0.359 3.623 1.00 91.19 339 ASP A N 1
ATOM 2597 C CA . ASP A 1 339 ? -10.106 0.137 5.010 1.00 91.19 339 ASP A CA 1
ATOM 2598 C C . ASP A 1 339 ? -11.251 0.113 6.007 1.00 91.19 339 ASP A C 1
ATOM 2600 O O . ASP A 1 339 ? -11.169 -0.579 7.014 1.00 91.19 339 ASP A O 1
ATOM 2604 N N . VAL A 1 340 ? -12.323 0.863 5.751 1.00 87.00 340 VAL A N 1
ATOM 2605 C CA . VAL A 1 340 ? -13.394 1.020 6.738 1.00 87.00 340 VAL A CA 1
ATOM 2606 C C . VAL A 1 340 ? -14.569 0.096 6.438 1.00 87.00 340 VAL A C 1
ATOM 2608 O O . VAL A 1 340 ? -14.889 -0.778 7.246 1.00 87.00 340 VAL A O 1
ATOM 2611 N N . LEU A 1 341 ? -15.199 0.238 5.268 1.00 85.69 341 LEU A N 1
ATOM 2612 C CA . LEU A 1 341 ? -16.378 -0.550 4.893 1.00 85.69 341 LEU A CA 1
ATOM 2613 C C . LEU A 1 341 ? -16.148 -2.069 4.960 1.00 85.69 341 LEU A C 1
ATOM 2615 O O . LEU A 1 341 ? -17.041 -2.757 5.457 1.00 85.69 341 LEU A O 1
ATOM 2619 N N . PRO A 1 342 ? -14.993 -2.622 4.538 1.00 90.62 342 PRO A N 1
ATOM 2620 C CA . PRO A 1 342 ? -14.769 -4.065 4.619 1.00 90.62 342 PRO A CA 1
ATOM 2621 C C . PRO A 1 342 ? -14.773 -4.601 6.056 1.00 90.62 342 PRO A C 1
ATOM 2623 O O . PRO A 1 342 ? -15.289 -5.688 6.308 1.00 90.62 342 PRO A O 1
ATOM 2626 N N . PHE A 1 343 ? -14.260 -3.830 7.020 1.00 93.06 343 PHE A N 1
ATOM 2627 C CA . PHE A 1 343 ? -14.274 -4.222 8.429 1.00 93.06 343 PHE A CA 1
ATOM 2628 C C . PHE A 1 343 ? -15.642 -4.025 9.080 1.00 93.06 343 PHE A C 1
ATOM 2630 O O . PHE A 1 343 ? -16.057 -4.882 9.860 1.00 93.06 343 PHE A O 1
ATOM 2637 N N . LEU A 1 344 ? -16.374 -2.967 8.717 1.00 88.19 344 LEU A N 1
ATOM 2638 C CA . LEU A 1 344 ? -17.772 -2.804 9.134 1.00 88.19 344 LEU A CA 1
ATOM 2639 C C . LEU A 1 344 ? -18.630 -3.981 8.647 1.00 88.19 344 LEU A C 1
ATOM 2641 O O . LEU A 1 344 ? -19.376 -4.572 9.423 1.00 88.19 344 LEU A O 1
ATOM 2645 N N . ALA A 1 345 ? -18.459 -4.394 7.386 1.00 87.06 345 ALA A N 1
ATOM 2646 C CA . ALA A 1 345 ? -19.127 -5.570 6.828 1.00 87.06 345 ALA A CA 1
ATOM 2647 C C . ALA A 1 345 ? -18.719 -6.883 7.525 1.00 87.06 345 ALA A C 1
ATOM 2649 O O . ALA A 1 345 ? -19.495 -7.836 7.545 1.00 87.06 345 ALA A O 1
ATOM 2650 N N . ALA A 1 346 ? -17.524 -6.928 8.124 1.00 92.38 346 ALA A N 1
ATOM 2651 C CA . ALA A 1 346 ? -17.045 -8.039 8.946 1.00 92.38 346 ALA A CA 1
ATOM 2652 C C . ALA A 1 346 ? -17.490 -7.956 10.424 1.00 92.38 346 ALA A C 1
ATOM 2654 O O . ALA A 1 346 ? -17.076 -8.787 11.234 1.00 92.38 346 ALA A O 1
ATOM 2655 N N . GLY A 1 347 ? -18.329 -6.977 10.783 1.00 91.12 347 GLY A N 1
ATOM 2656 C CA . GLY A 1 347 ? -18.940 -6.837 12.106 1.00 91.12 347 GLY A CA 1
ATOM 2657 C C . GLY A 1 347 ? -18.253 -5.849 13.049 1.00 91.12 347 GLY A C 1
ATOM 2658 O O . GLY A 1 347 ? -18.694 -5.728 14.189 1.00 91.12 347 GLY A O 1
ATOM 2659 N N . VAL A 1 348 ? -17.203 -5.137 12.621 1.00 91.81 348 VAL A N 1
ATOM 2660 C CA . VAL A 1 348 ? -16.619 -4.041 13.416 1.00 91.81 348 VAL A CA 1
ATOM 2661 C C . VAL A 1 348 ? -17.664 -2.943 13.623 1.00 91.81 348 VAL A C 1
ATOM 2663 O O . VAL A 1 348 ? -18.321 -2.530 12.673 1.00 91.81 348 VAL A O 1
ATOM 2666 N N . ALA A 1 349 ? -17.810 -2.454 14.855 1.00 87.56 349 ALA A N 1
ATOM 2667 C CA . ALA A 1 349 ? -18.880 -1.521 15.207 1.00 87.56 349 ALA A CA 1
ATOM 2668 C C . ALA A 1 349 ? -18.782 -0.152 14.535 1.00 87.56 349 ALA A C 1
ATOM 2670 O O . ALA A 1 349 ? -19.800 0.451 14.201 1.00 87.56 349 ALA A O 1
ATOM 2671 N N . ARG A 1 350 ? -17.566 0.391 14.427 1.00 88.81 350 ARG A N 1
ATOM 2672 C CA . ARG A 1 350 ? -17.351 1.787 14.033 1.00 88.81 350 ARG A CA 1
ATOM 2673 C C . ARG A 1 350 ? -16.230 1.919 13.021 1.00 88.81 350 ARG A C 1
ATOM 2675 O O . ARG A 1 350 ? -15.297 1.118 12.993 1.00 88.81 350 ARG A O 1
ATOM 2682 N N . GLY A 1 351 ? -16.310 2.981 12.230 1.00 86.19 351 GLY A N 1
ATOM 2683 C CA . GLY A 1 351 ? -15.312 3.338 11.235 1.00 86.19 351 GLY A CA 1
ATOM 2684 C C . GLY A 1 351 ? -14.846 4.781 11.392 1.00 86.19 351 GLY A C 1
ATOM 2685 O O . GLY A 1 351 ? -15.648 5.654 11.714 1.00 86.19 351 GLY A O 1
ATOM 2686 N N . ALA A 1 352 ? -13.576 5.057 11.126 1.00 85.25 352 ALA A N 1
ATOM 2687 C CA . ALA A 1 352 ? -13.049 6.409 11.008 1.00 85.25 352 ALA A CA 1
ATOM 2688 C C . ALA A 1 352 ? -12.138 6.518 9.786 1.00 85.25 352 ALA A C 1
ATOM 2690 O O . ALA A 1 352 ? -11.337 5.629 9.505 1.00 85.25 352 ALA A O 1
ATOM 2691 N N . VAL A 1 353 ? -12.261 7.629 9.069 1.00 81.94 353 VAL A N 1
ATOM 2692 C CA . VAL A 1 353 ? -11.383 7.964 7.951 1.00 81.94 353 VAL A CA 1
ATOM 2693 C C . VAL A 1 353 ? -10.451 9.078 8.384 1.00 81.94 353 VAL A C 1
ATOM 2695 O O . VAL A 1 353 ? -10.902 10.108 8.894 1.00 81.94 353 VAL A O 1
ATOM 2698 N N . ILE A 1 354 ? -9.161 8.875 8.167 1.00 82.38 354 ILE A N 1
ATOM 2699 C CA . ILE A 1 354 ? -8.123 9.872 8.375 1.00 82.38 354 ILE A CA 1
ATOM 2700 C C . ILE A 1 354 ? -7.755 10.454 7.019 1.00 82.38 354 ILE A C 1
ATOM 2702 O O . ILE A 1 354 ? -7.322 9.745 6.120 1.00 82.38 354 ILE A O 1
ATOM 2706 N N . VAL A 1 355 ? -7.910 11.767 6.882 1.00 79.19 355 VAL A N 1
ATOM 2707 C CA . VAL A 1 355 ? -7.405 12.504 5.726 1.00 79.19 355 VAL A CA 1
ATOM 2708 C C . VAL A 1 355 ? -6.174 13.278 6.174 1.00 79.19 355 VAL A C 1
ATOM 2710 O O . VAL A 1 355 ? -6.272 14.165 7.028 1.00 79.19 355 VAL A O 1
ATOM 2713 N N . ARG A 1 356 ? -5.020 12.916 5.610 1.00 78.88 356 ARG A N 1
ATOM 2714 C CA . ARG A 1 356 ? -3.762 13.652 5.759 1.00 78.88 356 ARG A CA 1
ATOM 2715 C C . ARG A 1 356 ? -3.698 14.723 4.675 1.00 78.88 356 ARG A C 1
ATOM 2717 O O . ARG A 1 356 ? -3.808 14.405 3.491 1.00 78.88 356 ARG A O 1
ATOM 2724 N N . GLU A 1 357 ? -3.537 15.981 5.065 1.00 73.75 357 GLU A N 1
ATOM 2725 C CA . GLU A 1 357 ? -3.240 17.030 4.091 1.00 73.75 357 GLU A CA 1
ATOM 2726 C C . GLU A 1 357 ? -1.770 16.942 3.648 1.00 73.75 357 GLU A C 1
ATOM 2728 O O . GLU A 1 357 ? -0.898 16.679 4.486 1.00 73.75 357 GLU A O 1
ATOM 2733 N N . PRO A 1 358 ? -1.471 17.151 2.351 1.00 61.72 358 PRO A N 1
ATOM 2734 C CA . PRO A 1 358 ? -0.096 17.271 1.891 1.00 61.72 358 PRO A CA 1
ATOM 2735 C C . PRO A 1 358 ? 0.578 18.447 2.599 1.00 61.72 358 PRO A C 1
ATOM 2737 O O . PRO A 1 358 ? 0.030 19.550 2.627 1.00 61.72 358 PRO A O 1
ATOM 2740 N N . VAL A 1 359 ? 1.775 18.235 3.139 1.00 57.62 359 VAL A N 1
ATOM 2741 C CA . VAL A 1 359 ? 2.541 19.328 3.746 1.00 57.62 359 VAL A CA 1
ATOM 2742 C C . VAL A 1 359 ? 3.163 20.168 2.636 1.00 57.62 359 VAL A C 1
ATOM 2744 O O . VAL A 1 359 ? 3.795 19.627 1.727 1.00 57.62 359 VAL A O 1
ATOM 2747 N N . ALA A 1 360 ? 2.985 21.488 2.697 1.00 56.81 360 ALA A N 1
ATOM 2748 C CA . ALA A 1 360 ? 3.631 22.405 1.758 1.00 56.81 360 ALA A CA 1
ATOM 2749 C C . ALA A 1 360 ? 5.161 22.438 1.945 1.00 56.81 360 ALA A C 1
ATOM 2751 O O . ALA A 1 360 ? 5.891 22.628 0.973 1.00 56.81 360 ALA A O 1
ATOM 2752 N N . ASP A 1 361 ? 5.634 22.211 3.175 1.00 59.47 361 ASP A N 1
ATOM 2753 C CA . ASP A 1 361 ? 7.047 22.124 3.544 1.00 59.47 361 ASP A CA 1
ATOM 2754 C C . ASP A 1 361 ? 7.345 20.773 4.232 1.00 59.47 361 ASP A C 1
ATOM 2756 O O . ASP A 1 361 ? 6.870 20.536 5.338 1.00 59.47 361 ASP A O 1
ATOM 2760 N N . PRO A 1 362 ? 8.151 19.877 3.634 1.00 55.84 362 PRO A N 1
ATOM 2761 C CA . PRO A 1 362 ? 8.509 18.584 4.229 1.00 55.84 362 PRO A CA 1
ATOM 2762 C C . PRO A 1 362 ? 9.267 18.660 5.566 1.00 55.84 362 PRO A C 1
ATOM 2764 O O . PRO A 1 362 ? 9.473 17.621 6.200 1.00 55.84 362 PRO A O 1
ATOM 2767 N N . SER A 1 363 ? 9.757 19.844 5.949 1.00 56.69 363 SER A N 1
ATOM 2768 C CA . SER A 1 363 ? 10.404 20.100 7.239 1.00 56.69 363 SER A CA 1
ATOM 2769 C C . SER A 1 363 ? 9.431 20.518 8.346 1.00 56.69 363 SER A C 1
ATOM 2771 O O . SER A 1 363 ? 9.814 20.493 9.515 1.00 56.69 363 SER A O 1
ATOM 2773 N N . ASP A 1 364 ? 8.183 20.847 7.998 1.00 56.66 364 ASP A N 1
ATOM 2774 C CA . ASP A 1 364 ? 7.128 21.143 8.960 1.00 56.66 364 ASP A CA 1
ATOM 2775 C C . ASP A 1 364 ? 6.461 19.837 9.422 1.00 56.66 364 ASP A C 1
ATOM 2777 O O . ASP A 1 364 ? 5.787 19.139 8.662 1.00 56.66 364 ASP A O 1
ATOM 2781 N N . ASP A 1 365 ? 6.654 19.492 10.695 1.00 53.47 365 ASP A N 1
ATOM 2782 C CA . ASP A 1 365 ? 6.013 18.326 11.313 1.00 53.47 365 ASP A CA 1
ATOM 2783 C C . ASP A 1 365 ? 4.529 18.598 11.665 1.00 53.47 365 ASP A C 1
ATOM 2785 O O . ASP A 1 365 ? 3.821 17.707 12.148 1.00 53.47 365 ASP A O 1
ATOM 2789 N N . THR A 1 366 ? 4.015 19.807 11.401 1.00 43.59 366 THR A N 1
ATOM 2790 C CA . THR A 1 366 ? 2.614 20.177 11.630 1.00 43.59 366 THR A CA 1
ATOM 2791 C C . THR A 1 366 ? 1.734 19.664 10.493 1.00 43.59 366 THR A C 1
ATOM 2793 O O . THR A 1 366 ? 1.559 20.312 9.462 1.00 43.59 366 THR A O 1
ATOM 2796 N N . ARG A 1 367 ? 1.120 18.492 10.679 1.00 54.25 367 ARG A N 1
ATOM 2797 C CA . ARG A 1 367 ? 0.111 17.982 9.738 1.00 54.25 367 ARG A CA 1
ATOM 2798 C C . ARG A 1 367 ? -1.297 18.296 10.207 1.00 54.25 367 ARG A C 1
ATOM 2800 O O . ARG A 1 367 ? -1.669 17.983 11.338 1.00 54.25 367 ARG A O 1
ATOM 2807 N N . ILE A 1 368 ? -2.108 18.851 9.308 1.00 50.94 368 ILE A N 1
ATOM 2808 C CA . ILE A 1 368 ? -3.551 18.930 9.525 1.00 50.94 368 ILE A CA 1
ATOM 2809 C C . ILE A 1 368 ? -4.133 17.543 9.279 1.00 50.94 368 ILE A C 1
ATOM 2811 O O . ILE A 1 368 ? -3.990 16.947 8.208 1.00 50.94 368 ILE A O 1
ATOM 2815 N N . VAL A 1 369 ? -4.778 17.024 10.317 1.00 50.81 369 VAL A N 1
ATOM 2816 C CA . VAL A 1 369 ? -5.434 15.723 10.299 1.00 50.81 369 VAL A CA 1
ATOM 2817 C C . VAL A 1 369 ? -6.916 15.963 10.433 1.00 50.81 369 VAL A C 1
ATOM 2819 O O . VAL A 1 369 ? -7.400 16.389 11.482 1.00 50.81 369 VAL A O 1
ATOM 2822 N N . THR A 1 370 ? -7.647 15.676 9.362 1.00 54.56 370 THR A N 1
ATOM 2823 C CA . THR A 1 370 ? -9.103 15.668 9.428 1.00 54.56 370 THR A CA 1
ATOM 2824 C C . THR A 1 370 ? -9.554 14.241 9.689 1.00 54.56 370 THR A C 1
ATOM 2826 O O . THR A 1 370 ? -9.530 13.401 8.790 1.00 54.56 370 THR A O 1
ATOM 2829 N N . VAL A 1 371 ? -9.980 13.966 10.923 1.00 56.19 371 VAL A N 1
ATOM 2830 C CA . VAL A 1 371 ? -10.635 12.699 11.265 1.00 56.19 371 VAL A CA 1
ATOM 2831 C C . VAL A 1 371 ? -12.129 12.840 11.003 1.00 56.19 371 VAL A C 1
ATOM 2833 O O . VAL A 1 371 ? -12.808 13.679 11.597 1.00 56.19 371 VAL A O 1
ATOM 2836 N N . ARG A 1 372 ? -12.654 12.001 10.113 1.00 55.06 372 ARG A N 1
ATOM 2837 C CA . ARG A 1 372 ? -14.089 11.879 9.856 1.00 55.06 372 ARG A CA 1
ATOM 2838 C C . ARG A 1 372 ? -14.565 10.557 10.443 1.00 55.06 372 ARG A C 1
ATOM 2840 O O . ARG A 1 372 ? -14.268 9.496 9.903 1.00 55.06 372 ARG A O 1
ATOM 2847 N N . SER A 1 373 ? -15.284 10.613 11.559 1.00 48.88 373 SER A N 1
ATOM 2848 C CA . SER A 1 373 ? -15.951 9.436 12.108 1.00 48.88 373 SER A CA 1
ATOM 2849 C C . SER A 1 373 ? -17.175 9.082 11.269 1.00 48.88 373 SER A C 1
ATOM 2851 O O . SER A 1 373 ? -18.015 9.936 10.976 1.00 48.88 373 SER A O 1
ATOM 2853 N N . LEU A 1 374 ? -17.278 7.811 10.906 1.00 51.34 374 LEU A N 1
ATOM 2854 C CA . LEU A 1 374 ? -18.494 7.186 10.415 1.00 51.34 374 LEU A CA 1
ATOM 2855 C C . LEU A 1 374 ? -19.165 6.543 11.637 1.00 51.34 374 LEU A C 1
ATOM 2857 O O . LEU A 1 374 ? -19.076 5.333 11.846 1.00 51.34 374 LEU A O 1
ATOM 2861 N N . LEU A 1 375 ? -19.759 7.377 12.501 1.00 41.00 375 LEU A N 1
ATOM 2862 C CA . LEU A 1 375 ? -20.609 6.880 13.584 1.00 41.00 375 LEU A CA 1
ATOM 2863 C C . LEU A 1 375 ? -21.948 6.429 12.990 1.00 41.00 375 LEU A C 1
ATOM 2865 O O . LEU A 1 375 ? -22.588 7.179 12.255 1.00 41.00 375 LEU A O 1
ATOM 2869 N N . ASP A 1 376 ? -22.330 5.201 13.337 1.00 41.44 376 ASP A N 1
ATOM 2870 C CA . ASP A 1 376 ? -23.591 4.527 13.029 1.00 41.44 376 ASP A CA 1
ATOM 2871 C C . ASP A 1 376 ? -23.954 4.452 11.532 1.00 41.44 376 ASP A C 1
ATOM 2873 O O . ASP A 1 376 ? -24.812 5.174 11.026 1.00 41.44 376 ASP A O 1
ATOM 2877 N N . LEU A 1 377 ? -23.381 3.458 10.839 1.00 34.62 377 LEU A N 1
ATOM 2878 C CA . LEU A 1 377 ? -23.972 2.875 9.621 1.00 34.62 377 LEU A CA 1
ATOM 2879 C C . LEU A 1 377 ? -25.093 1.861 9.945 1.00 34.62 377 LEU A C 1
ATOM 2881 O O . LEU A 1 377 ? -25.469 1.043 9.108 1.00 34.62 377 LEU A O 1
ATOM 2885 N N . GLU A 1 378 ? -25.680 1.926 11.143 1.00 33.88 378 GLU A N 1
ATOM 2886 C CA . GLU A 1 378 ? -26.933 1.236 11.432 1.00 33.88 378 GLU A CA 1
ATOM 2887 C C . GLU A 1 378 ? -28.118 2.100 10.985 1.00 33.88 378 GLU A C 1
ATOM 2889 O O . GLU A 1 378 ? -28.537 3.022 11.687 1.00 33.88 378 GLU A O 1
ATOM 2894 N N . ARG A 1 379 ? -28.643 1.750 9.797 1.00 32.50 379 ARG A N 1
ATOM 2895 C CA . ARG A 1 379 ? -30.020 1.925 9.256 1.00 32.50 379 ARG A CA 1
ATOM 2896 C C . ARG A 1 379 ? -30.050 2.343 7.777 1.00 32.50 379 ARG A C 1
ATOM 2898 O O . ARG A 1 379 ? -30.791 3.248 7.397 1.00 32.50 379 ARG A O 1
ATOM 2905 N N . MET A 1 380 ? -29.298 1.656 6.918 1.00 30.23 380 MET A N 1
ATOM 2906 C CA . MET A 1 380 ? -29.521 1.703 5.460 1.00 30.23 380 MET A CA 1
ATOM 2907 C C . MET A 1 380 ? -29.776 0.312 4.860 1.00 30.23 380 MET A C 1
ATOM 2909 O O . MET A 1 380 ? -29.259 -0.022 3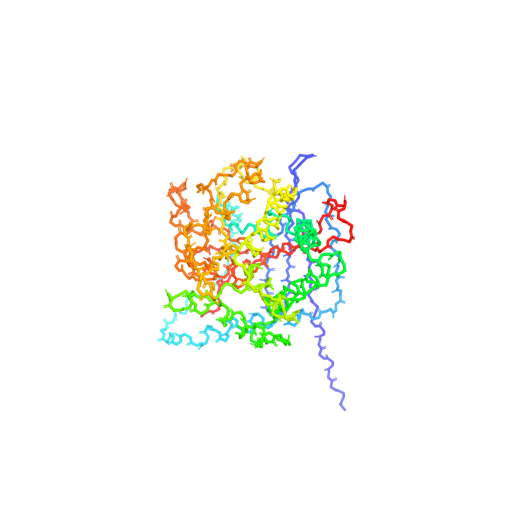.795 1.00 30.23 380 MET A O 1
ATOM 2913 N N . SER A 1 381 ? -30.599 -0.482 5.546 1.00 32.59 381 SER A N 1
ATOM 2914 C CA . SER A 1 381 ? -31.207 -1.716 5.036 1.00 32.59 381 SER A CA 1
ATOM 2915 C C . SER A 1 381 ? -32.678 -1.755 5.413 1.00 32.59 381 SER A C 1
ATOM 2917 O O . SER A 1 381 ? -32.937 -1.681 6.640 1.00 32.59 381 SER A O 1
#

Sequence (381 aa):
MAQPASPKSGARIRLERLRTDGDRAGAIYSAEVRTQHTRHSLEVVFAGIEPPRVTLLEGETLPSWAAESLGALAAQIGRSGARGAWPQSLRRWRAPPEATLPAFYVLDVDDVVLDMDRSRPVAEHALGASLSDRYGSTRGESLRRAVVAGYEILRRQLRAPAGTIAEGYPEFLARITHWQRGLVAAGHRPKVFSRETLLAIALEDHALPVEALVVRAVVDAYWEALASASRVYADASALISTLQARGAKVHLATNSDGFLHLSEGTFVYDPADARLRKWARMEPALMTIGITVEDVTIGDPVGKPEPGFCARTLERFRVRAPDLDLTRTLAVGDSVSNDVLPFLAAGVARGAVIVREPVADPSDDTRIVTVRSLLDLERMS

Radius of gyration: 23.15 Å; chains: 1; bounding box: 72×54×60 Å

Foldseek 3Di:
DDDDDDPDWDWDWDWDFPDDDDDAFWTKIWTWTDTPPDIDIWTDTFGDDDDDPDDDPPPDDPPVLVVLQVVVVLVVVVPPPDPDDDDPPDPDDDDPDDDDAFQEEEEAPPPTWKDQLQQQVQLLVLLLVLQCVVPNNVLSVQLSVQLVVLVVLVVCQVPDRPPDHGPPNVVSVVQQCVQAVQAVVVVFDGLSLESLSSSCVSCVVVVHDSDQVSSCVSNVSSLVSSLVRMATQPRSLSVLLVSVVVNGYYAYFYEFSFYWGDDPSHTHGDQVVRLVSRCSSCVVHCVVSPDDPLRYDYAPPHGWPDLVRLVVRVVSSCVVVVVDDLLSYEWEEQDCRTTFVSNVVVRRNWYKHWDWDNDPDSPDSDIDIDIGIPHDPPDPD

pLDDT: mean 75.68, std 27.68, range [23.78, 98.81]

Secondary structure (DSSP, 8-state):
-PPPPPP----EEEEEEEE--TTTSPPEEEEEEE-SS-EEEEEEE--SSS-------TT----HHHHHHHHHHHHHHTTS----PPPS----PPPPSS-PPPSEEEE-SBTTTB-HHHHHHHHHHHHHHHHHHHH-HHHHHHHHHHHHHHHHHHHHHHHSPTTPPPTTHHHHHHHHHHHTHHHHHTTPPP-TT-HHHHHHHHHHHTT----HHHHHHHHHHHHHHHHHH--B-HHHHHHHHHHHHTT-EEEEEEE-----EEETTEEE--HHHHHHHHHHHHHHHHGGGT--GGGEEEE-SS-TT-HHHHHHHHHHHHHH-TT--GGGEEEEES-IIIIIHHHHHTT-SEEEEEEEPPPSSTT-----EEEEEE---TT--